Protein AF-A0A7X6XLY9-F1 (afdb_monomer_lite)

Sequence (389 aa):
MLLLGVDQDRNTLLHSAEEAVDAPYLSDHYATYIDDAGREVTLRLQRYPGPHRDFIGLEPRFRKAGWMRVGKVGGAVARLMPARELFAETVAALREDPAAVLCDNPACADCQMQRGKIKAARLRTEDFTLAAVLDDPEPDLPAVAAALQAQGIRHVEIGDHLGERLLRLRPAEIQAFGERLQEVGIQVGVFGAGLGRVAPAEDLEYDRHRLEKSLAILPRLGTRCLRMSVLRAPADRATAAPAVVALLQATARAVAEQEAILLIENEPGTFCDTAQHTTEILDAVGSPAVRLALNPAHFAAVGEKPFLQVYYKGRLKRHLQQLYLCDGLWDGTPALPGRGNGEVKELLSILRCRSFSGFLTVRPPTPGRFDAERFREEAERFWHLLENC

Secondary structure (DSSP, 8-state):
-EEES--GGG-GGGHHHHHHTT-TT-EEEEEEEE-TTS-EEEEEEEEE--S----GGGHHHHHHTT--EEEEETTEEEEE--HHHHHHHHHHHHHH-TTTTS---TT-HHHHHHHHHHHHHHHTTSSSEEEEEE--SS--HHHHHHHHHHTT--EEEE-HHHHHHHTTS-HHHHHHHHHHHHHTT-EEEEEE--TT-S-TTT-HHHHHHHHHHHHHHHHHHT--EEEEE--BPPS-HHHHHHHHHHHHHHHHHHHHHTT-EEEEEP-TTBTTSSHHHHHHHHHHH--TTEEEEE-HHHHHHTT--IIIIIIISSSGGGTEEEEEE-EE-TTS-EE-TTSSSS-HHHHHHHHHHTT--SEEEE--SS-SS--HHHHHHHHHHHHHHHHT-

Foldseek 3Di:
DKDWQDDCVPVPLLLVLLVVLVQLLFAWDWDWDQDPVRDIDIDIDGRHNDDDWQRVLCVVVCVVVVQWDWDHDVPIIMIHGDSVVSSVSSNVQCVVPVLSTADPDPPPLGSLLSCLSVQLVVCVVALAAEEAEDAALDAPLLVVLSLQSSLVHAEYEDDANNLQSLLPDDLVVLLVVLVSSVVSRHAYAEYEHAAQAAALPDPLPVNVVSLVSRLVSQVSNPYQEYEHEQHFADPCNVVCLVVSLVSLLVSLVVSVVSVHAYEYEAAPRGCRQELVSVCVSCVSSVHPSYAYAYELQSNLLCVHQCVPVRCPVGDRVVRHQHYEQWHHANNSHTDARPPYRSCNLNVVVVCRVVSRNHYHYYYQPDGYYDDSVSSNVNSVSVVVSVVVD

Radius of gyration: 25.91 Å; chains: 1; bounding box: 63×38×80 Å

pLDDT: mean 93.8, std 6.36, range [56.72, 98.69]

Structure (mmCIF, N/CA/C/O backbone):
data_AF-A0A7X6XLY9-F1
#
_entry.id   AF-A0A7X6XLY9-F1
#
loop_
_atom_site.group_PDB
_atom_site.id
_atom_site.type_symbol
_atom_site.label_atom_id
_atom_site.label_alt_id
_atom_site.label_comp_id
_atom_site.label_asym_id
_atom_site.label_entity_id
_atom_site.label_seq_id
_atom_site.pdbx_PDB_ins_code
_atom_site.Cartn_x
_atom_site.Cartn_y
_atom_site.Cartn_z
_atom_site.occupancy
_atom_site.B_iso_or_equiv
_atom_site.auth_seq_id
_atom_site.auth_comp_id
_atom_site.auth_asym_id
_atom_site.auth_atom_id
_atom_site.pdbx_PDB_model_num
ATOM 1 N N . MET A 1 1 ? -28.781 1.982 33.895 1.00 92.25 1 MET A N 1
ATOM 2 C CA . MET A 1 1 ? -27.400 2.395 34.210 1.00 92.25 1 MET A CA 1
ATOM 3 C C . MET A 1 1 ? -27.402 3.859 34.614 1.00 92.25 1 MET A C 1
ATOM 5 O O . MET A 1 1 ? -28.136 4.644 34.020 1.00 92.25 1 MET A O 1
ATOM 9 N N . LEU A 1 2 ? -26.632 4.212 35.640 1.00 95.38 2 LEU A N 1
ATOM 10 C CA . LEU A 1 2 ? -26.496 5.581 36.132 1.00 95.38 2 LEU A CA 1
ATOM 11 C C . LEU A 1 2 ? -25.006 5.894 36.259 1.00 95.38 2 LEU A C 1
ATOM 13 O O . LEU A 1 2 ? -24.322 5.244 37.042 1.00 95.38 2 LEU A O 1
ATOM 17 N N . LEU A 1 3 ? -24.521 6.875 35.501 1.00 96.44 3 LEU A N 1
ATOM 18 C CA . LEU A 1 3 ? -23.185 7.436 35.705 1.00 96.44 3 LEU A CA 1
ATOM 19 C C . LEU A 1 3 ? -23.324 8.656 36.610 1.00 96.44 3 LEU A C 1
ATOM 21 O O . LEU A 1 3 ? -24.097 9.564 36.296 1.00 96.44 3 LEU A O 1
ATOM 25 N N . LEU A 1 4 ? -22.616 8.661 37.737 1.00 96.88 4 LEU A N 1
ATOM 26 C CA . LEU A 1 4 ? -22.700 9.701 38.758 1.00 96.88 4 LEU A CA 1
ATOM 27 C C . LEU A 1 4 ? -21.340 10.383 38.906 1.00 96.88 4 LEU A C 1
ATOM 29 O O . LEU A 1 4 ? -20.382 9.749 39.334 1.00 96.88 4 LEU A O 1
ATOM 33 N N . GLY A 1 5 ? -21.251 11.663 38.541 1.00 96.44 5 GLY A N 1
ATOM 34 C CA . GLY A 1 5 ? -19.995 12.418 38.610 1.00 96.44 5 GLY A CA 1
ATOM 35 C C . GLY A 1 5 ? -18.928 11.976 37.601 1.00 96.44 5 GLY A C 1
ATOM 36 O O . GLY A 1 5 ? -17.795 12.432 37.691 1.00 96.44 5 GLY A O 1
ATOM 37 N N . VAL A 1 6 ? -19.288 11.116 36.643 1.00 95.69 6 VAL A N 1
ATOM 38 C CA . VAL A 1 6 ? -18.422 10.614 35.565 1.00 95.69 6 VAL A CA 1
ATOM 39 C C . VAL A 1 6 ? -19.168 10.631 34.228 1.00 95.69 6 VAL A C 1
ATOM 41 O O . VAL A 1 6 ? -20.403 10.723 34.190 1.00 95.69 6 VAL A O 1
ATOM 44 N N . ASP A 1 7 ? -18.426 10.569 33.130 1.00 94.19 7 ASP A N 1
ATOM 45 C CA . ASP A 1 7 ? -18.916 10.519 31.751 1.00 94.19 7 ASP A CA 1
ATOM 46 C C . ASP A 1 7 ? -18.730 9.123 31.127 1.00 94.19 7 ASP A C 1
ATOM 48 O O . ASP A 1 7 ? -18.456 8.141 31.824 1.00 94.19 7 ASP A O 1
ATOM 52 N N . GLN A 1 8 ? -18.942 9.027 29.812 1.00 93.81 8 GLN A N 1
ATOM 53 C CA . GLN A 1 8 ? -18.875 7.766 29.076 1.00 93.81 8 GLN A CA 1
ATOM 54 C C . GLN A 1 8 ? -17.474 7.136 29.042 1.00 93.81 8 GLN A C 1
ATOM 56 O O . GLN A 1 8 ? -17.388 5.931 28.822 1.00 93.81 8 GLN A O 1
ATOM 61 N N . ASP A 1 9 ? -16.397 7.862 29.354 1.00 89.25 9 ASP A N 1
ATOM 62 C CA . ASP A 1 9 ? -15.043 7.281 29.395 1.00 89.25 9 ASP A CA 1
ATOM 63 C C . ASP A 1 9 ? -14.835 6.358 30.604 1.00 89.25 9 ASP A C 1
ATOM 65 O O . ASP A 1 9 ? -13.804 5.697 30.747 1.00 89.25 9 ASP A O 1
ATOM 69 N N . ARG A 1 10 ? -15.805 6.310 31.523 1.00 91.12 10 ARG A N 1
ATOM 70 C CA . ARG A 1 10 ? -15.862 5.328 32.617 1.00 91.12 10 ARG A CA 1
ATOM 71 C C . ARG A 1 10 ? -16.892 4.230 32.366 1.00 91.12 10 ARG A C 1
ATOM 73 O O . ARG A 1 10 ? -17.108 3.387 33.234 1.00 91.12 10 ARG A O 1
ATOM 80 N N . ASN A 1 11 ? -17.526 4.221 31.195 1.00 91.25 11 ASN A N 1
ATOM 81 C CA . ASN A 1 11 ? -18.546 3.251 30.834 1.00 91.25 11 ASN A CA 1
ATOM 82 C C . ASN A 1 11 ? -17.947 2.058 30.074 1.00 91.25 11 ASN A C 1
ATOM 84 O O . ASN A 1 11 ? -17.958 2.000 28.846 1.00 91.25 11 ASN A O 1
ATOM 88 N N . THR A 1 12 ? -17.476 1.061 30.820 1.00 88.94 12 THR A N 1
ATOM 89 C CA . THR A 1 12 ? -16.847 -0.139 30.246 1.00 88.94 12 THR A CA 1
ATOM 90 C C . THR A 1 12 ? -17.809 -1.044 29.469 1.00 88.94 12 THR A C 1
ATOM 92 O O . THR A 1 12 ? -17.344 -1.854 28.671 1.00 88.94 12 THR A O 1
ATOM 95 N N . LEU A 1 13 ? -19.134 -0.888 29.629 1.00 91.94 13 LEU A N 1
ATOM 96 C CA . LEU A 1 13 ? -20.144 -1.639 28.863 1.00 91.94 13 LEU A CA 1
ATOM 97 C C . LEU A 1 13 ? -19.955 -1.467 27.351 1.00 91.94 13 LEU A C 1
ATOM 99 O O . LEU A 1 13 ? -20.229 -2.385 26.580 1.00 91.94 13 LEU A O 1
ATOM 103 N N . LEU A 1 14 ? -19.523 -0.282 26.919 1.00 92.69 14 LEU A N 1
ATOM 104 C CA . LEU A 1 14 ? -19.471 0.067 25.502 1.00 92.69 14 LEU A CA 1
ATOM 105 C C . LEU A 1 14 ? -18.363 -0.683 24.754 1.00 92.69 14 LEU A C 1
ATOM 107 O O . LEU A 1 14 ? -18.498 -0.894 23.553 1.00 92.69 14 LEU A O 1
ATOM 111 N N . HIS A 1 15 ? -17.349 -1.197 25.456 1.00 92.94 15 HIS A N 1
ATOM 112 C CA . HIS A 1 15 ? -16.349 -2.083 24.855 1.00 92.94 15 HIS A CA 1
ATOM 113 C C . HIS A 1 15 ? -16.949 -3.404 24.363 1.00 92.94 15 HIS A C 1
ATOM 115 O O . HIS A 1 15 ? -16.524 -3.933 23.337 1.00 92.94 15 HIS A O 1
ATOM 121 N N . SER A 1 16 ? -17.989 -3.918 25.030 1.00 93.31 16 SER A N 1
ATOM 122 C CA . SER A 1 16 ? -18.682 -5.129 24.575 1.00 93.31 16 SER A CA 1
ATOM 123 C C . SER A 1 16 ? -19.362 -4.934 23.214 1.00 93.31 16 SER A C 1
ATOM 125 O O . SER A 1 16 ? -19.604 -5.911 22.507 1.00 93.31 16 SER A O 1
ATOM 127 N N . ALA A 1 17 ? -19.678 -3.693 22.823 1.00 96.00 17 ALA A N 1
ATOM 128 C CA . ALA A 1 17 ? -20.237 -3.411 21.503 1.00 96.00 17 ALA A CA 1
ATOM 129 C C . ALA A 1 17 ? -19.196 -3.609 20.389 1.00 96.00 17 ALA A C 1
ATOM 131 O O . ALA A 1 17 ? -19.548 -4.088 19.315 1.00 96.00 17 ALA A O 1
ATOM 132 N N . GLU A 1 18 ? -17.923 -3.303 20.656 1.00 95.94 18 GLU A N 1
ATOM 133 C CA . GLU A 1 18 ? -16.804 -3.521 19.727 1.00 95.94 18 GLU A CA 1
ATOM 134 C C . GLU A 1 18 ? -16.588 -5.011 19.462 1.00 95.94 18 GLU A C 1
ATOM 136 O O . GLU A 1 18 ? -16.437 -5.440 18.318 1.00 95.94 18 GLU A O 1
ATOM 141 N N . GLU A 1 19 ? -16.657 -5.819 20.521 1.00 95.06 19 GLU A N 1
ATOM 142 C CA . GLU A 1 19 ? -16.656 -7.274 20.417 1.00 95.06 19 GLU A CA 1
ATOM 143 C C . GLU A 1 19 ? -17.866 -7.789 19.625 1.00 95.06 19 GLU A C 1
ATOM 145 O O . GLU A 1 19 ? -17.693 -8.647 18.759 1.00 95.06 19 GLU A O 1
ATOM 150 N N . ALA A 1 20 ? -19.063 -7.247 19.862 1.00 96.25 20 ALA A N 1
ATOM 151 C CA . ALA A 1 20 ? -20.291 -7.681 19.194 1.00 96.25 20 ALA A CA 1
ATOM 152 C C . ALA A 1 20 ? -20.330 -7.393 17.683 1.00 96.25 20 ALA A C 1
ATOM 154 O O . ALA A 1 20 ? -21.093 -8.041 16.961 1.00 96.25 20 ALA A O 1
ATOM 155 N N . VAL A 1 21 ? -19.536 -6.435 17.195 1.00 96.75 21 VAL A N 1
ATOM 156 C CA . VAL A 1 21 ? -19.388 -6.152 15.756 1.00 96.75 21 VAL A CA 1
ATOM 157 C C . VAL A 1 21 ? -18.159 -6.803 15.129 1.00 96.75 21 VAL A C 1
ATOM 159 O O . VAL A 1 21 ? -17.927 -6.605 13.942 1.00 96.75 21 VAL A O 1
ATOM 162 N N . ASP A 1 22 ? -17.375 -7.554 15.906 1.00 95.75 22 ASP A N 1
ATOM 163 C CA . ASP A 1 22 ? -16.082 -8.089 15.474 1.00 95.75 22 ASP A CA 1
ATOM 164 C C . ASP A 1 22 ? -15.152 -7.002 14.922 1.00 95.75 22 ASP A C 1
ATOM 166 O O . ASP A 1 22 ? -14.642 -7.086 13.805 1.00 95.75 22 ASP A O 1
ATOM 170 N N . ALA A 1 23 ? -14.972 -5.933 15.711 1.00 96.62 23 ALA A N 1
ATOM 171 C CA . ALA A 1 23 ? -14.235 -4.764 15.259 1.00 96.62 23 ALA A CA 1
ATOM 172 C C . ALA A 1 23 ? -12.819 -5.149 14.763 1.00 96.62 23 ALA A C 1
ATOM 174 O O . ALA A 1 23 ? -12.094 -5.873 15.452 1.00 96.62 23 ALA A O 1
ATOM 175 N N . PRO A 1 24 ? -12.358 -4.644 13.600 1.00 95.62 24 PRO A N 1
ATOM 176 C CA . PRO A 1 24 ? -11.130 -5.141 12.968 1.00 95.62 24 PRO A CA 1
ATOM 177 C C . PRO A 1 24 ? -9.835 -4.936 13.761 1.00 95.62 24 PRO A C 1
ATOM 179 O O . PRO A 1 24 ? -8.791 -5.486 13.403 1.00 95.62 24 PRO A O 1
ATOM 182 N N . TYR A 1 25 ? -9.871 -4.083 14.785 1.00 95.50 25 TYR A N 1
ATOM 183 C CA . TYR A 1 25 ? -8.711 -3.737 15.595 1.00 95.50 25 TYR A CA 1
ATOM 184 C C . TYR A 1 25 ? -8.546 -4.574 16.866 1.00 95.50 25 TYR A C 1
ATOM 186 O O . TYR A 1 25 ? -7.499 -4.441 17.512 1.00 95.50 25 TYR A O 1
ATOM 194 N N . LEU A 1 26 ? -9.531 -5.413 17.212 1.00 95.38 26 LEU A N 1
ATOM 195 C CA . LEU A 1 26 ? -9.473 -6.273 18.392 1.00 95.38 26 LEU A CA 1
ATOM 196 C C . LEU A 1 26 ? -8.268 -7.216 18.296 1.00 95.38 26 LEU A C 1
ATOM 198 O O . LEU A 1 26 ? -7.971 -7.771 17.236 1.00 95.38 26 LEU A O 1
ATOM 202 N N . SER A 1 27 ? -7.549 -7.389 19.400 1.00 93.19 27 SER A N 1
ATOM 203 C CA . SER A 1 27 ? -6.352 -8.236 19.453 1.00 93.19 27 SER A CA 1
ATOM 204 C C . SER A 1 27 ? -6.237 -8.972 20.780 1.00 93.19 27 SER A C 1
ATOM 206 O O . SER A 1 27 ? -6.970 -8.687 21.720 1.00 93.19 27 SER A O 1
ATOM 208 N N . ASP A 1 28 ? -5.302 -9.911 20.875 1.00 93.56 28 ASP A N 1
ATOM 209 C CA . ASP A 1 28 ? -4.933 -10.472 22.170 1.00 93.56 28 ASP A CA 1
ATOM 210 C C . ASP A 1 28 ? -4.066 -9.481 22.951 1.00 93.56 28 ASP A C 1
ATOM 212 O O . ASP A 1 28 ? -3.191 -8.823 22.384 1.00 93.56 28 ASP A O 1
ATOM 216 N N . HIS A 1 29 ? -4.290 -9.404 24.258 1.00 91.75 29 HIS A N 1
ATOM 217 C CA . HIS A 1 29 ? -3.414 -8.714 25.196 1.00 91.75 29 HIS A CA 1
ATOM 218 C C . HIS A 1 29 ? -2.965 -9.686 26.287 1.00 91.75 29 HIS A C 1
ATOM 220 O O . HIS A 1 29 ? -3.758 -10.496 26.767 1.00 91.75 29 HIS A O 1
ATOM 226 N N . TYR A 1 30 ? -1.694 -9.611 26.672 1.00 93.19 30 TYR A N 1
ATOM 227 C CA . TYR A 1 30 ? -1.109 -10.476 27.690 1.00 93.19 30 TYR A CA 1
ATOM 228 C C . TYR A 1 30 ? -0.732 -9.628 28.898 1.00 93.19 30 TYR A C 1
ATOM 230 O O . TYR A 1 30 ? 0.017 -8.665 28.761 1.00 93.19 30 TYR A O 1
ATOM 238 N N . ALA A 1 31 ? -1.256 -9.988 30.066 1.00 91.69 31 ALA A N 1
ATOM 239 C CA . ALA A 1 31 ? -0.955 -9.326 31.329 1.00 91.69 31 ALA A CA 1
ATOM 240 C C . ALA A 1 31 ? -0.374 -10.343 32.310 1.00 91.69 31 ALA A C 1
ATOM 242 O O . ALA A 1 31 ? -0.898 -11.452 32.426 1.00 91.69 31 ALA A O 1
ATOM 243 N N . THR A 1 32 ? 0.690 -9.974 33.020 1.00 95.44 32 THR A N 1
ATOM 244 C CA . THR A 1 32 ? 1.268 -10.808 34.077 1.00 95.44 32 THR A CA 1
ATOM 245 C C . THR A 1 32 ? 0.849 -10.293 35.448 1.00 95.44 32 THR A C 1
ATOM 247 O O . THR A 1 32 ? 0.753 -9.087 35.679 1.00 95.44 32 THR A O 1
ATOM 250 N N . TYR A 1 33 ? 0.553 -11.211 36.363 1.00 94.38 33 TYR A N 1
ATOM 251 C CA . TYR A 1 33 ? 0.317 -10.898 37.769 1.00 94.38 33 TYR A CA 1
ATOM 252 C C . TYR A 1 33 ? 0.923 -11.984 38.656 1.00 94.38 33 TYR A C 1
ATOM 254 O O . TYR A 1 33 ? 1.179 -13.099 38.201 1.00 94.38 33 TYR A O 1
ATOM 262 N N . ILE A 1 34 ? 1.160 -11.649 39.922 1.00 96.88 34 ILE A N 1
ATOM 263 C CA . ILE A 1 34 ? 1.596 -12.610 40.936 1.00 96.88 34 ILE A CA 1
ATOM 264 C C . ILE A 1 34 ? 0.354 -13.126 41.661 1.00 96.88 34 ILE A C 1
ATOM 266 O O . ILE A 1 34 ? -0.412 -12.327 42.201 1.00 96.88 34 ILE A O 1
ATOM 270 N N . ASP A 1 35 ? 0.132 -14.439 41.635 1.00 95.56 35 ASP A N 1
ATOM 271 C CA . ASP A 1 35 ? -0.988 -15.068 42.336 1.00 95.56 35 ASP A CA 1
ATOM 272 C C . ASP A 1 35 ? -0.748 -15.173 43.854 1.00 95.56 35 ASP A C 1
ATOM 274 O O . ASP A 1 35 ? 0.342 -14.894 44.358 1.00 95.56 35 ASP A O 1
ATOM 278 N N . ASP A 1 36 ? -1.764 -15.615 44.599 1.00 95.75 36 ASP A N 1
ATOM 279 C CA . ASP A 1 36 ? -1.685 -15.771 46.061 1.00 95.75 36 ASP A CA 1
ATOM 280 C C . ASP A 1 36 ? -0.596 -16.766 46.515 1.00 95.75 36 ASP A C 1
ATOM 282 O O . ASP A 1 36 ? -0.203 -16.772 47.682 1.00 95.75 36 ASP A O 1
ATOM 286 N N . ALA A 1 37 ? -0.092 -17.610 45.607 1.00 96.38 37 ALA A N 1
ATOM 287 C CA . ALA A 1 37 ? 0.994 -18.554 45.856 1.00 96.38 37 ALA A CA 1
ATOM 288 C C . ALA A 1 37 ? 2.378 -17.993 45.473 1.00 96.38 37 ALA A C 1
ATOM 290 O O . ALA A 1 37 ? 3.369 -18.723 45.528 1.00 96.38 37 ALA A O 1
ATOM 291 N N . GLY A 1 38 ? 2.466 -16.717 45.083 1.00 96.19 38 GLY A N 1
ATOM 292 C CA . GLY A 1 38 ? 3.711 -16.070 44.673 1.00 96.19 38 GLY A CA 1
ATOM 293 C C . GLY A 1 38 ? 4.184 -16.456 43.269 1.00 96.19 38 GLY A C 1
ATOM 294 O O . GLY A 1 38 ? 5.338 -16.200 42.929 1.00 96.19 38 GLY A O 1
ATOM 295 N N . ARG A 1 39 ? 3.334 -17.091 42.453 1.00 96.88 39 ARG A N 1
ATOM 296 C CA . ARG A 1 39 ? 3.681 -17.522 41.093 1.00 96.88 39 ARG A CA 1
ATOM 297 C C . ARG A 1 39 ? 3.306 -16.443 40.091 1.00 96.88 39 ARG A C 1
ATOM 299 O O . ARG A 1 39 ? 2.217 -15.878 40.163 1.00 96.88 39 ARG A O 1
ATOM 306 N N . GLU A 1 40 ? 4.183 -16.202 39.123 1.00 97.38 40 GLU A N 1
ATOM 307 C CA . GLU A 1 40 ? 3.851 -15.358 37.980 1.00 97.38 40 GLU A CA 1
ATOM 308 C C . GLU A 1 40 ? 2.900 -16.105 37.039 1.00 97.38 40 GLU A C 1
ATOM 310 O O . GLU A 1 40 ? 3.204 -17.189 36.537 1.00 97.38 40 GLU A O 1
ATOM 315 N N . VAL A 1 41 ? 1.730 -15.518 36.811 1.00 96.56 41 VAL A N 1
ATOM 316 C CA . VAL A 1 41 ? 0.693 -16.040 35.927 1.00 96.56 41 VAL A CA 1
ATOM 317 C C . VAL A 1 41 ? 0.500 -15.056 34.782 1.00 96.56 41 VAL A C 1
ATOM 319 O O . VAL A 1 41 ? 0.285 -13.865 34.999 1.00 96.56 41 VAL A O 1
ATOM 322 N N . THR A 1 42 ? 0.549 -15.562 33.548 1.00 96.81 42 THR A N 1
ATOM 323 C CA . THR A 1 42 ? 0.217 -14.785 32.347 1.00 96.81 42 THR A CA 1
ATOM 324 C C . THR A 1 42 ? -1.242 -15.019 31.966 1.00 96.81 42 THR A C 1
ATOM 326 O O . THR A 1 42 ? -1.637 -16.138 31.639 1.00 96.81 42 THR A O 1
ATOM 329 N N . LEU A 1 43 ? -2.042 -13.956 31.972 1.00 94.69 43 LEU A N 1
ATOM 330 C CA . LEU A 1 43 ? -3.417 -13.943 31.485 1.00 94.69 43 LEU A CA 1
ATOM 331 C C . LEU A 1 43 ? -3.446 -13.505 30.023 1.00 94.69 43 LEU A C 1
ATOM 333 O O . LEU A 1 43 ? -2.873 -12.477 29.669 1.00 94.69 43 LEU A O 1
ATOM 337 N N . ARG A 1 44 ? -4.168 -14.255 29.187 1.00 94.75 44 ARG A N 1
ATOM 338 C CA . ARG A 1 44 ? -4.505 -13.856 27.816 1.00 94.75 44 ARG A CA 1
ATOM 339 C C . ARG A 1 44 ? -5.905 -13.252 27.800 1.00 94.75 44 ARG A C 1
ATOM 341 O O . ARG A 1 44 ? -6.893 -13.970 27.939 1.00 94.75 44 ARG A O 1
ATOM 348 N N . LEU A 1 45 ? -5.985 -11.944 27.598 1.00 91.19 45 LEU A N 1
ATOM 349 C CA . LEU A 1 45 ? -7.227 -11.229 27.335 1.00 91.19 45 LEU A CA 1
ATOM 350 C C . LEU A 1 45 ? -7.503 -11.282 25.833 1.00 91.19 45 LEU A C 1
ATOM 352 O O . LEU A 1 45 ? -6.824 -10.628 25.041 1.00 91.19 45 LEU A O 1
ATOM 356 N N . GLN A 1 46 ? -8.475 -12.101 25.444 1.00 93.25 46 GLN A N 1
ATOM 357 C CA . GLN A 1 46 ? -8.926 -12.186 24.058 1.00 93.25 46 GLN A CA 1
ATOM 358 C C . GLN A 1 46 ? -9.777 -10.967 23.702 1.00 93.25 46 GLN A C 1
ATOM 360 O O . GLN A 1 46 ? -10.461 -10.414 24.562 1.00 93.25 46 GLN A O 1
ATOM 365 N N . ARG A 1 47 ? -9.762 -10.580 22.420 1.00 93.06 47 ARG A N 1
ATOM 366 C CA . ARG A 1 47 ? -10.626 -9.518 21.866 1.00 93.06 47 ARG A CA 1
ATOM 367 C C . ARG A 1 47 ? -10.482 -8.174 22.598 1.00 93.06 47 ARG A C 1
ATOM 369 O O . ARG A 1 47 ? -11.437 -7.420 22.743 1.00 93.06 47 ARG A O 1
ATOM 376 N N . TYR A 1 48 ? -9.266 -7.859 23.035 1.00 91.75 48 TYR A N 1
ATOM 377 C CA . TYR A 1 48 ? -8.939 -6.608 23.699 1.00 91.75 48 TYR A CA 1
ATOM 378 C C . TYR A 1 48 ? -9.066 -5.426 22.715 1.00 91.75 48 TYR A C 1
ATOM 380 O O . TYR A 1 48 ? -8.423 -5.449 21.658 1.00 91.75 48 TYR A O 1
ATOM 388 N N . PRO A 1 49 ? -9.862 -4.387 23.036 1.00 88.81 49 PRO A N 1
ATOM 389 C CA . PRO A 1 49 ? -10.109 -3.263 22.132 1.00 88.81 49 PRO A CA 1
ATOM 390 C C . PRO A 1 49 ? -8.931 -2.288 22.027 1.00 88.81 49 PRO A C 1
ATOM 392 O O . PRO A 1 49 ? -8.810 -1.561 21.044 1.00 88.81 49 PRO A O 1
ATOM 395 N N . GLY A 1 50 ? -8.001 -2.303 22.978 1.00 85.94 50 GLY A N 1
ATOM 396 C CA . GLY A 1 50 ? -6.945 -1.300 23.069 1.00 85.94 50 GLY A CA 1
ATOM 397 C C . GLY A 1 50 ? -7.244 -0.258 24.150 1.00 85.94 50 GLY A C 1
ATOM 398 O O . GLY A 1 50 ? -8.308 -0.290 24.768 1.00 85.94 50 GLY A O 1
ATOM 399 N N . PRO A 1 51 ? -6.301 0.660 24.406 1.00 85.69 51 PRO A N 1
ATOM 400 C CA . PRO A 1 51 ? -6.303 1.455 25.635 1.00 85.69 51 PRO A CA 1
ATOM 401 C C . PRO A 1 51 ? -7.168 2.726 25.595 1.00 85.69 51 PRO A C 1
ATOM 403 O O . PRO A 1 51 ? -7.553 3.211 26.654 1.00 85.69 51 PRO A O 1
ATOM 406 N N . HIS A 1 52 ? -7.472 3.287 24.416 1.00 91.81 52 HIS A N 1
ATOM 407 C CA . HIS A 1 52 ? -8.124 4.601 24.297 1.00 91.81 52 HIS A CA 1
ATOM 408 C C . HIS A 1 52 ? -9.400 4.572 23.443 1.00 91.81 52 HIS A C 1
ATOM 410 O O . HIS A 1 52 ? -9.378 4.056 22.325 1.00 91.81 52 HIS A O 1
ATOM 416 N N . ARG A 1 53 ? -10.496 5.165 23.934 1.00 92.69 53 ARG A N 1
ATOM 417 C CA . ARG A 1 53 ? -11.789 5.313 23.241 1.00 92.69 53 ARG A CA 1
ATOM 418 C C . ARG A 1 53 ? -12.377 6.692 23.483 1.00 92.69 53 ARG A C 1
ATOM 420 O O . ARG A 1 53 ? -12.209 7.233 24.565 1.00 92.69 53 ARG A O 1
ATOM 427 N N . ASP A 1 54 ? -13.103 7.200 22.495 1.00 94.62 54 ASP A N 1
ATOM 428 C CA . ASP A 1 54 ? -13.920 8.408 22.611 1.00 94.62 54 ASP A CA 1
ATOM 429 C C . ASP A 1 54 ? -15.401 8.023 22.715 1.00 94.62 54 ASP A C 1
ATOM 431 O O . ASP A 1 54 ? -16.193 8.185 21.784 1.00 94.62 54 ASP A O 1
ATOM 435 N N . PHE A 1 55 ? -15.792 7.448 23.854 1.00 95.25 55 PHE A N 1
ATOM 436 C CA . PHE A 1 55 ? -17.202 7.129 24.082 1.00 95.25 55 PHE A CA 1
ATOM 437 C C . PHE A 1 55 ? -18.036 8.376 24.389 1.00 95.25 55 PHE A C 1
ATOM 439 O O . PHE A 1 55 ? -19.260 8.355 24.219 1.00 95.25 55 PHE A O 1
ATOM 446 N N . ILE A 1 56 ? -17.398 9.471 24.813 1.00 95.06 56 ILE A N 1
ATOM 447 C CA . ILE A 1 56 ? -18.045 10.780 24.961 1.00 95.06 56 ILE A CA 1
ATOM 448 C C . ILE A 1 56 ? -18.604 11.244 23.609 1.00 95.06 56 ILE A C 1
ATOM 450 O O . ILE A 1 56 ? -19.729 11.753 23.563 1.00 95.06 56 ILE A O 1
ATOM 454 N N . GLY A 1 57 ? -17.891 10.979 22.510 1.00 94.00 57 GLY A N 1
ATOM 455 C CA . GLY A 1 57 ? -18.331 11.236 21.138 1.00 94.00 57 GLY A CA 1
ATOM 456 C C . GLY A 1 57 ? -19.687 10.617 20.765 1.00 94.00 57 GLY A C 1
ATOM 457 O O . GLY A 1 57 ? -20.387 11.148 19.903 1.00 94.00 57 GLY A O 1
ATOM 458 N N . LEU A 1 58 ? -20.136 9.561 21.459 1.00 95.19 58 LEU A N 1
ATOM 459 C CA . LEU A 1 58 ? -21.450 8.939 21.237 1.00 95.19 58 LEU A CA 1
ATOM 460 C C . LEU A 1 58 ? -22.606 9.642 21.968 1.00 95.19 58 LEU A C 1
ATOM 462 O O . LEU A 1 58 ? -23.776 9.405 21.653 1.00 95.19 58 LEU A O 1
ATOM 466 N N . GLU A 1 59 ? -22.332 10.524 22.934 1.00 95.06 59 GLU A N 1
ATOM 467 C CA . GLU A 1 59 ? -23.382 11.195 23.707 1.00 95.06 59 GLU A CA 1
ATOM 468 C C . GLU A 1 59 ? -24.411 11.955 22.846 1.00 95.06 59 GLU A C 1
ATOM 470 O O . GLU A 1 59 ? -25.607 11.851 23.148 1.00 95.06 59 GLU A O 1
ATOM 475 N N . PRO A 1 60 ? -24.033 12.708 21.788 1.00 95.38 60 PRO A N 1
ATOM 476 C CA . PRO A 1 60 ? -25.000 13.343 20.895 1.00 95.38 60 PRO A CA 1
ATOM 477 C C . PRO A 1 60 ? -25.968 12.336 20.262 1.00 95.38 60 PRO A C 1
ATOM 479 O O . PRO A 1 60 ? -27.169 12.613 20.190 1.00 95.38 60 PRO A O 1
ATOM 482 N N . ARG A 1 61 ? -25.479 11.146 19.880 1.00 95.31 61 ARG A N 1
ATOM 483 C CA . ARG A 1 61 ? -26.308 10.060 19.336 1.00 95.31 61 ARG A CA 1
ATOM 484 C C . ARG A 1 61 ? -27.293 9.552 20.387 1.00 95.31 61 ARG A C 1
ATOM 486 O O . ARG A 1 61 ? -28.493 9.503 20.122 1.00 95.31 61 ARG A O 1
ATOM 493 N N . PHE A 1 62 ? -26.824 9.281 21.606 1.00 96.50 62 PHE A N 1
ATOM 494 C CA . PHE A 1 62 ? -27.687 8.815 22.699 1.00 96.50 62 PHE A CA 1
ATOM 495 C C . PHE A 1 62 ? -28.754 9.842 23.103 1.00 96.50 62 PHE A C 1
ATOM 497 O O . PHE A 1 62 ? -29.890 9.464 23.393 1.00 96.50 62 PHE A O 1
ATOM 504 N N . ARG A 1 63 ? -28.422 11.142 23.108 1.00 95.25 63 ARG A N 1
ATOM 505 C CA . ARG A 1 63 ? -29.398 12.219 23.367 1.00 95.25 63 ARG A CA 1
ATOM 506 C C . ARG A 1 63 ? -30.447 12.290 22.265 1.00 95.25 63 ARG A C 1
ATOM 508 O O . ARG A 1 63 ? -31.634 12.334 22.575 1.00 95.25 63 ARG A O 1
ATOM 515 N N . LYS A 1 64 ? -30.021 12.273 20.996 1.00 96.25 64 LYS A N 1
ATOM 516 C CA . LYS A 1 64 ? -30.920 12.331 19.832 1.00 96.25 64 LYS A CA 1
ATOM 517 C C . LYS A 1 64 ? -31.908 11.163 19.818 1.00 96.25 64 LYS A C 1
ATOM 519 O O . LYS A 1 64 ? -33.072 11.366 19.493 1.00 96.25 64 LYS A O 1
ATOM 524 N N . ALA A 1 65 ? -31.458 9.974 20.209 1.00 96.19 65 ALA A N 1
ATOM 525 C CA . ALA A 1 65 ? -32.293 8.781 20.300 1.00 96.19 65 ALA A CA 1
ATOM 526 C C . ALA A 1 65 ? -33.158 8.713 21.581 1.00 96.19 65 ALA A C 1
ATOM 528 O O . ALA A 1 65 ? -33.971 7.809 21.734 1.00 96.19 65 ALA A O 1
ATOM 529 N N . GLY A 1 66 ? -33.014 9.669 22.510 1.00 97.00 66 GLY A N 1
ATOM 530 C CA . GLY A 1 66 ? -33.796 9.724 23.750 1.00 97.00 66 GLY A CA 1
ATOM 531 C C . GLY A 1 66 ? -33.324 8.769 24.854 1.00 97.00 66 GLY A C 1
ATOM 532 O O . GLY A 1 66 ? -33.985 8.657 25.889 1.00 97.00 66 GLY A O 1
ATOM 533 N N . TRP A 1 67 ? -32.173 8.115 24.676 1.00 97.12 67 TRP A N 1
ATOM 534 C CA . TRP A 1 67 ? -31.643 7.115 25.609 1.00 97.12 67 TRP A CA 1
ATOM 535 C C . TRP A 1 67 ? -30.793 7.696 26.736 1.00 97.12 67 TRP A C 1
ATOM 537 O O . TRP A 1 67 ? -30.490 6.992 27.693 1.00 97.12 67 TRP A O 1
ATOM 547 N N . MET A 1 68 ? -30.421 8.975 26.671 1.00 96.81 68 MET A N 1
ATOM 548 C CA . MET A 1 68 ? -29.688 9.631 27.752 1.00 96.81 68 MET A CA 1
ATOM 549 C C . MET A 1 68 ? -30.458 10.816 28.319 1.00 96.81 68 MET A C 1
ATOM 551 O O . MET A 1 68 ? -30.759 11.780 27.616 1.00 96.81 68 MET A O 1
ATOM 555 N N . ARG A 1 69 ? -30.695 10.777 29.632 1.00 96.00 69 ARG A N 1
ATOM 556 C CA . ARG A 1 69 ? -31.174 11.922 30.413 1.00 96.00 69 ARG A CA 1
ATOM 557 C C . ARG A 1 69 ? -30.056 12.416 31.316 1.00 96.00 69 ARG A C 1
ATOM 559 O O . ARG A 1 69 ? -29.475 11.631 32.062 1.00 96.00 69 ARG A O 1
ATOM 566 N N . VAL A 1 70 ? -29.773 13.714 31.261 1.00 96.62 70 VAL A N 1
ATOM 567 C CA . VAL A 1 70 ? -28.770 14.362 32.113 1.00 96.62 70 VAL A CA 1
ATOM 568 C C . VAL A 1 70 ? -29.487 15.166 33.192 1.00 96.62 70 VAL A C 1
ATOM 570 O O . VAL A 1 70 ? -30.407 15.922 32.894 1.00 96.62 70 VAL A O 1
ATOM 573 N N . GLY A 1 71 ? -29.074 14.992 34.442 1.00 96.44 71 GLY A N 1
ATOM 574 C CA . GLY A 1 71 ? -29.620 15.694 35.599 1.00 96.44 71 GLY A CA 1
ATOM 575 C C . GLY A 1 71 ? -28.574 15.860 36.696 1.00 96.44 71 GLY A C 1
ATOM 576 O O . GLY A 1 71 ? -27.373 15.756 36.440 1.00 96.44 71 GLY A O 1
ATOM 577 N N . LYS A 1 72 ? -29.026 16.108 37.928 1.00 97.69 72 LYS A N 1
ATOM 578 C CA . LYS A 1 72 ? -28.158 16.183 39.107 1.00 97.69 72 LYS A CA 1
ATOM 579 C C . LYS A 1 72 ? -28.626 15.245 40.213 1.00 97.69 72 LYS A C 1
ATOM 581 O O . LYS A 1 72 ? -29.825 15.097 40.431 1.00 97.69 72 LYS A O 1
ATOM 586 N N . VAL A 1 73 ? -27.669 14.671 40.935 1.00 96.56 73 VAL A N 1
ATOM 587 C CA . VAL A 1 73 ? -27.879 14.031 42.241 1.00 96.56 73 VAL A CA 1
ATOM 588 C C . VAL A 1 73 ? -26.965 14.758 43.225 1.00 96.56 73 VAL A C 1
ATOM 590 O O . VAL A 1 73 ? -25.740 14.671 43.133 1.00 96.56 73 VAL A O 1
ATOM 593 N N . GLY A 1 74 ? -27.555 15.566 44.108 1.00 95.44 74 GLY A N 1
ATOM 594 C CA . GLY A 1 74 ? -26.802 16.574 44.857 1.00 95.44 74 GLY A CA 1
ATOM 595 C C . GLY A 1 74 ? -26.112 17.566 43.911 1.00 95.44 74 GLY A C 1
ATOM 596 O O . GLY A 1 74 ? -26.743 18.120 43.010 1.00 95.44 74 GLY A O 1
ATOM 597 N N . GLY A 1 75 ? -24.806 17.780 44.096 1.00 96.38 75 GLY A N 1
ATOM 598 C CA . GLY A 1 75 ? -23.990 18.616 43.206 1.00 96.38 75 GLY A CA 1
ATOM 599 C C . GLY A 1 75 ? -23.468 17.903 41.952 1.00 96.38 75 GLY A C 1
ATOM 600 O O . GLY A 1 75 ? -23.036 18.572 41.014 1.00 96.38 75 GLY A O 1
ATOM 601 N N . ALA A 1 76 ? -23.513 16.568 41.915 1.00 97.69 76 ALA A N 1
ATOM 602 C CA . ALA A 1 76 ? -22.914 15.777 40.847 1.00 97.69 76 ALA A CA 1
ATOM 603 C C . ALA A 1 76 ? -23.813 15.728 39.605 1.00 97.69 76 ALA A C 1
ATOM 605 O O . ALA A 1 76 ? -25.023 15.512 39.710 1.00 97.69 76 ALA A O 1
ATOM 606 N N . VAL A 1 77 ? -23.211 15.876 38.420 1.00 97.69 77 VAL A N 1
ATOM 607 C CA . VAL A 1 77 ? -23.891 15.617 37.143 1.00 97.69 77 VAL A CA 1
ATOM 608 C C . VAL A 1 77 ? -24.128 14.115 37.018 1.00 97.69 77 VAL A C 1
ATOM 610 O O . VAL A 1 77 ? -23.204 13.316 37.172 1.00 97.69 77 VAL A O 1
ATOM 613 N N . ALA A 1 78 ? -25.373 13.741 36.751 1.00 97.44 78 ALA A N 1
ATOM 614 C CA . ALA A 1 78 ? -25.808 12.361 36.633 1.00 97.44 78 ALA A CA 1
ATOM 615 C C . ALA A 1 78 ? -26.366 12.091 35.231 1.00 97.44 78 ALA A C 1
ATOM 617 O O . ALA A 1 78 ? -27.116 12.906 34.690 1.00 97.44 78 ALA A O 1
ATOM 618 N N . ARG A 1 79 ? -26.025 10.937 34.654 1.00 97.12 79 ARG A N 1
ATOM 619 C CA . ARG A 1 79 ? -26.531 10.467 33.356 1.00 97.12 79 ARG A CA 1
ATOM 620 C C . ARG A 1 79 ? -27.318 9.181 33.571 1.00 97.12 79 ARG A C 1
ATOM 622 O O . ARG A 1 79 ? -26.732 8.154 33.913 1.00 97.12 79 ARG A O 1
ATOM 629 N N . LEU A 1 80 ? -28.636 9.237 33.391 1.00 96.81 80 LEU A N 1
ATOM 630 C CA . LEU A 1 80 ? -29.516 8.072 33.471 1.00 96.81 80 LEU A CA 1
ATOM 631 C C . LEU A 1 80 ? -29.763 7.519 32.068 1.00 96.81 80 LEU A C 1
ATOM 633 O O . LEU A 1 80 ? -30.220 8.243 31.182 1.00 96.81 80 LEU A O 1
ATOM 637 N N . MET A 1 81 ? -29.442 6.238 31.893 1.00 97.00 81 MET A N 1
ATOM 638 C CA . MET A 1 81 ? -29.350 5.582 30.591 1.00 97.00 81 MET A CA 1
ATOM 639 C C . MET A 1 81 ? -29.789 4.114 30.681 1.00 97.00 81 MET A C 1
ATOM 641 O O . MET A 1 81 ? -29.326 3.398 31.581 1.00 97.00 81 MET A O 1
ATOM 645 N N . PRO A 1 82 ? -30.657 3.617 29.789 1.00 97.38 82 PRO A N 1
ATOM 646 C CA . PRO A 1 82 ? -31.016 2.212 29.765 1.00 97.38 82 PRO A CA 1
ATOM 647 C C . PRO A 1 82 ? -29.941 1.435 28.973 1.00 97.38 82 PRO A C 1
ATOM 649 O O . PRO A 1 82 ? -29.558 1.789 27.861 1.00 97.38 82 PRO A O 1
ATOM 652 N N . ALA A 1 83 ? -29.332 0.442 29.631 1.00 96.19 83 ALA A N 1
ATOM 653 C CA . ALA A 1 83 ? -28.064 -0.155 29.190 1.00 96.19 83 ALA A CA 1
ATOM 654 C C . ALA A 1 83 ? -28.183 -0.895 27.847 1.00 96.19 83 ALA A C 1
ATOM 656 O O . ALA A 1 83 ? -27.266 -0.847 27.031 1.00 96.19 83 ALA A O 1
ATOM 657 N N . ARG A 1 84 ? -29.324 -1.554 27.620 1.00 97.12 84 ARG A N 1
ATOM 658 C CA . ARG A 1 84 ? -29.607 -2.323 26.404 1.00 97.12 84 ARG A CA 1
ATOM 659 C C . ARG A 1 84 ? -29.634 -1.424 25.171 1.00 97.12 84 ARG A C 1
ATOM 661 O O . ARG A 1 84 ? -29.077 -1.781 24.140 1.00 97.12 84 ARG A O 1
ATOM 668 N N . GLU A 1 85 ? -30.275 -0.272 25.283 1.00 97.50 85 GLU A N 1
ATOM 669 C CA . GLU A 1 85 ? -30.452 0.686 24.201 1.00 97.50 85 GLU A CA 1
ATOM 670 C C . GLU A 1 85 ? -29.130 1.386 23.887 1.00 97.50 85 GLU A C 1
ATOM 672 O O . GLU A 1 85 ? -28.794 1.518 22.717 1.00 97.50 85 GLU A O 1
ATOM 677 N N . LEU A 1 86 ? -28.326 1.739 24.901 1.00 95.88 86 LEU A N 1
ATOM 678 C CA . LEU A 1 86 ? -26.969 2.252 24.669 1.00 95.88 86 LEU A CA 1
ATOM 679 C C . LEU A 1 86 ? -26.107 1.245 23.918 1.00 95.88 86 LEU A C 1
ATOM 681 O O . LEU A 1 86 ? -25.469 1.600 22.935 1.00 95.88 86 LEU A O 1
ATOM 685 N N . PHE A 1 87 ? -26.109 -0.011 24.364 1.00 97.00 87 PHE A N 1
ATOM 686 C CA . PHE A 1 87 ? -25.369 -1.070 23.693 1.00 97.00 87 PHE A CA 1
ATOM 687 C C . PHE A 1 87 ? -25.815 -1.225 22.231 1.00 97.00 87 PHE A C 1
ATOM 689 O O . PHE A 1 87 ? -24.976 -1.256 21.334 1.00 97.00 87 PHE A O 1
ATOM 696 N N . ALA A 1 88 ? -27.128 -1.268 21.978 1.00 97.62 88 ALA A N 1
ATOM 697 C CA . ALA A 1 88 ? -27.675 -1.388 20.629 1.00 97.62 88 ALA A CA 1
ATOM 698 C C . ALA A 1 88 ? -27.310 -0.190 19.733 1.00 97.62 88 ALA A C 1
ATOM 700 O O . ALA A 1 88 ? -26.934 -0.392 18.580 1.00 97.62 88 ALA A O 1
ATOM 701 N N . GLU A 1 89 ? -27.365 1.037 20.259 1.00 97.50 89 GLU A N 1
ATOM 702 C CA . GLU A 1 89 ? -26.945 2.237 19.527 1.00 97.50 89 GLU A CA 1
ATOM 703 C C . GLU A 1 89 ? -25.448 2.249 19.222 1.00 97.50 89 GLU A C 1
ATOM 705 O O . GLU A 1 89 ? -25.059 2.632 18.121 1.00 97.50 89 GLU A O 1
ATOM 710 N N . THR A 1 90 ? -24.600 1.815 20.158 1.00 97.38 90 THR A N 1
ATOM 711 C CA . THR A 1 90 ? -23.154 1.719 19.921 1.00 97.38 90 THR A CA 1
ATOM 712 C C . THR A 1 90 ? -22.835 0.660 18.871 1.00 97.38 90 THR A C 1
ATOM 714 O O . THR A 1 90 ? -22.028 0.910 17.980 1.00 97.38 90 THR A O 1
ATOM 717 N N . VAL A 1 91 ? -23.505 -0.498 18.913 1.00 98.12 91 VAL A N 1
ATOM 718 C CA . VAL A 1 91 ? -23.394 -1.526 17.863 1.00 98.12 91 VAL A CA 1
ATOM 719 C C . VAL A 1 91 ? -23.825 -0.969 16.504 1.00 98.12 91 VAL A C 1
ATOM 721 O O . VAL A 1 91 ? -23.164 -1.236 15.504 1.00 98.12 91 VAL A O 1
ATOM 724 N N . ALA A 1 92 ? -24.909 -0.189 16.446 1.00 97.94 92 ALA A N 1
ATOM 725 C CA . ALA A 1 92 ? -25.346 0.456 15.209 1.00 97.94 92 ALA A CA 1
ATOM 726 C C . ALA A 1 92 ? -24.303 1.461 14.692 1.00 97.94 92 ALA A C 1
ATOM 728 O O . ALA A 1 92 ? -23.930 1.391 13.525 1.00 97.94 92 ALA A O 1
ATOM 729 N N . ALA A 1 93 ? -23.770 2.322 15.565 1.00 97.69 93 ALA A N 1
ATOM 730 C CA . ALA A 1 93 ? -22.728 3.284 15.209 1.00 97.69 93 ALA A CA 1
ATOM 731 C C . ALA A 1 93 ? -21.464 2.599 14.663 1.00 97.69 93 ALA A C 1
ATOM 733 O O . ALA A 1 93 ? -20.957 3.002 13.626 1.00 97.69 93 ALA A O 1
ATOM 734 N N . LEU A 1 94 ? -21.000 1.525 15.306 1.00 97.50 94 LEU A N 1
ATOM 735 C CA . LEU A 1 94 ? -19.814 0.779 14.872 1.00 97.50 94 LEU A CA 1
ATOM 736 C C . LEU A 1 94 ? -20.013 0.001 13.562 1.00 97.50 94 LEU A C 1
ATOM 738 O O . LEU A 1 94 ? -19.050 -0.256 12.843 1.00 97.50 94 LEU A O 1
ATOM 742 N N . ARG A 1 95 ? -21.250 -0.402 13.249 1.00 96.94 95 ARG A N 1
ATOM 743 C CA . ARG A 1 95 ? -21.589 -1.008 11.950 1.00 96.94 95 ARG A CA 1
ATOM 744 C C . ARG A 1 95 ? -21.639 0.024 10.826 1.00 96.94 95 ARG A C 1
ATOM 746 O O . ARG A 1 95 ? -21.337 -0.328 9.691 1.00 96.94 95 ARG A O 1
ATOM 753 N N . GLU A 1 96 ? -22.053 1.252 11.134 1.00 96.38 96 GLU A N 1
ATOM 754 C CA . GLU A 1 96 ? -22.039 2.381 10.196 1.00 96.38 96 GLU A CA 1
ATOM 755 C C . GLU A 1 96 ? -20.603 2.859 9.933 1.00 96.38 96 GLU A C 1
ATOM 757 O O . GLU A 1 96 ? -20.217 3.041 8.781 1.00 96.38 96 GLU A O 1
ATOM 762 N N . ASP A 1 97 ? -19.807 3.010 10.992 1.00 96.38 97 ASP A N 1
ATOM 763 C CA . ASP A 1 97 ? -18.399 3.392 10.944 1.00 96.38 97 ASP A CA 1
ATOM 764 C C . ASP A 1 97 ? -17.600 2.590 11.991 1.00 96.38 97 ASP A C 1
ATOM 766 O O . ASP A 1 97 ? -17.731 2.836 13.195 1.00 96.38 97 ASP A O 1
ATOM 770 N N . PRO A 1 98 ? -16.715 1.662 11.576 1.00 96.12 98 PRO A N 1
ATOM 771 C CA . PRO A 1 98 ? -15.875 0.902 12.501 1.00 96.12 98 PRO A CA 1
ATOM 772 C C . PRO A 1 98 ? -14.975 1.772 13.393 1.00 96.12 98 PRO A C 1
ATOM 774 O O . PRO A 1 98 ? -14.491 1.293 14.420 1.00 96.12 98 PRO A O 1
ATOM 777 N N . ALA A 1 99 ? -14.736 3.034 13.023 1.00 96.06 99 ALA A N 1
ATOM 778 C CA . ALA A 1 99 ? -13.969 4.000 13.798 1.00 96.06 99 ALA A CA 1
ATOM 779 C C . ALA A 1 99 ? -14.828 4.897 14.713 1.00 96.06 99 ALA A C 1
ATOM 781 O O . ALA A 1 99 ? -14.255 5.748 15.388 1.00 96.06 99 ALA A O 1
ATOM 782 N N . ALA A 1 100 ? -16.148 4.685 14.817 1.00 96.56 100 ALA A N 1
ATOM 783 C CA . ALA A 1 100 ? -17.091 5.569 15.525 1.00 96.56 100 ALA A CA 1
ATOM 784 C C . ALA A 1 100 ? -16.789 5.825 17.018 1.00 96.56 100 ALA A C 1
ATOM 786 O O . ALA A 1 100 ? -17.381 6.715 17.624 1.00 96.56 100 ALA A O 1
ATOM 787 N N . VAL A 1 101 ? -15.913 5.023 17.628 1.00 95.62 101 VAL A N 1
ATOM 788 C CA . VAL A 1 101 ? -15.491 5.130 19.039 1.00 95.62 101 VAL A CA 1
ATOM 789 C C . VAL A 1 101 ? -14.009 5.482 19.191 1.00 95.62 101 VAL A C 1
ATOM 791 O O . VAL A 1 101 ? -13.452 5.409 20.287 1.00 95.62 101 VAL A O 1
ATOM 794 N N . LEU A 1 102 ? -13.340 5.816 18.089 1.00 96.00 102 LEU A N 1
ATOM 795 C CA . LEU A 1 102 ? -11.947 6.243 18.052 1.00 96.00 102 LEU A CA 1
ATOM 796 C C . LEU A 1 102 ? -11.904 7.763 17.935 1.00 96.00 102 LEU A C 1
ATOM 798 O O . LEU A 1 102 ? -12.632 8.340 17.135 1.00 96.00 102 LEU A O 1
ATOM 802 N N . CYS A 1 103 ? -11.008 8.419 18.669 1.00 94.44 103 CYS A N 1
ATOM 803 C CA . CYS A 1 103 ? -10.875 9.865 18.538 1.00 94.44 103 CYS A CA 1
ATOM 804 C C . CYS A 1 103 ? -10.291 10.255 17.167 1.00 94.44 103 CYS A C 1
ATOM 806 O O . CYS A 1 103 ? -9.608 9.466 16.499 1.00 94.44 103 CYS A O 1
ATOM 808 N N . ASP A 1 104 ? -10.535 11.500 16.768 1.00 92.31 104 ASP A N 1
ATOM 809 C CA . ASP A 1 104 ? -9.984 12.096 15.543 1.00 92.31 104 ASP A CA 1
ATOM 810 C C . ASP A 1 104 ? -8.626 12.783 15.773 1.00 92.31 104 ASP A C 1
ATOM 812 O O . ASP A 1 104 ? -8.076 13.406 14.866 1.00 92.31 104 ASP A O 1
ATOM 816 N N . ASN A 1 105 ? -8.052 12.681 16.979 1.00 93.12 105 ASN A N 1
ATOM 817 C CA . ASN A 1 105 ? -6.768 13.302 17.294 1.00 93.12 105 ASN A CA 1
ATOM 818 C C . ASN A 1 105 ? -5.633 12.640 16.478 1.00 93.12 105 ASN A C 1
ATOM 820 O O . ASN A 1 105 ? -5.315 11.468 16.722 1.00 93.12 105 ASN A O 1
ATOM 824 N N . PRO A 1 106 ? -4.959 13.367 15.563 1.00 88.00 106 PRO A N 1
ATOM 825 C CA . PRO A 1 106 ? -3.866 12.810 14.767 1.00 88.00 106 PRO A CA 1
ATOM 826 C C . PRO A 1 106 ? -2.644 12.425 15.613 1.00 88.00 106 PRO A C 1
ATOM 828 O O . PRO A 1 106 ? -1.850 11.596 15.182 1.00 88.00 106 PRO A O 1
ATOM 831 N N . ALA A 1 107 ? -2.508 12.976 16.824 1.00 90.62 107 ALA A N 1
ATOM 832 C CA . ALA A 1 107 ? -1.437 12.642 17.762 1.00 90.62 107 ALA A CA 1
ATOM 833 C C . ALA A 1 107 ? -1.760 11.438 18.671 1.00 90.62 107 ALA A C 1
ATOM 835 O O . ALA A 1 107 ? -0.922 11.030 19.473 1.00 90.62 107 ALA A O 1
ATO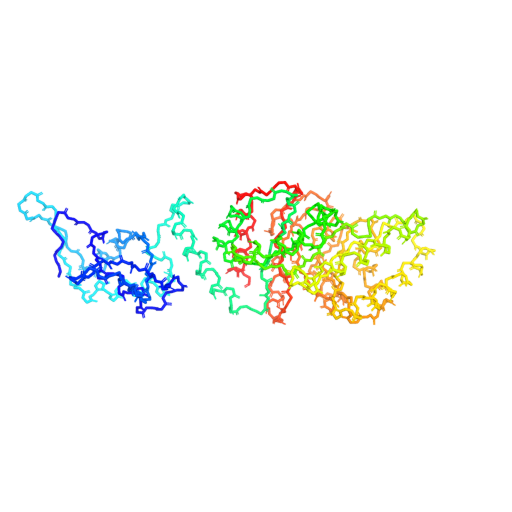M 836 N N . CYS A 1 108 ? -2.962 10.854 18.582 1.00 94.19 108 CYS A N 1
ATOM 837 C CA . CYS A 1 108 ? -3.316 9.665 19.357 1.00 94.19 108 CYS A CA 1
ATOM 838 C C . CYS A 1 108 ? -2.818 8.394 18.656 1.00 94.19 108 CYS A C 1
ATOM 840 O O . CYS A 1 108 ? -3.517 7.828 17.813 1.00 94.19 108 CYS A O 1
ATOM 842 N N . ALA A 1 109 ? -1.620 7.930 19.024 1.00 91.88 109 ALA A N 1
ATOM 843 C CA . ALA A 1 109 ? -0.988 6.754 18.420 1.00 91.88 109 ALA A CA 1
ATOM 844 C C . ALA A 1 109 ? -1.896 5.508 18.424 1.00 91.88 109 ALA A C 1
ATOM 846 O O . ALA A 1 109 ? -1.987 4.810 17.414 1.00 91.88 109 ALA A O 1
ATOM 847 N N . ASP A 1 110 ? -2.628 5.269 19.516 1.00 93.19 110 ASP A N 1
ATOM 848 C CA . ASP A 1 110 ? -3.531 4.120 19.638 1.00 93.19 110 ASP A CA 1
ATOM 849 C C . ASP A 1 110 ? -4.681 4.173 18.629 1.00 93.19 110 ASP A C 1
ATOM 851 O O . ASP A 1 110 ? -4.911 3.210 17.894 1.00 93.19 110 ASP A O 1
ATOM 855 N N . CYS A 1 111 ? -5.393 5.301 18.551 1.00 95.06 111 CYS A N 1
ATOM 856 C CA . CYS A 1 111 ? -6.505 5.451 17.615 1.00 95.06 111 CYS A CA 1
ATOM 857 C C . CYS A 1 111 ? -6.019 5.460 16.160 1.00 95.06 111 CYS A C 1
ATOM 859 O O . CYS A 1 111 ? -6.677 4.860 15.310 1.00 95.06 111 CYS A O 1
ATOM 861 N N . GLN A 1 112 ? -4.853 6.047 15.868 1.00 94.12 112 GLN A N 1
ATOM 862 C CA . GLN A 1 112 ? -4.249 5.978 14.532 1.00 94.12 112 GLN A CA 1
ATOM 863 C C . GLN A 1 112 ? -3.916 4.535 14.135 1.00 94.12 112 GLN A C 1
ATOM 865 O O . GLN A 1 112 ? -4.262 4.098 13.037 1.00 94.12 112 GLN A O 1
ATOM 870 N N . MET A 1 113 ? -3.328 3.752 15.042 1.00 94.19 113 MET A N 1
ATOM 871 C CA . MET A 1 113 ? -3.013 2.348 14.782 1.00 94.19 113 MET A CA 1
ATOM 872 C C . MET A 1 113 ? -4.274 1.505 14.563 1.00 94.19 113 MET A C 1
ATOM 874 O O . MET A 1 113 ? -4.334 0.661 13.670 1.00 94.19 113 MET A O 1
ATOM 878 N N . GLN A 1 114 ? -5.322 1.741 15.349 1.00 96.19 114 GLN A N 1
ATOM 879 C CA . GLN A 1 114 ? -6.583 1.013 15.216 1.00 96.19 114 GLN A CA 1
ATOM 880 C C . GLN A 1 114 ? -7.346 1.384 13.938 1.00 96.19 114 GLN A C 1
ATOM 882 O O . GLN A 1 114 ? -7.862 0.490 13.266 1.00 96.19 114 GLN A O 1
ATOM 887 N N . ARG A 1 115 ? -7.332 2.662 13.529 1.00 96.00 115 ARG A N 1
ATOM 888 C CA . ARG A 1 115 ? -7.778 3.091 12.188 1.00 96.00 115 ARG A CA 1
ATOM 889 C C . ARG A 1 115 ? -6.963 2.408 11.093 1.00 96.00 115 ARG A C 1
ATOM 891 O O . ARG A 1 115 ? -7.530 1.923 10.117 1.00 96.00 115 ARG A O 1
ATOM 898 N N . GLY A 1 116 ? -5.659 2.271 11.304 1.00 96.88 116 GLY A N 1
ATOM 899 C CA . GLY A 1 116 ? -4.767 1.466 10.480 1.00 96.88 116 GLY A CA 1
ATOM 900 C C . GLY A 1 116 ? -5.207 0.007 10.332 1.00 96.88 116 GLY A C 1
ATOM 901 O O . GLY A 1 116 ? -5.250 -0.525 9.224 1.00 96.88 116 GLY A O 1
ATOM 902 N N . LYS A 1 117 ? -5.622 -0.644 11.425 1.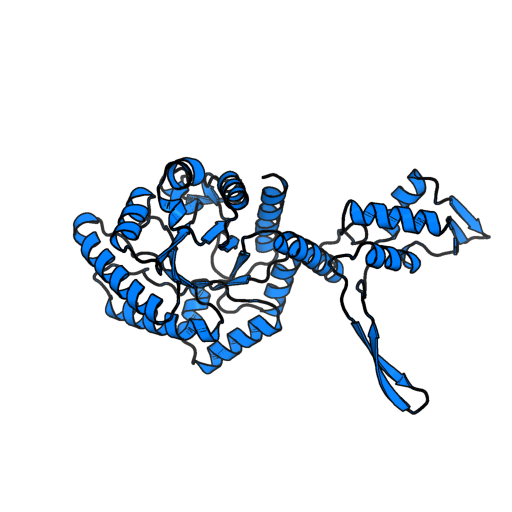00 97.12 117 LYS A N 1
ATOM 903 C CA . LYS A 1 117 ? -6.161 -2.016 11.394 1.00 97.12 117 LYS A CA 1
ATOM 904 C C . LYS A 1 117 ? -7.501 -2.110 10.649 1.00 97.12 117 LYS A C 1
ATOM 906 O O . LYS A 1 117 ? -7.696 -3.080 9.914 1.00 97.12 117 LYS A O 1
ATOM 911 N N . ILE A 1 118 ? -8.384 -1.112 10.777 1.00 97.44 118 ILE A N 1
ATOM 912 C CA . ILE A 1 118 ? -9.629 -1.008 9.986 1.00 97.44 118 ILE A CA 1
ATOM 913 C C . ILE A 1 118 ? -9.297 -0.908 8.494 1.00 97.44 118 ILE A C 1
ATOM 915 O O . ILE A 1 118 ? -9.781 -1.710 7.695 1.00 97.44 118 ILE A O 1
ATOM 919 N N . LYS A 1 119 ? -8.399 0.012 8.127 1.00 97.81 119 LYS A N 1
ATOM 920 C CA . LYS A 1 119 ? -7.884 0.179 6.761 1.00 97.81 119 LYS A CA 1
ATOM 921 C C . LYS A 1 119 ? -7.275 -1.115 6.219 1.00 97.81 119 LYS A C 1
ATOM 923 O O . LYS A 1 119 ? -7.637 -1.566 5.137 1.00 97.81 119 LYS A O 1
ATOM 928 N N . ALA A 1 120 ? -6.425 -1.781 6.998 1.00 97.94 120 ALA A N 1
ATOM 929 C CA . ALA A 1 120 ? -5.836 -3.062 6.620 1.00 97.94 120 ALA A CA 1
ATOM 930 C C . ALA A 1 120 ? -6.895 -4.158 6.422 1.00 97.94 120 ALA A C 1
ATOM 932 O O . ALA A 1 120 ? -6.720 -5.026 5.573 1.00 97.94 120 ALA A O 1
ATOM 933 N N . ALA A 1 121 ? -7.980 -4.158 7.201 1.00 97.31 121 ALA A N 1
ATOM 934 C CA . ALA A 1 121 ? -9.088 -5.089 7.006 1.00 97.31 121 ALA A CA 1
ATOM 935 C C . ALA A 1 121 ? -9.855 -4.817 5.716 1.00 97.31 121 ALA A C 1
ATOM 937 O O . ALA A 1 121 ? -10.155 -5.761 4.991 1.00 97.31 121 ALA A O 1
ATOM 938 N N . ARG A 1 122 ? -10.077 -3.543 5.385 1.00 96.00 122 ARG A N 1
ATOM 939 C CA . ARG A 1 122 ? -10.671 -3.146 4.110 1.00 96.00 122 ARG A CA 1
ATOM 940 C C . ARG A 1 122 ? -9.800 -3.540 2.915 1.00 96.00 122 ARG A C 1
ATOM 942 O O . ARG A 1 122 ? -10.342 -4.012 1.924 1.00 96.00 122 ARG A O 1
ATOM 949 N N . LEU A 1 123 ? -8.476 -3.396 3.012 1.00 97.31 123 LEU A N 1
ATOM 950 C CA . LEU A 1 123 ? -7.547 -3.797 1.945 1.00 97.31 123 LEU A CA 1
ATOM 951 C C . LEU A 1 123 ? -7.507 -5.312 1.728 1.00 97.31 123 LEU A C 1
ATOM 953 O O . LEU A 1 123 ? -7.303 -5.747 0.605 1.00 97.31 123 LEU A O 1
ATOM 957 N N . ARG A 1 124 ? -7.750 -6.129 2.764 1.00 96.44 124 ARG A N 1
ATOM 958 C CA . ARG A 1 124 ? -7.816 -7.597 2.614 1.00 96.44 124 ARG A CA 1
ATOM 959 C C . ARG A 1 124 ? -8.983 -8.076 1.747 1.00 96.44 124 ARG A C 1
ATOM 961 O O . ARG A 1 124 ? -9.008 -9.248 1.396 1.00 96.44 124 ARG A O 1
ATOM 968 N N . THR A 1 125 ? -9.955 -7.214 1.446 1.00 95.94 125 THR A N 1
ATOM 969 C CA . THR A 1 125 ? -11.059 -7.547 0.535 1.00 95.94 125 THR A CA 1
ATOM 970 C C . THR A 1 125 ? -10.782 -7.121 -0.908 1.00 95.94 125 THR A C 1
ATOM 972 O O . THR A 1 125 ? -11.678 -7.226 -1.740 1.00 95.94 125 THR A O 1
ATOM 975 N N . GLU A 1 126 ? -9.602 -6.571 -1.196 1.00 97.38 126 GLU A N 1
ATOM 976 C CA . GLU A 1 126 ? -9.156 -6.223 -2.545 1.00 97.38 126 GLU A CA 1
ATOM 977 C C . GLU A 1 126 ? -8.204 -7.300 -3.083 1.00 97.38 126 GLU A C 1
ATOM 979 O O . GLU A 1 126 ? -7.479 -7.932 -2.316 1.00 97.38 126 GLU A O 1
ATOM 984 N N . ASP A 1 127 ? -8.183 -7.486 -4.405 1.00 98.06 127 ASP A N 1
ATOM 985 C CA . ASP A 1 127 ? -7.289 -8.454 -5.056 1.00 98.06 127 ASP A CA 1
ATOM 986 C C . ASP A 1 127 ? -5.832 -7.951 -5.137 1.00 98.06 127 ASP A C 1
ATOM 988 O O . ASP A 1 127 ? -4.900 -8.754 -5.203 1.00 98.06 127 ASP A O 1
ATOM 992 N N . PHE A 1 128 ? -5.623 -6.629 -5.125 1.00 98.19 128 PHE A N 1
ATOM 993 C CA . PHE A 1 128 ? -4.302 -6.002 -5.219 1.00 98.19 128 PHE A CA 1
ATOM 994 C C . PHE A 1 128 ? -3.603 -5.895 -3.859 1.00 98.19 128 PHE A C 1
ATOM 996 O O . PHE A 1 128 ? -4.234 -5.812 -2.806 1.00 98.19 128 PHE A O 1
ATOM 1003 N N . THR A 1 129 ? -2.278 -5.746 -3.894 1.00 98.56 129 THR A N 1
ATOM 1004 C CA . THR A 1 129 ? -1.471 -5.414 -2.713 1.00 98.56 129 THR A CA 1
ATOM 1005 C C . THR A 1 129 ? -1.106 -3.933 -2.709 1.00 98.56 129 THR A C 1
ATOM 1007 O O . THR A 1 129 ? -0.418 -3.453 -3.609 1.00 98.56 129 THR A O 1
ATOM 1010 N N . LEU A 1 130 ? -1.533 -3.198 -1.678 1.00 98.56 130 LEU A N 1
ATOM 1011 C CA . LEU A 1 130 ? -1.100 -1.815 -1.465 1.00 98.56 130 LEU A CA 1
ATOM 1012 C C . LEU A 1 130 ? 0.300 -1.789 -0.838 1.00 98.56 130 LEU A C 1
ATOM 1014 O O . LEU A 1 130 ? 0.532 -2.406 0.207 1.00 98.56 130 LEU A O 1
ATOM 1018 N N . ALA A 1 131 ? 1.208 -1.047 -1.462 1.00 98.38 131 ALA A N 1
ATOM 1019 C CA . ALA A 1 131 ? 2.582 -0.851 -1.024 1.00 98.38 131 ALA A CA 1
ATOM 1020 C C . ALA A 1 131 ? 2.958 0.639 -1.004 1.00 98.38 131 ALA A C 1
ATOM 1022 O O . ALA A 1 131 ? 2.226 1.489 -1.513 1.00 98.38 131 ALA A O 1
ATOM 1023 N N . ALA A 1 132 ? 4.120 0.956 -0.439 1.00 97.50 132 ALA A N 1
ATOM 1024 C CA . ALA A 1 132 ? 4.717 2.287 -0.501 1.00 97.50 132 ALA A CA 1
ATOM 1025 C C . ALA A 1 132 ? 6.212 2.211 -0.832 1.00 97.50 132 ALA A C 1
ATOM 1027 O O . ALA A 1 132 ? 6.884 1.256 -0.449 1.00 97.50 132 ALA A O 1
ATOM 1028 N N . VAL A 1 133 ? 6.749 3.211 -1.525 1.00 96.69 133 VAL A N 1
ATOM 1029 C CA . VAL A 1 133 ? 8.196 3.303 -1.761 1.00 96.69 133 VAL A CA 1
ATOM 1030 C C . VAL A 1 133 ? 8.909 3.714 -0.469 1.00 96.69 133 VAL A C 1
ATOM 1032 O O . VAL A 1 133 ? 8.592 4.746 0.120 1.00 96.69 133 VAL A O 1
ATOM 1035 N N . LEU A 1 134 ? 9.903 2.925 -0.064 1.00 96.19 134 LEU A N 1
ATOM 1036 C CA . LEU A 1 134 ? 10.873 3.233 0.981 1.00 96.19 134 LEU A CA 1
ATOM 1037 C C . LEU A 1 134 ? 12.243 3.431 0.329 1.00 96.19 134 LEU A C 1
ATOM 1039 O O . LEU A 1 134 ? 12.914 2.462 -0.025 1.00 96.19 134 LEU A O 1
ATOM 1043 N N . ASP A 1 135 ? 12.644 4.689 0.165 1.00 94.75 135 ASP A N 1
ATOM 1044 C CA . ASP A 1 135 ? 13.904 5.053 -0.499 1.00 94.75 135 ASP A CA 1
ATOM 1045 C C . ASP A 1 135 ? 14.890 5.800 0.412 1.00 94.75 135 ASP A C 1
ATOM 1047 O O . ASP A 1 135 ? 15.956 6.226 -0.023 1.00 94.75 135 ASP A O 1
ATOM 1051 N N . ASP A 1 136 ? 14.552 5.950 1.693 1.00 94.31 136 ASP A N 1
ATOM 1052 C CA . ASP A 1 136 ? 15.461 6.521 2.682 1.00 94.31 136 ASP A CA 1
ATOM 1053 C C . ASP A 1 136 ? 16.658 5.576 2.874 1.00 94.31 136 ASP A C 1
ATOM 1055 O O . ASP A 1 136 ? 16.446 4.418 3.249 1.00 94.31 136 ASP A O 1
ATOM 1059 N N . PRO A 1 137 ? 17.910 6.015 2.635 1.00 92.62 137 PRO A N 1
ATOM 1060 C CA . PRO A 1 137 ? 19.078 5.175 2.850 1.00 92.62 137 PRO A CA 1
ATOM 1061 C C . PRO A 1 137 ? 19.234 4.737 4.303 1.00 92.62 137 PRO A C 1
ATOM 1063 O O . PRO A 1 137 ? 19.784 3.666 4.532 1.00 92.62 137 PRO A O 1
ATOM 1066 N N . GLU A 1 138 ? 18.765 5.508 5.284 1.00 93.25 138 GLU A N 1
ATOM 1067 C CA . GLU A 1 138 ? 18.916 5.214 6.715 1.00 93.25 138 GLU A CA 1
ATOM 1068 C C . GLU A 1 138 ? 17.573 5.334 7.449 1.00 93.25 138 GLU A C 1
ATOM 1070 O O . GLU A 1 138 ? 17.393 6.205 8.302 1.00 93.25 138 GLU A O 1
ATOM 1075 N N . PRO A 1 139 ? 16.612 4.442 7.146 1.00 94.81 139 PRO A N 1
ATOM 1076 C CA . PRO A 1 139 ? 15.259 4.585 7.647 1.00 94.81 139 PRO A CA 1
ATOM 1077 C C . PRO A 1 139 ? 15.177 4.256 9.140 1.00 94.81 139 PRO A C 1
ATOM 1079 O O . PRO A 1 139 ? 15.679 3.224 9.604 1.00 94.81 139 PRO A O 1
ATOM 1082 N N . ASP A 1 140 ? 14.448 5.087 9.881 1.00 96.38 140 ASP A N 1
ATOM 1083 C CA . ASP A 1 140 ? 13.931 4.734 11.204 1.00 96.38 140 ASP A CA 1
ATOM 1084 C C . ASP A 1 140 ? 12.768 3.744 11.025 1.00 96.38 140 ASP A C 1
ATOM 1086 O O . ASP A 1 140 ? 11.623 4.132 10.789 1.00 96.38 140 ASP A O 1
ATOM 1090 N N . LEU A 1 141 ? 13.081 2.443 11.061 1.00 97.19 141 LEU A N 1
ATOM 1091 C CA . LEU A 1 141 ? 12.112 1.378 10.779 1.00 97.19 141 LEU A CA 1
ATOM 1092 C C . LEU A 1 141 ? 10.876 1.411 11.700 1.00 97.19 141 LEU A C 1
ATOM 1094 O O . LEU A 1 141 ? 9.775 1.285 11.165 1.00 97.19 141 LEU A O 1
ATOM 1098 N N . PRO A 1 142 ? 10.994 1.613 13.030 1.00 96.62 142 PRO A N 1
ATOM 1099 C CA . PRO A 1 142 ? 9.831 1.850 13.885 1.00 96.62 142 PRO A CA 1
ATOM 1100 C C . PRO A 1 142 ? 8.947 3.020 13.430 1.00 96.62 142 PRO A C 1
ATOM 1102 O O . PRO A 1 142 ? 7.727 2.864 13.354 1.00 96.62 142 PRO A O 1
ATOM 1105 N N . ALA A 1 143 ? 9.535 4.173 13.091 1.00 95.50 143 ALA A N 1
ATOM 1106 C CA . ALA A 1 143 ? 8.766 5.335 12.640 1.00 95.50 143 ALA A CA 1
ATOM 1107 C C . ALA A 1 143 ? 8.091 5.094 11.277 1.00 95.50 143 ALA A C 1
ATOM 1109 O O . ALA A 1 143 ? 6.915 5.423 11.095 1.00 95.50 143 ALA A O 1
ATOM 1110 N N . VAL A 1 144 ? 8.805 4.462 10.339 1.00 96.62 144 VAL A N 1
ATOM 1111 C CA . VAL A 1 144 ? 8.271 4.048 9.031 1.00 96.62 144 VAL A CA 1
ATOM 1112 C C . VAL A 1 144 ? 7.106 3.075 9.213 1.00 96.62 144 VAL A C 1
ATOM 1114 O O . VAL A 1 144 ? 6.040 3.276 8.632 1.00 96.62 144 VAL A O 1
ATOM 1117 N N . ALA A 1 145 ? 7.270 2.049 10.051 1.00 97.44 145 ALA A N 1
ATOM 1118 C CA . ALA A 1 145 ? 6.229 1.063 10.320 1.00 97.44 145 ALA A CA 1
ATOM 1119 C C . ALA A 1 145 ? 4.979 1.707 10.924 1.00 97.44 145 ALA A C 1
ATOM 1121 O O . ALA A 1 145 ? 3.877 1.440 10.447 1.00 97.44 145 ALA A O 1
ATOM 1122 N N . ALA A 1 146 ? 5.137 2.599 11.906 1.00 95.88 146 ALA A N 1
ATOM 1123 C CA . ALA A 1 146 ? 4.017 3.318 12.506 1.00 95.88 146 ALA A CA 1
ATOM 1124 C C . ALA A 1 146 ? 3.238 4.140 11.464 1.00 95.88 146 ALA A C 1
ATOM 1126 O O . ALA A 1 146 ? 2.007 4.067 11.419 1.00 95.88 146 ALA A O 1
ATOM 1127 N N . ALA A 1 147 ? 3.942 4.865 10.587 1.00 95.88 147 ALA A N 1
ATOM 1128 C CA . ALA A 1 147 ? 3.325 5.660 9.528 1.00 95.88 147 ALA A CA 1
ATOM 1129 C C . ALA A 1 147 ? 2.573 4.785 8.507 1.00 95.88 147 ALA A C 1
ATOM 1131 O O . ALA A 1 147 ? 1.401 5.042 8.223 1.00 95.88 147 ALA A O 1
ATOM 1132 N N . LEU A 1 148 ? 3.208 3.721 7.998 1.00 97.62 148 LEU A N 1
ATOM 1133 C CA . LEU A 1 148 ? 2.604 2.786 7.039 1.00 97.62 148 LEU A CA 1
ATOM 1134 C C . LEU A 1 148 ? 1.375 2.082 7.628 1.00 97.62 148 LEU A C 1
ATOM 1136 O O . LEU A 1 148 ? 0.307 2.048 7.008 1.00 97.62 148 LEU A O 1
ATOM 1140 N N . GLN A 1 149 ? 1.500 1.557 8.846 1.00 97.31 149 GLN A N 1
ATOM 1141 C CA . GLN A 1 149 ? 0.447 0.784 9.497 1.00 97.31 149 GLN A CA 1
ATOM 1142 C C . GLN A 1 149 ? -0.753 1.647 9.876 1.00 97.31 149 GLN A C 1
ATOM 1144 O O . GLN A 1 149 ? -1.874 1.161 9.752 1.00 97.31 149 GLN A O 1
ATOM 1149 N N . ALA A 1 150 ? -0.565 2.928 10.219 1.00 96.00 150 ALA A N 1
ATOM 1150 C CA . ALA A 1 150 ? -1.667 3.884 10.394 1.00 96.00 150 ALA A CA 1
ATOM 1151 C C . ALA A 1 150 ? -2.513 4.068 9.113 1.00 96.00 150 ALA A C 1
ATOM 1153 O O . ALA A 1 150 ? -3.687 4.441 9.173 1.00 96.00 150 ALA A O 1
ATOM 1154 N N . GLN A 1 151 ? -1.947 3.752 7.944 1.00 96.88 151 GLN A N 1
ATOM 1155 C CA . GLN A 1 151 ? -2.636 3.742 6.650 1.00 96.88 151 GLN A CA 1
ATOM 1156 C C . GLN A 1 151 ? -3.056 2.334 6.194 1.00 96.88 151 GLN A C 1
ATOM 1158 O O . GLN A 1 151 ? -3.591 2.178 5.100 1.00 96.88 151 GLN A O 1
ATOM 1163 N N . GLY A 1 152 ? -2.847 1.312 7.030 1.00 97.50 152 GLY A N 1
ATOM 1164 C CA . GLY A 1 152 ? -3.132 -0.091 6.729 1.00 97.50 152 GLY A CA 1
ATOM 1165 C C . GLY A 1 152 ? -2.102 -0.775 5.821 1.00 97.50 152 GLY A C 1
ATOM 1166 O O . GLY A 1 152 ? -2.303 -1.935 5.456 1.00 97.50 152 GLY A O 1
ATOM 1167 N N . ILE A 1 153 ? -1.007 -0.091 5.475 1.00 98.25 153 ILE A N 1
ATOM 1168 C CA . ILE A 1 153 ? 0.042 -0.583 4.575 1.00 98.25 153 ILE A CA 1
ATOM 1169 C C . ILE A 1 153 ? 1.054 -1.420 5.359 1.00 98.25 153 ILE A C 1
ATOM 1171 O O . ILE A 1 153 ? 1.461 -1.061 6.462 1.00 98.25 153 ILE A O 1
ATOM 1175 N N . ARG A 1 154 ? 1.473 -2.543 4.769 1.00 97.50 154 ARG A N 1
ATOM 1176 C CA . ARG A 1 154 ? 2.548 -3.405 5.299 1.00 97.50 154 ARG A CA 1
ATOM 1177 C C . ARG A 1 154 ? 3.597 -3.785 4.265 1.00 97.50 154 ARG A C 1
ATOM 1179 O O . ARG A 1 154 ? 4.597 -4.387 4.628 1.00 97.50 154 ARG A O 1
ATOM 118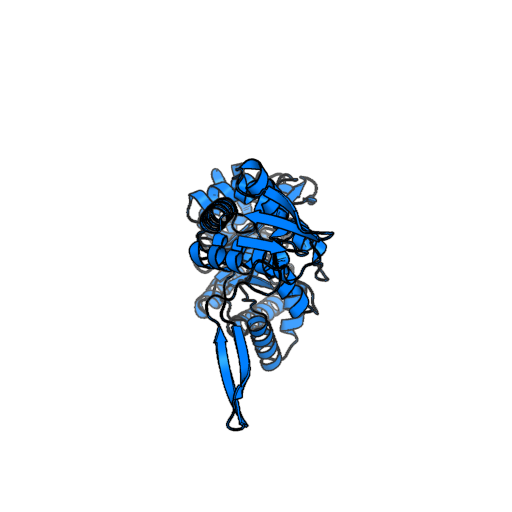6 N N . HIS A 1 155 ? 3.371 -3.463 2.995 1.00 98.56 155 HIS A N 1
ATOM 1187 C CA . HIS A 1 155 ? 4.300 -3.790 1.923 1.00 98.56 155 HIS A CA 1
ATOM 1188 C C . HIS A 1 155 ? 5.090 -2.556 1.511 1.00 98.56 155 HIS A C 1
ATOM 1190 O O . HIS A 1 155 ? 4.536 -1.457 1.443 1.00 98.56 155 HIS A O 1
ATOM 1196 N N . VAL A 1 156 ? 6.368 -2.746 1.197 1.00 98.38 156 VAL A N 1
ATOM 1197 C CA . VAL A 1 156 ? 7.222 -1.691 0.649 1.00 98.38 156 VAL A CA 1
ATOM 1198 C C . VAL A 1 156 ? 7.864 -2.100 -0.669 1.00 98.38 156 VAL A C 1
ATOM 1200 O O . VAL A 1 156 ? 8.211 -3.264 -0.875 1.00 98.38 156 VAL A O 1
ATOM 1203 N N . GLU A 1 157 ? 8.050 -1.125 -1.552 1.00 98.12 157 GLU A N 1
ATOM 1204 C CA . GLU A 1 157 ? 9.092 -1.178 -2.574 1.00 98.12 157 GLU A CA 1
ATOM 1205 C C . GLU A 1 157 ? 10.358 -0.548 -1.992 1.00 98.12 157 GLU A C 1
ATOM 1207 O O . GLU A 1 157 ? 10.323 0.598 -1.551 1.00 98.12 157 GLU A O 1
ATOM 1212 N N . ILE A 1 158 ? 11.480 -1.264 -2.012 1.00 97.44 158 ILE A N 1
ATOM 1213 C CA . ILE A 1 158 ? 12.785 -0.666 -1.723 1.00 97.44 158 ILE A CA 1
ATOM 1214 C C . ILE A 1 158 ? 13.199 0.172 -2.934 1.00 97.44 158 ILE A C 1
ATOM 1216 O O . ILE A 1 158 ? 13.327 -0.359 -4.039 1.00 97.44 158 ILE A O 1
ATOM 1220 N N . GLY A 1 159 ? 13.372 1.476 -2.729 1.00 94.69 159 GLY A N 1
ATOM 1221 C CA . GLY A 1 159 ? 13.796 2.408 -3.768 1.00 94.69 159 GLY A CA 1
ATOM 1222 C C . GLY A 1 159 ? 15.281 2.286 -4.128 1.00 94.69 159 GLY A C 1
ATOM 1223 O O . GLY A 1 159 ? 16.027 1.496 -3.549 1.00 94.69 159 GLY A O 1
ATOM 1224 N N . ASP A 1 160 ? 15.713 3.078 -5.111 1.00 92.38 160 ASP A N 1
ATOM 1225 C CA . ASP A 1 160 ? 17.075 3.016 -5.646 1.00 92.38 160 ASP A CA 1
ATOM 1226 C C . ASP A 1 160 ? 18.162 3.383 -4.637 1.00 92.38 160 ASP A C 1
ATOM 1228 O O . ASP A 1 160 ? 19.182 2.703 -4.585 1.00 92.38 160 ASP A O 1
ATOM 1232 N N . HIS A 1 161 ? 17.982 4.432 -3.839 1.00 92.62 161 HIS A N 1
ATOM 1233 C CA . HIS A 1 161 ? 19.001 4.922 -2.913 1.00 92.62 161 HIS A CA 1
ATOM 1234 C C . HIS A 1 161 ? 19.220 3.948 -1.754 1.00 92.62 161 HIS A C 1
ATOM 1236 O O . HIS A 1 161 ? 20.364 3.624 -1.410 1.00 92.62 161 HIS A O 1
ATOM 1242 N N . LEU A 1 162 ? 18.132 3.422 -1.186 1.00 95.06 162 LEU A N 1
ATOM 1243 C CA . LEU A 1 162 ? 18.223 2.372 -0.176 1.00 95.06 162 LEU A CA 1
ATOM 1244 C C . LEU A 1 162 ? 18.770 1.071 -0.781 1.00 95.06 162 LEU A C 1
ATOM 1246 O O . LEU A 1 162 ? 19.667 0.456 -0.203 1.00 95.06 162 LEU A O 1
ATOM 1250 N N . GLY A 1 163 ? 18.304 0.672 -1.966 1.00 95.19 163 GLY A N 1
ATOM 1251 C CA . GLY A 1 163 ? 18.801 -0.515 -2.660 1.00 95.19 163 GLY A CA 1
ATOM 1252 C C . GLY A 1 163 ? 20.296 -0.459 -2.968 1.00 95.19 163 GLY A C 1
ATOM 1253 O O . GLY A 1 163 ? 21.023 -1.423 -2.726 1.00 95.19 163 GLY A O 1
ATOM 1254 N N . GLU A 1 164 ? 20.795 0.691 -3.422 1.00 92.81 164 GLU A N 1
ATOM 1255 C CA . GLU A 1 164 ? 22.221 0.917 -3.662 1.00 92.81 164 GLU A CA 1
ATOM 1256 C C . GLU A 1 164 ? 23.066 0.813 -2.396 1.00 92.81 164 GLU A C 1
ATOM 1258 O O . GLU A 1 164 ? 24.171 0.265 -2.439 1.00 92.81 164 GLU A O 1
ATOM 1263 N N . ARG A 1 165 ? 22.559 1.303 -1.259 1.00 94.38 165 ARG A N 1
ATOM 1264 C CA . ARG A 1 165 ? 23.207 1.093 0.040 1.00 94.38 165 ARG A CA 1
ATOM 1265 C C . ARG A 1 165 ? 23.257 -0.395 0.376 1.00 94.38 165 ARG A C 1
ATOM 1267 O O . ARG A 1 165 ? 24.323 -0.887 0.741 1.00 94.38 165 ARG A O 1
ATOM 1274 N N . LEU A 1 166 ? 22.143 -1.112 0.225 1.00 95.81 166 LEU A N 1
ATOM 1275 C CA . LEU A 1 166 ? 22.060 -2.544 0.530 1.00 95.81 166 LEU A CA 1
ATOM 1276 C C . LEU A 1 166 ? 23.021 -3.378 -0.333 1.00 95.81 166 LEU A C 1
ATOM 1278 O O . LEU A 1 166 ? 23.659 -4.288 0.188 1.00 95.81 166 LEU A O 1
ATOM 1282 N N . LEU A 1 167 ? 23.223 -3.021 -1.606 1.00 93.75 167 LEU A N 1
ATOM 1283 C CA . LEU A 1 167 ? 24.196 -3.677 -2.496 1.00 93.75 167 LEU A CA 1
ATOM 1284 C C . LEU A 1 167 ? 25.667 -3.541 -2.049 1.00 93.75 167 LEU A C 1
ATOM 1286 O O . LEU A 1 167 ? 26.535 -4.252 -2.572 1.00 93.75 167 LEU A O 1
ATOM 1290 N N . ARG A 1 168 ? 25.969 -2.629 -1.115 1.00 94.19 168 ARG A N 1
ATOM 1291 C CA . ARG A 1 168 ? 27.309 -2.432 -0.531 1.00 94.19 168 ARG A CA 1
ATOM 1292 C C . ARG A 1 168 ? 27.507 -3.198 0.778 1.00 94.19 168 ARG A C 1
ATOM 1294 O O . ARG A 1 168 ? 28.634 -3.268 1.263 1.00 94.19 168 ARG A O 1
ATOM 1301 N N . LEU A 1 169 ? 26.439 -3.752 1.349 1.00 95.69 169 LEU A N 1
ATOM 1302 C CA . LEU A 1 169 ? 26.487 -4.500 2.600 1.00 95.69 169 LEU A CA 1
ATOM 1303 C C . LEU A 1 169 ? 26.869 -5.964 2.371 1.00 95.69 169 LEU A C 1
ATOM 1305 O O . LEU A 1 169 ? 26.749 -6.512 1.272 1.00 95.69 169 LEU A O 1
ATOM 1309 N N . ARG A 1 170 ? 27.318 -6.628 3.437 1.00 95.88 170 ARG A N 1
ATOM 1310 C CA . ARG A 1 170 ? 27.570 -8.070 3.418 1.00 95.88 170 ARG A CA 1
ATOM 1311 C C . ARG A 1 170 ? 26.242 -8.833 3.458 1.00 95.88 170 ARG A C 1
ATOM 1313 O O . ARG A 1 170 ? 25.289 -8.367 4.080 1.00 95.88 170 ARG A O 1
ATOM 1320 N N . PRO A 1 171 ? 26.185 -10.065 2.923 1.00 94.75 171 PRO A N 1
ATOM 1321 C CA . PRO A 1 171 ? 24.969 -10.881 2.933 1.00 94.75 171 PRO A CA 1
ATOM 1322 C C . PRO A 1 171 ? 24.277 -11.017 4.301 1.00 94.75 171 PRO A C 1
ATOM 1324 O O . PRO A 1 171 ? 23.051 -11.013 4.357 1.00 94.75 171 PRO A O 1
ATOM 1327 N N . ALA A 1 172 ? 25.044 -11.109 5.394 1.00 96.12 172 ALA A N 1
ATOM 1328 C CA . ALA A 1 172 ? 24.504 -11.208 6.753 1.00 96.12 172 ALA A CA 1
ATOM 1329 C C . ALA A 1 172 ? 23.826 -9.911 7.233 1.00 96.12 172 ALA A C 1
ATOM 1331 O O . ALA A 1 172 ? 22.832 -9.959 7.947 1.00 96.12 172 ALA A O 1
ATOM 1332 N N . GLU A 1 173 ? 24.331 -8.749 6.817 1.00 97.38 173 GLU A N 1
ATOM 1333 C CA . GLU A 1 173 ? 23.757 -7.445 7.177 1.00 97.38 173 GLU A CA 1
ATOM 1334 C C . GLU A 1 173 ? 22.446 -7.193 6.428 1.00 97.38 173 GLU A C 1
ATOM 1336 O O . GLU A 1 173 ? 21.513 -6.618 6.980 1.00 97.38 173 GLU A O 1
ATOM 1341 N N . ILE A 1 174 ? 22.356 -7.676 5.188 1.00 97.00 174 ILE A N 1
ATOM 1342 C CA . ILE A 1 174 ? 21.140 -7.615 4.369 1.00 97.00 174 ILE A CA 1
ATOM 1343 C C . ILE A 1 174 ? 20.058 -8.528 4.953 1.00 97.00 174 ILE A C 1
ATOM 1345 O O . ILE A 1 174 ? 18.905 -8.119 5.056 1.00 97.00 174 ILE A O 1
ATOM 1349 N N . GLN A 1 175 ? 20.438 -9.737 5.379 1.00 96.50 175 GLN A N 1
ATOM 1350 C CA . GLN A 1 175 ? 19.541 -10.661 6.076 1.00 96.50 175 GLN A CA 1
ATOM 1351 C C . GLN A 1 175 ? 18.999 -10.036 7.371 1.00 96.50 175 GLN A C 1
ATOM 1353 O O . GLN A 1 175 ? 17.788 -9.985 7.562 1.00 96.50 175 GLN A O 1
ATOM 1358 N N . ALA A 1 176 ? 19.877 -9.462 8.201 1.00 97.38 176 ALA A N 1
ATOM 1359 C CA . ALA A 1 176 ? 19.474 -8.774 9.428 1.00 97.38 176 ALA A CA 1
ATOM 1360 C C . ALA A 1 176 ? 18.564 -7.560 9.154 1.00 97.38 176 ALA A C 1
ATOM 1362 O O . ALA A 1 176 ? 17.663 -7.261 9.932 1.00 97.38 176 ALA A O 1
ATOM 1363 N N . PHE A 1 177 ? 18.770 -6.846 8.042 1.00 97.75 177 PHE A N 1
ATOM 1364 C CA . PHE A 1 177 ? 17.863 -5.775 7.626 1.00 97.75 177 PHE A CA 1
ATOM 1365 C C . PHE A 1 177 ? 16.469 -6.310 7.257 1.00 97.75 177 PHE A C 1
ATOM 1367 O O . PHE A 1 177 ? 15.470 -5.736 7.687 1.00 97.75 177 PHE A O 1
ATOM 1374 N N . GLY A 1 178 ? 16.397 -7.423 6.517 1.00 97.31 178 GLY A N 1
ATOM 1375 C CA . GLY A 1 178 ? 15.140 -8.109 6.206 1.00 97.31 178 GLY A CA 1
ATOM 1376 C C . GLY A 1 178 ? 14.394 -8.582 7.459 1.00 97.31 178 GLY A C 1
ATOM 1377 O O . GLY A 1 178 ? 13.193 -8.353 7.581 1.00 97.31 178 GLY A O 1
ATOM 1378 N N . GLU A 1 179 ? 15.107 -9.161 8.426 1.00 97.31 179 GLU A N 1
ATOM 1379 C CA . GLU A 1 179 ? 14.550 -9.591 9.718 1.00 97.31 179 GLU A CA 1
ATOM 1380 C C . GLU A 1 179 ? 13.985 -8.408 10.512 1.00 97.31 179 GLU A C 1
ATOM 1382 O O . GLU A 1 179 ? 12.839 -8.452 10.954 1.00 97.31 179 GLU A O 1
ATOM 1387 N N . ARG A 1 180 ? 14.721 -7.293 10.590 1.00 97.81 180 ARG A N 1
ATOM 1388 C CA . ARG A 1 180 ? 14.242 -6.071 11.254 1.00 97.81 180 ARG A CA 1
ATOM 1389 C C . ARG A 1 180 ? 12.991 -5.481 10.604 1.00 97.81 180 ARG A C 1
ATOM 1391 O O . ARG A 1 180 ? 12.148 -4.938 11.313 1.00 97.81 180 ARG A O 1
ATOM 1398 N N . LEU A 1 181 ? 12.854 -5.561 9.276 1.00 98.00 181 LEU A N 1
ATOM 1399 C CA . LEU A 1 181 ? 11.616 -5.165 8.592 1.00 98.00 181 LEU A CA 1
ATOM 1400 C C . LEU A 1 181 ? 10.446 -6.055 9.025 1.00 98.00 181 LEU A C 1
ATOM 1402 O O . LEU A 1 181 ? 9.380 -5.540 9.361 1.00 98.00 181 LEU A O 1
ATOM 1406 N N . GLN A 1 182 ? 10.654 -7.373 9.079 1.00 97.00 182 GLN A N 1
ATOM 1407 C CA . GLN A 1 182 ? 9.628 -8.324 9.510 1.00 97.00 182 GLN A CA 1
ATOM 1408 C C . GLN A 1 182 ? 9.222 -8.119 10.975 1.00 97.00 182 GLN A C 1
ATOM 1410 O O . GLN A 1 182 ? 8.028 -8.148 11.275 1.00 97.00 182 GLN A O 1
ATOM 1415 N N . GLU A 1 183 ? 10.180 -7.852 11.867 1.00 97.75 183 GLU A N 1
ATOM 1416 C CA . GLU A 1 183 ? 9.943 -7.560 13.289 1.00 97.75 183 GLU A CA 1
ATOM 1417 C C . GLU A 1 183 ? 9.005 -6.364 13.491 1.00 97.75 183 GLU A C 1
ATOM 1419 O O . GLU A 1 183 ? 8.121 -6.406 14.346 1.00 97.75 183 GLU A O 1
ATOM 1424 N N . VAL A 1 184 ? 9.145 -5.314 12.672 1.00 97.62 184 VAL A N 1
ATOM 1425 C CA . VAL A 1 184 ? 8.247 -4.146 12.708 1.00 97.62 184 VAL A CA 1
ATOM 1426 C C . VAL A 1 184 ? 6.993 -4.320 11.842 1.00 97.62 184 VAL A C 1
ATOM 1428 O O . VAL A 1 184 ? 6.194 -3.394 11.715 1.00 97.62 184 VAL A O 1
ATOM 1431 N N . GLY A 1 185 ? 6.778 -5.500 11.255 1.00 97.12 185 GLY A N 1
ATOM 1432 C CA . GLY A 1 185 ? 5.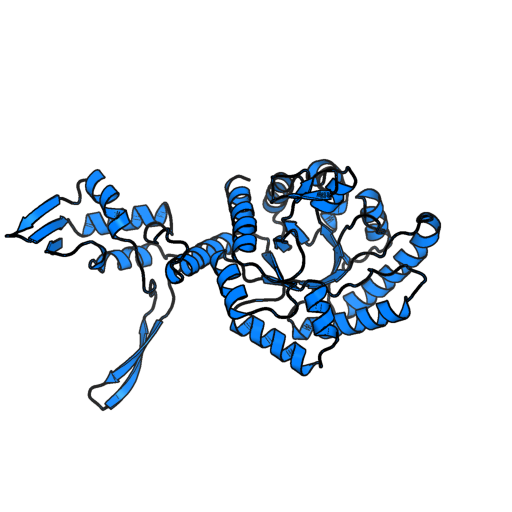585 -5.832 10.474 1.00 97.12 185 GLY A CA 1
ATOM 1433 C C . GLY A 1 185 ? 5.575 -5.288 9.042 1.00 97.12 185 GLY A C 1
ATOM 1434 O O . GLY A 1 185 ? 4.491 -5.061 8.497 1.00 97.12 185 GLY A O 1
ATOM 1435 N N . ILE A 1 186 ? 6.750 -5.070 8.444 1.00 98.38 186 ILE A N 1
ATOM 1436 C CA . ILE A 1 186 ? 6.933 -4.666 7.044 1.00 98.38 186 ILE A CA 1
ATOM 1437 C C . ILE A 1 186 ? 7.408 -5.861 6.204 1.00 98.38 186 ILE A C 1
ATOM 1439 O O . ILE A 1 186 ? 8.286 -6.623 6.602 1.00 98.38 186 ILE A O 1
ATOM 1443 N N . GLN A 1 187 ? 6.847 -6.000 5.005 1.00 98.38 187 GLN A N 1
ATOM 1444 C CA . GLN A 1 187 ? 7.227 -6.986 3.995 1.00 98.38 187 GLN A CA 1
ATOM 1445 C C . GLN A 1 187 ? 7.738 -6.281 2.736 1.00 98.38 187 GLN A C 1
ATOM 1447 O O . GLN A 1 187 ? 7.170 -5.280 2.300 1.00 98.38 187 GLN A O 1
ATOM 1452 N N . VAL A 1 188 ? 8.799 -6.801 2.120 1.00 98.62 188 VAL A N 1
ATOM 1453 C CA . VAL A 1 188 ? 9.301 -6.253 0.855 1.00 98.62 188 VAL A CA 1
ATOM 1454 C C . VAL A 1 188 ? 8.504 -6.860 -0.296 1.00 98.62 188 VAL A C 1
ATOM 1456 O O . VAL A 1 188 ? 8.569 -8.059 -0.548 1.00 98.62 188 VAL A O 1
ATOM 1459 N N . GLY A 1 189 ? 7.745 -6.026 -1.003 1.00 98.06 189 GLY A N 1
ATOM 1460 C CA . GLY A 1 189 ? 7.034 -6.420 -2.216 1.00 98.06 189 GLY A CA 1
ATOM 1461 C C . GLY A 1 189 ? 7.954 -6.409 -3.430 1.00 98.06 189 GLY A C 1
ATOM 1462 O O . GLY A 1 189 ? 7.991 -7.379 -4.182 1.00 98.06 189 GLY A O 1
ATOM 1463 N N . VAL A 1 190 ? 8.747 -5.345 -3.579 1.00 98.44 190 VAL A N 1
ATOM 1464 C CA . VAL A 1 190 ? 9.610 -5.096 -4.743 1.00 98.44 190 VAL A CA 1
ATOM 1465 C C . VAL A 1 190 ? 10.952 -4.534 -4.292 1.00 98.44 190 VAL A C 1
ATOM 1467 O O . VAL A 1 190 ? 11.011 -3.716 -3.377 1.00 98.44 190 VAL A O 1
ATOM 1470 N N . PHE A 1 191 ? 12.036 -4.963 -4.928 1.00 98.06 191 PHE A N 1
ATOM 1471 C CA . PHE A 1 191 ? 13.377 -4.442 -4.691 1.00 98.06 191 PHE A CA 1
ATOM 1472 C C . PHE A 1 191 ? 13.873 -3.673 -5.911 1.00 98.06 191 PHE A C 1
ATOM 1474 O O . PHE A 1 191 ? 13.911 -4.213 -7.012 1.00 98.06 191 PHE A O 1
ATOM 1481 N N . GLY A 1 192 ? 14.267 -2.422 -5.725 1.00 94.75 192 GLY A N 1
ATOM 1482 C CA . GLY A 1 192 ? 14.932 -1.607 -6.729 1.00 94.75 192 GLY A CA 1
ATOM 1483 C C . GLY A 1 192 ? 16.339 -1.237 -6.286 1.00 94.75 192 GLY A C 1
ATOM 1484 O O . GLY A 1 192 ? 16.601 -1.121 -5.095 1.00 94.75 192 GLY A O 1
ATOM 1485 N N . ALA A 1 193 ? 17.260 -1.091 -7.239 1.00 87.38 193 ALA A N 1
ATOM 1486 C CA . ALA A 1 193 ? 18.661 -0.790 -6.934 1.00 87.38 193 ALA A CA 1
ATOM 1487 C C . ALA A 1 193 ? 19.393 -0.080 -8.086 1.00 87.38 193 ALA A C 1
ATOM 1489 O O . ALA A 1 193 ? 20.536 -0.402 -8.412 1.00 87.38 193 ALA A O 1
ATOM 1490 N N . GLY A 1 194 ? 18.715 0.850 -8.757 1.00 84.56 194 GLY A N 1
ATOM 1491 C CA . GLY A 1 194 ? 19.284 1.701 -9.806 1.00 84.56 194 GLY A CA 1
ATOM 1492 C C . GLY A 1 194 ? 19.692 0.957 -11.078 1.00 84.56 194 GLY A C 1
ATOM 1493 O O . GLY A 1 194 ? 20.541 1.445 -11.819 1.00 84.56 194 GLY A O 1
ATOM 1494 N N . LEU A 1 195 ? 19.132 -0.233 -11.322 1.00 86.00 195 LEU A N 1
ATOM 1495 C CA . LEU A 1 195 ? 19.427 -1.022 -12.517 1.00 86.00 195 LEU A CA 1
ATOM 1496 C C . LEU A 1 195 ? 18.970 -0.300 -13.784 1.00 86.00 195 LEU A C 1
ATOM 1498 O O . LEU A 1 195 ? 17.849 0.209 -13.843 1.00 86.00 195 LEU A O 1
ATOM 1502 N N . GLY A 1 196 ? 19.841 -0.311 -14.793 1.00 78.56 196 GLY A N 1
ATOM 1503 C CA . GLY A 1 196 ? 19.573 0.230 -16.117 1.00 78.56 196 GLY A CA 1
ATOM 1504 C C . GLY A 1 196 ? 19.451 1.757 -16.168 1.00 78.56 196 GLY A C 1
ATOM 1505 O O . GLY A 1 196 ? 18.682 2.310 -16.950 1.00 78.56 196 GLY A O 1
ATOM 1506 N N . ARG A 1 197 ? 20.228 2.470 -15.343 1.00 75.44 197 ARG A N 1
ATOM 1507 C CA . ARG A 1 197 ? 20.386 3.936 -15.433 1.00 75.44 197 ARG A CA 1
ATOM 1508 C C . ARG A 1 197 ? 21.574 4.380 -16.303 1.00 75.44 197 ARG A C 1
ATOM 1510 O O . ARG A 1 197 ? 21.766 5.585 -16.485 1.00 75.44 197 ARG A O 1
ATOM 1517 N N . VAL A 1 198 ? 22.342 3.436 -16.850 1.00 69.69 198 VAL A N 1
ATOM 1518 C CA . VAL A 1 198 ? 23.509 3.684 -17.715 1.00 69.69 198 VAL A CA 1
ATOM 1519 C C . VAL A 1 198 ? 23.147 3.645 -19.203 1.00 69.69 198 VAL A C 1
ATOM 1521 O O . VAL A 1 198 ? 22.079 3.165 -19.593 1.00 69.69 198 VAL A O 1
ATOM 1524 N N . ALA A 1 199 ? 24.030 4.182 -20.047 1.00 64.88 199 ALA A N 1
ATOM 1525 C CA . ALA A 1 199 ? 23.915 4.055 -21.495 1.00 64.88 199 ALA A CA 1
ATOM 1526 C C . ALA A 1 199 ? 24.385 2.654 -21.956 1.00 64.88 199 ALA A C 1
ATOM 1528 O O . ALA A 1 199 ? 25.368 2.148 -21.410 1.00 64.88 199 ALA A O 1
ATOM 1529 N N . PRO A 1 200 ? 23.770 2.046 -22.995 1.00 58.47 200 PRO A N 1
ATOM 1530 C CA . PRO A 1 200 ? 24.090 0.687 -23.464 1.00 58.47 200 PRO A CA 1
ATOM 1531 C C . PRO A 1 200 ? 25.553 0.415 -23.873 1.00 58.47 200 PRO A C 1
ATOM 1533 O O . PRO A 1 200 ? 25.898 -0.736 -24.117 1.00 58.47 200 PRO A O 1
ATOM 1536 N N . ALA A 1 201 ? 26.404 1.441 -23.986 1.00 56.72 201 ALA A N 1
ATOM 1537 C CA . ALA A 1 201 ? 27.793 1.321 -24.436 1.00 56.72 201 ALA A CA 1
ATOM 1538 C C . ALA A 1 201 ? 28.844 1.537 -23.333 1.00 56.72 201 ALA A C 1
ATOM 1540 O O . ALA A 1 201 ? 29.995 1.160 -23.531 1.00 56.72 201 ALA A O 1
ATOM 1541 N N . GLU A 1 202 ? 28.483 2.149 -22.201 1.00 59.12 202 GLU A N 1
ATOM 1542 C CA . GLU A 1 202 ? 29.482 2.668 -21.257 1.00 59.12 202 GLU A CA 1
ATOM 1543 C C . GLU A 1 202 ? 29.842 1.681 -20.139 1.00 59.12 202 GLU A C 1
ATOM 1545 O O . GLU A 1 202 ? 30.979 1.730 -19.681 1.00 59.12 202 GLU A O 1
ATOM 1550 N N . ASP A 1 203 ? 28.949 0.760 -19.727 1.00 64.69 203 ASP A N 1
ATOM 1551 C CA . ASP A 1 203 ? 29.290 -0.204 -18.660 1.00 64.69 203 ASP A CA 1
ATOM 1552 C C . ASP A 1 203 ? 28.345 -1.431 -18.527 1.00 64.69 203 ASP A C 1
ATOM 1554 O O . ASP A 1 203 ? 27.740 -1.692 -17.485 1.00 64.69 203 ASP A O 1
ATOM 1558 N N . LEU A 1 204 ? 28.177 -2.225 -19.595 1.00 69.44 204 LEU A N 1
ATOM 1559 C CA . LEU A 1 204 ? 27.311 -3.426 -19.565 1.00 69.44 204 LEU A CA 1
ATOM 1560 C C . LEU A 1 204 ? 27.767 -4.486 -18.545 1.00 69.44 204 LEU A C 1
ATOM 1562 O O . LEU A 1 204 ? 26.949 -5.239 -18.013 1.00 69.44 204 LEU A O 1
ATOM 1566 N N . GLU A 1 205 ? 29.072 -4.567 -18.278 1.00 72.50 205 GLU A N 1
ATOM 1567 C CA . GLU A 1 205 ? 29.631 -5.487 -17.287 1.00 72.50 205 GLU A CA 1
ATOM 1568 C C . GLU A 1 205 ? 29.275 -5.063 -15.856 1.00 72.50 205 GLU A C 1
ATOM 1570 O O . GLU A 1 205 ? 28.899 -5.910 -15.039 1.00 72.50 205 GLU A O 1
ATOM 1575 N N . TYR A 1 206 ? 29.305 -3.759 -15.574 1.00 75.69 206 TYR A N 1
ATOM 1576 C CA . TYR A 1 206 ? 28.836 -3.205 -14.310 1.00 75.69 206 TYR A CA 1
ATOM 1577 C C . TYR A 1 206 ? 27.358 -3.505 -14.056 1.00 75.69 206 TYR A C 1
ATOM 1579 O O . TYR A 1 206 ? 27.004 -3.979 -12.972 1.00 75.69 206 TYR A O 1
ATOM 1587 N N . ASP A 1 207 ? 26.502 -3.294 -15.057 1.00 77.94 207 ASP A N 1
ATOM 1588 C CA . ASP A 1 207 ? 25.067 -3.569 -14.947 1.00 77.94 207 ASP A CA 1
ATOM 1589 C C . ASP A 1 207 ? 24.780 -5.065 -14.761 1.00 77.94 207 ASP A C 1
ATOM 1591 O O . ASP A 1 207 ? 23.924 -5.429 -13.950 1.00 77.94 207 ASP A O 1
ATOM 1595 N N . ARG A 1 208 ? 25.537 -5.949 -15.429 1.00 81.88 208 ARG A N 1
ATOM 1596 C CA . ARG A 1 208 ? 25.446 -7.404 -15.222 1.00 81.88 208 ARG A CA 1
ATOM 1597 C C . ARG A 1 208 ? 25.814 -7.794 -13.790 1.00 81.88 208 ARG A C 1
ATOM 1599 O O . ARG A 1 208 ? 25.049 -8.499 -13.136 1.00 81.88 208 ARG A O 1
ATOM 1606 N N . HIS A 1 209 ? 26.940 -7.306 -13.270 1.00 85.00 209 HIS A N 1
ATOM 1607 C CA . HIS A 1 209 ? 27.354 -7.582 -11.886 1.00 85.00 209 HIS A CA 1
ATOM 1608 C C . HIS A 1 209 ? 26.345 -7.037 -10.869 1.00 85.00 209 HIS A C 1
ATOM 1610 O O . HIS A 1 209 ? 26.037 -7.673 -9.857 1.00 85.00 209 HIS A O 1
ATOM 1616 N N . ARG A 1 210 ? 25.787 -5.852 -11.139 1.00 88.31 210 ARG A N 1
ATOM 1617 C CA . ARG A 1 210 ? 24.740 -5.248 -10.312 1.00 88.31 210 ARG A CA 1
ATOM 1618 C C . ARG A 1 210 ? 23.454 -6.077 -10.344 1.00 88.31 210 ARG A C 1
ATOM 1620 O O . ARG A 1 210 ? 22.850 -6.269 -9.288 1.00 88.31 210 ARG A O 1
ATOM 1627 N N . LEU A 1 211 ? 23.056 -6.600 -11.504 1.00 90.31 211 LEU A N 1
ATOM 1628 C CA . LEU A 1 211 ? 21.922 -7.517 -11.648 1.00 90.31 211 LEU A CA 1
ATOM 1629 C C . LEU A 1 211 ? 22.135 -8.793 -10.825 1.00 90.31 211 LEU A C 1
ATOM 1631 O O . LEU A 1 211 ? 21.269 -9.141 -10.027 1.00 90.31 211 LEU A O 1
ATOM 1635 N N . GLU A 1 212 ? 23.287 -9.453 -10.966 1.00 91.38 212 GLU A N 1
ATOM 1636 C CA . GLU A 1 212 ? 23.617 -10.682 -10.230 1.00 91.38 212 GLU A CA 1
ATOM 1637 C C . GLU A 1 212 ? 23.530 -10.472 -8.712 1.00 91.38 212 GLU A C 1
ATOM 1639 O O . GLU A 1 212 ? 22.875 -11.241 -8.002 1.00 91.38 212 GLU A O 1
ATOM 1644 N N . LYS A 1 213 ? 24.118 -9.379 -8.209 1.00 92.94 213 LYS A N 1
ATOM 1645 C CA . LYS A 1 213 ? 24.004 -8.998 -6.795 1.00 92.94 213 LYS A CA 1
ATOM 1646 C C . LYS A 1 213 ? 22.564 -8.713 -6.375 1.00 92.94 213 LYS A C 1
ATOM 1648 O O . LYS A 1 213 ? 22.162 -9.128 -5.291 1.00 92.94 213 LYS A O 1
ATOM 1653 N N . SER A 1 214 ? 21.798 -8.015 -7.211 1.00 95.19 214 SER A N 1
ATOM 1654 C CA . SER A 1 214 ? 20.405 -7.666 -6.910 1.00 95.19 214 SER A CA 1
ATOM 1655 C C . SER A 1 214 ? 19.531 -8.913 -6.809 1.00 95.19 214 SER A C 1
ATOM 1657 O O . SER A 1 214 ? 18.774 -9.047 -5.851 1.00 95.19 214 SER A O 1
ATOM 1659 N N . LEU A 1 215 ? 19.695 -9.863 -7.735 1.00 95.50 215 LEU A N 1
ATOM 1660 C CA . LEU A 1 215 ? 19.005 -11.153 -7.702 1.00 95.50 215 LEU A CA 1
ATOM 1661 C C . LEU A 1 215 ? 19.364 -11.951 -6.444 1.00 95.50 215 LEU A C 1
ATOM 1663 O O . LEU A 1 215 ? 18.478 -12.449 -5.756 1.00 95.50 215 LEU A O 1
ATOM 1667 N N . ALA A 1 216 ? 20.648 -11.988 -6.074 1.00 94.75 216 ALA A N 1
ATOM 1668 C CA . ALA A 1 216 ? 21.084 -12.670 -4.860 1.00 94.75 216 ALA A CA 1
ATOM 1669 C C . ALA A 1 216 ? 20.454 -12.081 -3.580 1.00 94.75 216 ALA A C 1
ATOM 1671 O O . ALA A 1 216 ? 20.283 -12.799 -2.597 1.00 94.75 216 ALA A O 1
ATOM 1672 N N . ILE A 1 217 ? 20.103 -10.794 -3.548 1.00 95.62 217 ILE A N 1
ATOM 1673 C CA . ILE A 1 217 ? 19.487 -10.156 -2.374 1.00 95.62 217 ILE A CA 1
ATOM 1674 C C . ILE A 1 217 ? 18.008 -10.526 -2.209 1.00 95.62 217 ILE A C 1
ATOM 1676 O O . ILE A 1 217 ? 17.546 -10.595 -1.070 1.00 95.62 217 ILE A O 1
ATOM 1680 N N . LEU A 1 218 ? 17.274 -10.802 -3.294 1.00 96.94 218 LEU A N 1
ATOM 1681 C CA . LEU A 1 218 ? 15.814 -10.970 -3.247 1.00 96.94 218 LEU A CA 1
ATOM 1682 C C . LEU A 1 218 ? 15.340 -11.974 -2.175 1.00 96.94 218 LEU A C 1
ATOM 1684 O O . LEU A 1 218 ? 14.491 -11.590 -1.362 1.00 96.94 218 LEU A O 1
ATOM 1688 N N . PRO A 1 219 ? 15.922 -13.192 -2.052 1.00 95.81 219 PRO A N 1
ATOM 1689 C CA . PRO A 1 219 ? 15.490 -14.155 -1.037 1.00 95.81 219 PRO A CA 1
ATOM 1690 C C . PRO A 1 219 ? 15.736 -13.677 0.399 1.00 95.81 219 PRO A C 1
ATOM 1692 O O . PRO A 1 219 ? 14.962 -14.003 1.292 1.00 95.81 219 PRO A O 1
ATOM 1695 N N . ARG A 1 220 ? 16.785 -12.872 0.623 1.00 95.62 220 ARG A N 1
ATOM 1696 C CA . ARG A 1 220 ? 17.137 -12.317 1.945 1.00 95.62 220 ARG A CA 1
ATOM 1697 C C . ARG A 1 220 ? 16.157 -11.239 2.398 1.00 95.62 220 ARG A C 1
ATOM 1699 O O . ARG A 1 220 ? 15.983 -11.023 3.590 1.00 95.62 220 ARG A O 1
ATOM 1706 N N . LEU A 1 221 ? 15.516 -10.571 1.442 1.00 96.88 221 LEU A N 1
ATOM 1707 C CA . LEU A 1 221 ? 14.449 -9.604 1.695 1.00 96.88 221 LEU A CA 1
ATOM 1708 C C . LEU A 1 221 ? 13.049 -10.234 1.615 1.00 96.88 221 LEU A C 1
ATOM 1710 O O . LEU A 1 221 ? 12.063 -9.553 1.882 1.00 96.88 221 LEU A O 1
ATOM 1714 N N . GLY A 1 222 ? 12.944 -11.518 1.254 1.00 95.94 222 GLY A N 1
ATOM 1715 C CA . GLY A 1 222 ? 11.667 -12.218 1.114 1.00 95.94 222 GLY A CA 1
ATOM 1716 C C . GLY A 1 222 ? 10.821 -11.757 -0.077 1.00 95.94 222 GLY A C 1
ATOM 1717 O O . GLY A 1 222 ? 9.607 -11.933 -0.057 1.00 95.94 222 GLY A O 1
ATOM 1718 N N . THR A 1 223 ? 11.437 -11.173 -1.110 1.00 97.62 223 THR A N 1
ATOM 1719 C CA . THR A 1 223 ? 10.748 -10.756 -2.341 1.00 97.62 223 THR A CA 1
ATOM 1720 C C . THR A 1 223 ? 11.175 -11.610 -3.533 1.00 97.62 223 THR A C 1
ATOM 1722 O O . THR A 1 223 ? 12.215 -12.263 -3.521 1.00 97.62 223 THR A O 1
ATOM 1725 N N . ARG A 1 224 ? 10.358 -11.596 -4.587 1.00 97.25 224 ARG A N 1
ATOM 1726 C CA . ARG A 1 224 ? 10.657 -12.172 -5.906 1.00 97.25 224 ARG A CA 1
ATOM 1727 C C . ARG A 1 224 ? 10.595 -11.124 -7.015 1.00 97.25 224 ARG A C 1
ATOM 1729 O O . ARG A 1 224 ? 10.721 -11.481 -8.177 1.00 97.25 224 ARG A O 1
ATOM 1736 N N . CYS A 1 225 ? 10.377 -9.850 -6.688 1.00 98.19 225 CYS A N 1
ATOM 1737 C CA . CYS A 1 225 ? 10.235 -8.788 -7.679 1.00 98.19 225 CYS A CA 1
ATOM 1738 C C . CYS A 1 225 ? 11.451 -7.863 -7.645 1.00 98.19 225 CYS A C 1
ATOM 1740 O O . CYS A 1 225 ? 11.756 -7.263 -6.615 1.00 98.19 225 CYS A O 1
ATOM 1742 N N . LEU A 1 226 ? 12.111 -7.723 -8.790 1.00 97.50 226 LEU A N 1
ATOM 1743 C CA . LEU A 1 226 ? 13.225 -6.809 -9.017 1.00 97.50 226 LEU A CA 1
ATOM 1744 C C . LEU A 1 226 ? 12.772 -5.704 -9.964 1.00 97.50 226 LEU A C 1
ATOM 1746 O O . LEU A 1 226 ? 12.250 -6.009 -11.028 1.00 97.50 226 LEU A O 1
ATOM 1750 N N . ARG A 1 227 ? 12.992 -4.436 -9.626 1.00 96.06 227 ARG A N 1
ATOM 1751 C CA . ARG A 1 227 ? 12.633 -3.297 -10.474 1.00 96.06 227 ARG A CA 1
ATOM 1752 C C . ARG A 1 227 ? 13.854 -2.720 -11.185 1.00 96.06 227 ARG A C 1
ATOM 1754 O O . ARG A 1 227 ? 14.926 -2.569 -10.601 1.00 96.06 227 ARG A O 1
ATOM 1761 N N . MET A 1 228 ? 13.667 -2.393 -12.458 1.00 92.00 228 MET A N 1
ATOM 1762 C CA . MET A 1 228 ? 14.673 -1.876 -13.383 1.00 92.00 228 MET A CA 1
ATOM 1763 C C . MET A 1 228 ? 14.098 -0.708 -14.191 1.00 92.00 228 MET A C 1
ATOM 1765 O O . MET A 1 228 ? 12.942 -0.755 -14.613 1.00 92.00 228 MET A O 1
ATOM 1769 N N . SER A 1 229 ? 14.934 0.293 -14.467 1.00 82.31 229 SER A N 1
ATOM 1770 C CA . SER A 1 229 ? 14.706 1.263 -15.545 1.00 82.31 229 SER A CA 1
ATOM 1771 C C . SER A 1 229 ? 15.379 0.745 -16.824 1.00 82.31 229 SER A C 1
ATOM 1773 O O . SER A 1 229 ? 16.458 0.171 -16.764 1.00 82.31 229 SER A O 1
ATOM 1775 N N . VAL A 1 230 ? 14.766 0.892 -17.999 1.00 72.81 230 VAL A N 1
ATOM 1776 C CA . VAL A 1 230 ? 15.126 0.102 -19.208 1.00 72.81 230 VAL A CA 1
ATOM 1777 C C . VAL A 1 230 ? 16.347 0.606 -19.987 1.00 72.81 230 VAL A C 1
ATOM 1779 O O . VAL A 1 230 ? 16.548 0.227 -21.132 1.00 72.81 230 VAL A O 1
ATOM 1782 N N . LEU A 1 231 ? 17.223 1.398 -19.372 1.00 82.81 231 LEU A N 1
ATOM 1783 C CA . LEU A 1 231 ? 18.341 2.113 -20.008 1.00 82.81 231 LEU A CA 1
ATOM 1784 C C . LEU A 1 231 ? 17.928 3.406 -20.693 1.00 82.81 231 LEU A C 1
ATOM 1786 O O . LEU A 1 231 ? 16.876 3.517 -21.329 1.00 82.81 231 LEU A O 1
ATOM 1790 N N . ARG A 1 232 ? 18.820 4.393 -20.586 1.00 85.75 232 ARG A N 1
ATOM 1791 C CA . ARG A 1 232 ? 18.694 5.670 -21.290 1.00 85.75 232 ARG A CA 1
ATOM 1792 C C . ARG A 1 232 ? 18.765 5.430 -22.795 1.00 85.75 232 ARG A C 1
ATOM 1794 O O . ARG A 1 232 ? 19.673 4.754 -23.280 1.00 85.75 232 ARG A O 1
ATOM 1801 N N . ALA A 1 233 ? 17.816 6.003 -23.526 1.00 84.88 233 ALA A N 1
ATOM 1802 C CA . ALA A 1 233 ? 17.804 5.928 -24.976 1.00 84.88 233 ALA A CA 1
ATOM 1803 C C . ALA A 1 233 ? 18.777 6.970 -25.559 1.00 84.88 233 ALA A C 1
ATOM 1805 O O . ALA A 1 233 ? 18.657 8.154 -25.234 1.00 84.88 233 ALA A O 1
ATOM 1806 N N . PRO A 1 234 ? 19.730 6.572 -26.422 1.00 84.69 234 PRO A N 1
ATOM 1807 C CA . PRO A 1 234 ? 20.524 7.526 -27.186 1.00 84.69 234 PRO A CA 1
ATOM 1808 C C . PRO A 1 234 ? 19.659 8.206 -28.260 1.00 84.69 234 PRO A C 1
ATOM 1810 O O . PRO A 1 234 ? 18.535 7.782 -28.533 1.00 84.69 234 PRO A O 1
ATOM 1813 N N . ALA A 1 235 ? 20.207 9.237 -28.914 1.00 82.94 235 ALA A N 1
ATOM 1814 C CA . ALA A 1 235 ? 19.528 9.920 -30.019 1.00 82.94 235 ALA A CA 1
ATOM 1815 C C . ALA A 1 235 ? 19.148 8.953 -31.159 1.00 82.94 235 ALA A C 1
ATOM 1817 O O . ALA A 1 235 ? 18.037 9.022 -31.681 1.00 82.94 235 ALA A O 1
ATOM 1818 N N . ASP A 1 236 ? 20.036 8.011 -31.499 1.00 86.00 236 ASP A N 1
ATOM 1819 C CA . ASP A 1 236 ? 19.748 6.935 -32.453 1.00 86.00 236 ASP A CA 1
ATOM 1820 C C . ASP A 1 236 ? 19.209 5.680 -31.743 1.00 86.00 236 ASP A C 1
ATOM 1822 O O . ASP A 1 236 ? 19.901 4.678 -31.538 1.00 86.00 236 ASP A O 1
ATOM 1826 N N . ARG A 1 237 ? 17.940 5.755 -31.327 1.00 89.25 237 ARG A N 1
ATOM 1827 C CA . ARG A 1 237 ? 17.228 4.655 -30.659 1.00 89.25 237 ARG A CA 1
ATOM 1828 C C . ARG A 1 237 ? 17.150 3.398 -31.521 1.00 89.25 237 ARG A C 1
ATOM 1830 O O . ARG A 1 237 ? 17.304 2.299 -30.993 1.00 89.25 237 ARG A O 1
ATOM 1837 N N . ALA A 1 238 ? 16.872 3.550 -32.815 1.00 88.31 238 ALA A N 1
ATOM 1838 C CA . ALA A 1 238 ? 16.589 2.429 -33.708 1.00 88.31 238 ALA A CA 1
ATOM 1839 C C . ALA A 1 238 ? 17.799 1.495 -33.832 1.00 88.31 238 ALA A C 1
ATOM 1841 O O . ALA A 1 238 ? 17.646 0.277 -33.737 1.00 88.31 238 ALA A O 1
ATOM 1842 N N . THR A 1 239 ? 19.001 2.062 -33.953 1.00 88.00 239 THR A N 1
ATOM 1843 C CA . THR A 1 239 ? 20.246 1.286 -34.020 1.00 88.00 239 THR A CA 1
ATOM 1844 C C . THR A 1 239 ? 20.564 0.581 -32.698 1.00 88.00 239 THR A C 1
ATOM 1846 O O . THR A 1 239 ? 21.072 -0.540 -32.702 1.00 88.00 239 THR A O 1
ATOM 1849 N N . ALA A 1 240 ? 20.241 1.195 -31.555 1.00 87.06 240 ALA A N 1
ATOM 1850 C CA . ALA A 1 240 ? 20.535 0.639 -30.233 1.00 87.06 240 ALA A CA 1
ATOM 1851 C C . ALA A 1 240 ? 19.482 -0.370 -29.721 1.00 87.06 240 ALA A C 1
ATOM 1853 O O . ALA A 1 240 ? 19.800 -1.207 -28.872 1.00 87.06 240 ALA A O 1
ATOM 1854 N N . ALA A 1 241 ? 18.246 -0.334 -30.235 1.00 89.38 241 ALA A N 1
ATOM 1855 C CA . ALA A 1 241 ? 17.143 -1.160 -29.738 1.00 89.38 241 ALA A CA 1
ATOM 1856 C C . ALA A 1 241 ? 17.421 -2.681 -29.770 1.00 89.38 241 ALA A C 1
ATOM 1858 O O . ALA A 1 241 ? 17.140 -3.339 -28.766 1.00 89.38 241 ALA A O 1
ATOM 1859 N N . PRO A 1 242 ? 18.018 -3.271 -30.832 1.00 91.06 242 PRO A N 1
ATOM 1860 C CA . PRO A 1 242 ? 18.318 -4.705 -30.853 1.00 91.06 242 PRO A CA 1
ATOM 1861 C C . PRO A 1 242 ? 19.255 -5.151 -29.723 1.00 91.06 242 PRO A C 1
ATOM 1863 O O . PRO A 1 242 ? 19.054 -6.219 -29.144 1.00 91.06 242 PRO A O 1
ATOM 1866 N N . ALA A 1 243 ? 20.248 -4.326 -29.372 1.00 87.62 243 ALA A N 1
ATOM 1867 C CA . ALA A 1 243 ? 21.177 -4.622 -28.283 1.00 87.62 243 ALA A CA 1
ATOM 1868 C C . ALA A 1 243 ? 20.474 -4.591 -26.918 1.00 87.62 243 ALA A C 1
ATOM 1870 O O . ALA A 1 243 ? 20.693 -5.473 -26.089 1.00 87.62 243 ALA A O 1
ATOM 1871 N N . VAL A 1 244 ? 19.573 -3.625 -26.709 1.00 88.81 244 VAL A N 1
ATOM 1872 C CA . VAL A 1 244 ? 18.762 -3.527 -25.485 1.00 88.81 244 VAL A CA 1
ATOM 1873 C C . VAL A 1 244 ? 17.813 -4.712 -25.350 1.00 88.81 244 VAL A C 1
ATOM 1875 O O . VAL A 1 244 ? 17.730 -5.309 -24.280 1.00 88.81 244 VAL A O 1
ATOM 1878 N N . VAL A 1 245 ? 17.145 -5.117 -26.433 1.00 93.12 245 VAL A N 1
ATOM 1879 C CA . VAL A 1 245 ? 16.287 -6.312 -26.427 1.00 93.12 245 VAL A CA 1
ATOM 1880 C C . VAL A 1 245 ? 17.098 -7.562 -26.084 1.00 93.12 245 VAL A C 1
ATOM 1882 O O . VAL A 1 245 ? 16.679 -8.334 -25.223 1.00 93.12 245 VAL A O 1
ATOM 1885 N N . ALA A 1 246 ? 18.272 -7.752 -26.695 1.00 91.62 246 ALA A N 1
ATOM 1886 C CA . ALA A 1 246 ? 19.137 -8.896 -26.405 1.00 91.62 246 ALA A CA 1
ATOM 1887 C C . ALA A 1 246 ? 19.588 -8.923 -24.934 1.00 91.62 246 ALA A C 1
ATOM 1889 O O . ALA A 1 246 ? 19.557 -9.982 -24.298 1.00 91.62 246 ALA A O 1
ATOM 1890 N N . LEU A 1 247 ? 19.944 -7.761 -24.375 1.00 88.69 247 LEU A N 1
ATOM 1891 C CA . LEU A 1 247 ? 20.280 -7.619 -22.961 1.00 88.69 247 LEU A CA 1
ATOM 1892 C C . LEU A 1 247 ? 19.095 -8.001 -22.071 1.00 88.69 247 LEU A C 1
ATOM 1894 O O . LEU A 1 247 ? 19.238 -8.842 -21.190 1.00 88.69 247 LEU A O 1
ATOM 1898 N N . LEU A 1 248 ? 17.910 -7.444 -22.322 1.00 92.12 248 LEU A N 1
ATOM 1899 C CA . LEU A 1 248 ? 16.714 -7.735 -21.533 1.00 92.12 248 LEU A CA 1
ATOM 1900 C C . LEU A 1 248 ? 16.277 -9.197 -21.648 1.00 92.12 248 LEU A C 1
ATOM 1902 O O . LEU A 1 248 ? 15.809 -9.759 -20.666 1.00 92.12 248 LEU A O 1
ATOM 1906 N N . GLN A 1 249 ? 16.463 -9.845 -22.799 1.00 95.44 249 GLN A N 1
ATOM 1907 C CA . GLN A 1 249 ? 16.233 -11.285 -22.951 1.00 95.44 249 GLN A CA 1
ATOM 1908 C C . GLN A 1 249 ? 17.235 -12.121 -22.138 1.00 95.44 249 GLN A C 1
ATOM 1910 O O . GLN A 1 249 ? 16.884 -13.187 -21.630 1.00 95.44 249 GLN A O 1
ATOM 1915 N N . ALA A 1 250 ? 18.491 -11.682 -22.012 1.00 92.56 250 ALA A N 1
ATOM 1916 C CA . ALA A 1 250 ? 19.465 -12.321 -21.126 1.00 92.56 250 ALA A CA 1
ATOM 1917 C C . ALA A 1 250 ? 19.099 -12.102 -19.646 1.00 92.56 250 ALA A C 1
ATOM 1919 O O . ALA A 1 250 ? 19.014 -13.070 -18.893 1.00 92.56 250 ALA A O 1
ATOM 1920 N N . THR A 1 251 ? 18.766 -10.867 -19.260 1.00 92.56 251 THR A N 1
ATOM 1921 C CA . THR A 1 251 ? 18.272 -10.519 -17.919 1.00 92.56 251 THR A CA 1
ATOM 1922 C C . THR A 1 251 ? 17.025 -11.322 -17.560 1.00 92.56 251 THR A C 1
ATOM 1924 O O . THR A 1 251 ? 16.946 -11.887 -16.476 1.00 92.56 251 THR A O 1
ATOM 1927 N N . ALA A 1 252 ? 16.067 -11.440 -18.482 1.00 95.69 252 ALA A N 1
ATOM 1928 C CA . ALA A 1 252 ? 14.839 -12.198 -18.286 1.00 95.69 252 ALA A CA 1
ATOM 1929 C C . ALA A 1 252 ? 15.104 -13.682 -18.005 1.00 95.69 252 ALA A C 1
ATOM 1931 O O . ALA A 1 252 ? 14.391 -14.274 -17.199 1.00 95.69 252 ALA A O 1
ATOM 1932 N N . ARG A 1 253 ? 16.118 -14.279 -18.647 1.00 96.75 253 ARG A N 1
ATOM 1933 C CA . ARG A 1 253 ? 16.541 -15.662 -18.378 1.00 96.75 253 ARG A CA 1
ATOM 1934 C C . ARG A 1 253 ? 17.128 -15.798 -16.975 1.00 96.75 253 ARG A C 1
ATOM 1936 O O . ARG A 1 253 ? 16.638 -16.623 -16.215 1.00 96.75 253 ARG A O 1
ATOM 1943 N N . ALA A 1 254 ? 18.069 -14.931 -16.601 1.00 94.56 254 ALA A N 1
ATOM 1944 C CA . ALA A 1 254 ? 18.674 -14.940 -15.264 1.00 94.56 254 ALA A CA 1
ATOM 1945 C C . ALA A 1 254 ? 17.641 -14.716 -14.140 1.00 94.56 254 ALA A C 1
ATOM 1947 O O . ALA A 1 254 ? 17.684 -15.362 -13.096 1.00 94.56 254 ALA A O 1
ATOM 1948 N N . VAL A 1 255 ? 16.677 -13.819 -14.366 1.00 95.62 255 VAL A N 1
ATOM 1949 C CA . VAL A 1 255 ? 15.555 -13.564 -13.450 1.00 95.62 255 VAL A CA 1
ATOM 1950 C C . VAL A 1 255 ? 14.649 -14.797 -13.341 1.00 95.62 255 VAL A C 1
ATOM 1952 O O . VAL A 1 255 ? 14.292 -15.197 -12.234 1.00 95.62 255 VAL A O 1
ATOM 1955 N N . ALA A 1 256 ? 14.299 -15.423 -14.469 1.00 96.81 256 ALA A N 1
ATOM 1956 C CA . ALA A 1 256 ? 13.437 -16.604 -14.497 1.00 96.81 256 ALA A CA 1
ATOM 1957 C C . ALA A 1 256 ? 14.080 -17.831 -13.828 1.00 96.81 256 ALA A C 1
ATOM 1959 O O . ALA A 1 256 ? 13.377 -18.589 -13.166 1.00 96.81 256 ALA A O 1
ATOM 1960 N N . GLU A 1 257 ? 15.398 -18.010 -13.956 1.00 96.44 257 GLU A N 1
ATOM 1961 C CA . GLU A 1 257 ? 16.158 -19.076 -13.281 1.00 96.44 257 GLU A CA 1
ATOM 1962 C C . GLU A 1 257 ? 16.081 -18.977 -11.753 1.00 96.44 257 GLU A C 1
ATOM 1964 O O . GLU A 1 257 ? 16.078 -19.996 -11.068 1.00 96.44 257 GLU A O 1
ATOM 1969 N N . GLN A 1 258 ? 15.966 -17.758 -11.219 1.00 95.56 258 GLN A N 1
ATOM 1970 C CA . GLN A 1 258 ? 15.721 -17.513 -9.794 1.00 95.56 258 GLN A CA 1
ATOM 1971 C C . GLN A 1 258 ? 14.241 -17.405 -9.452 1.00 95.56 258 GLN A C 1
ATOM 1973 O O . GLN A 1 258 ? 13.884 -16.992 -8.347 1.00 95.56 258 GLN A O 1
ATOM 1978 N N . GLU A 1 259 ? 13.367 -17.781 -10.389 1.00 96.25 259 GLU A N 1
ATOM 1979 C CA . GLU A 1 259 ? 11.935 -17.820 -10.146 1.00 96.25 259 GLU A CA 1
ATOM 1980 C C . GLU A 1 259 ? 11.371 -16.415 -9.795 1.00 96.25 259 GLU A C 1
ATOM 1982 O O . GLU A 1 259 ? 10.324 -16.271 -9.155 1.00 96.25 259 GLU A O 1
ATOM 1987 N N . ALA A 1 260 ? 12.073 -15.362 -10.219 1.00 97.38 260 ALA A N 1
ATOM 1988 C CA . ALA A 1 260 ? 11.772 -13.965 -9.942 1.00 97.38 260 ALA A CA 1
ATOM 1989 C C . ALA A 1 260 ? 11.008 -13.299 -11.103 1.00 97.38 260 ALA A C 1
ATOM 1991 O O . ALA A 1 260 ? 10.800 -13.877 -12.171 1.00 97.38 260 ALA A O 1
ATOM 1992 N N . ILE A 1 261 ? 10.577 -12.058 -10.881 1.00 97.81 261 ILE A N 1
ATOM 1993 C CA . ILE A 1 261 ? 9.923 -11.189 -11.859 1.00 97.81 261 ILE A CA 1
ATOM 1994 C C . ILE A 1 261 ? 10.716 -9.886 -11.949 1.00 97.81 261 ILE A C 1
ATOM 1996 O O . ILE A 1 261 ? 10.974 -9.229 -10.941 1.00 97.81 261 ILE A O 1
ATOM 2000 N N . LEU A 1 262 ? 11.065 -9.490 -13.167 1.00 97.56 262 LEU A N 1
ATOM 2001 C CA . LEU A 1 262 ? 11.627 -8.188 -13.482 1.00 97.56 262 LEU A CA 1
ATOM 2002 C C . LEU A 1 262 ? 10.490 -7.219 -13.800 1.00 97.56 262 LEU A C 1
ATOM 2004 O O . LEU A 1 262 ? 9.757 -7.401 -14.772 1.00 97.56 262 LEU A O 1
ATOM 2008 N N . LEU A 1 263 ? 10.364 -6.176 -12.996 1.00 97.94 263 LEU A N 1
ATOM 2009 C CA . LEU A 1 263 ? 9.487 -5.045 -13.230 1.00 97.94 263 LEU A CA 1
ATOM 2010 C C . LEU A 1 263 ? 10.255 -3.958 -13.975 1.00 97.94 263 LEU A C 1
ATOM 2012 O O . LEU A 1 263 ? 11.190 -3.360 -13.451 1.00 97.94 263 LEU A O 1
ATOM 2016 N N . ILE A 1 264 ? 9.839 -3.703 -15.202 1.00 96.69 264 ILE A N 1
ATOM 2017 C CA . ILE A 1 264 ? 10.293 -2.587 -16.015 1.00 96.69 264 ILE A CA 1
ATOM 2018 C C . ILE A 1 264 ? 9.445 -1.371 -15.664 1.00 96.69 264 ILE A C 1
ATOM 2020 O O . ILE A 1 264 ? 8.230 -1.401 -15.849 1.00 96.69 264 ILE A O 1
ATOM 2024 N N . GLU A 1 265 ? 10.069 -0.312 -15.158 1.00 95.94 265 GLU A N 1
ATOM 2025 C CA . GLU A 1 265 ? 9.411 0.985 -15.015 1.00 95.94 265 GLU A CA 1
ATOM 2026 C C . GLU A 1 265 ? 9.486 1.771 -16.333 1.00 95.94 265 GLU A C 1
ATOM 2028 O O . GLU A 1 265 ? 10.539 1.823 -16.973 1.00 95.94 265 GLU A O 1
ATOM 2033 N N . ASN A 1 266 ? 8.373 2.398 -16.734 1.00 96.00 266 ASN A N 1
ATOM 2034 C CA . ASN A 1 266 ? 8.403 3.397 -17.800 1.00 96.00 266 ASN A CA 1
ATOM 2035 C C . ASN A 1 266 ? 8.940 4.732 -17.264 1.00 96.00 266 ASN A C 1
ATOM 2037 O O . ASN A 1 266 ? 8.462 5.241 -16.250 1.00 96.00 266 ASN A O 1
ATOM 2041 N N . GLU A 1 267 ? 9.923 5.314 -17.946 1.00 94.19 267 GLU A N 1
ATOM 2042 C CA . GLU A 1 267 ? 10.625 6.525 -17.500 1.00 94.19 267 GLU A CA 1
ATOM 2043 C C . GLU A 1 267 ? 11.009 7.396 -18.710 1.00 94.19 267 GLU A C 1
ATOM 2045 O O . GLU A 1 267 ? 11.530 6.858 -19.697 1.00 94.19 267 GLU A O 1
ATOM 2050 N N . PRO A 1 268 ? 10.771 8.725 -18.680 1.00 93.38 268 PRO A N 1
ATOM 2051 C CA . PRO A 1 268 ? 11.108 9.608 -19.791 1.00 93.38 268 PRO A CA 1
ATOM 2052 C C . PRO A 1 268 ? 12.595 9.537 -20.153 1.00 93.38 268 PRO A C 1
ATOM 2054 O O . PRO A 1 268 ? 13.468 9.492 -19.286 1.00 93.38 268 PRO A O 1
ATOM 2057 N N . GLY A 1 269 ? 12.898 9.532 -21.453 1.00 91.00 269 GLY A N 1
ATOM 2058 C CA . GLY A 1 269 ? 14.274 9.433 -21.949 1.00 91.00 269 GLY A CA 1
ATOM 2059 C C . GLY A 1 269 ? 14.890 8.029 -21.877 1.00 91.00 269 GLY A C 1
ATOM 2060 O O . GLY A 1 269 ? 16.084 7.877 -22.140 1.00 91.00 269 GLY A O 1
ATOM 2061 N N . THR A 1 270 ? 14.108 6.997 -21.547 1.00 92.69 270 THR A N 1
ATOM 2062 C CA . THR A 1 270 ? 14.520 5.584 -21.634 1.00 92.69 270 THR A CA 1
ATOM 2063 C C . THR A 1 270 ? 13.943 4.896 -22.873 1.00 92.69 270 THR A C 1
ATOM 2065 O O . THR A 1 270 ? 13.113 5.462 -23.583 1.00 92.69 270 THR A O 1
ATOM 2068 N N . PHE A 1 271 ? 14.339 3.647 -23.134 1.00 93.25 271 PHE A N 1
ATOM 2069 C CA . PHE A 1 271 ? 13.695 2.810 -24.160 1.00 93.25 271 PHE A CA 1
ATOM 2070 C C . PHE A 1 271 ? 12.226 2.459 -23.845 1.00 93.25 271 PHE A C 1
ATOM 2072 O O . PHE A 1 271 ? 11.519 1.966 -24.721 1.00 93.25 271 PHE A O 1
ATOM 2079 N N . CYS A 1 272 ? 11.753 2.751 -22.630 1.00 95.25 272 CYS A N 1
ATOM 2080 C CA . CYS A 1 272 ? 10.368 2.594 -22.187 1.00 95.25 272 CYS A CA 1
ATOM 2081 C C . CYS A 1 272 ? 9.771 3.943 -21.755 1.00 95.25 272 CYS A C 1
ATOM 2083 O O . CYS A 1 272 ? 9.190 4.062 -20.685 1.00 95.25 272 CYS A O 1
ATOM 2085 N N . ASP A 1 273 ? 9.945 4.990 -22.558 1.00 95.12 273 ASP A N 1
ATOM 2086 C CA . ASP A 1 273 ? 9.434 6.335 -22.266 1.00 95.12 273 ASP A CA 1
ATOM 2087 C C . ASP A 1 273 ? 7.984 6.566 -22.720 1.00 95.12 273 ASP A C 1
ATOM 2089 O O . ASP A 1 273 ? 7.229 7.230 -22.018 1.00 95.12 273 ASP A O 1
ATOM 2093 N N . THR A 1 274 ? 7.579 5.997 -23.859 1.00 96.31 274 THR A N 1
ATOM 2094 C CA . THR A 1 274 ? 6.208 6.068 -24.397 1.00 96.31 274 THR A CA 1
ATOM 2095 C C . THR A 1 274 ? 5.537 4.699 -24.398 1.00 96.31 274 THR A C 1
ATOM 2097 O O . THR A 1 274 ? 6.200 3.655 -24.318 1.00 96.31 274 THR A O 1
ATOM 2100 N N . ALA A 1 275 ? 4.212 4.662 -24.512 1.00 96.81 275 ALA A N 1
ATOM 2101 C CA . ALA A 1 275 ? 3.456 3.421 -24.553 1.00 96.81 275 ALA A CA 1
ATOM 2102 C C . ALA A 1 275 ? 3.815 2.561 -25.765 1.00 96.81 275 ALA A C 1
ATOM 2104 O O . ALA A 1 275 ? 3.868 1.331 -25.651 1.00 96.81 275 ALA A O 1
ATOM 2105 N N . GLN A 1 276 ? 4.086 3.195 -26.910 1.00 96.06 276 GLN A N 1
ATOM 2106 C CA . GLN A 1 276 ? 4.550 2.501 -28.108 1.00 96.06 276 GLN A CA 1
ATOM 2107 C C . GLN A 1 276 ? 5.887 1.805 -27.841 1.00 96.06 276 GLN A C 1
ATOM 2109 O O . GLN A 1 276 ? 5.960 0.581 -27.955 1.00 96.06 276 GLN A O 1
ATOM 2114 N N . HIS A 1 277 ? 6.904 2.558 -27.418 1.00 95.62 277 HIS A N 1
ATOM 2115 C CA . HIS A 1 277 ? 8.246 2.024 -27.195 1.00 95.62 277 HIS A CA 1
ATOM 2116 C C . HIS A 1 277 ? 8.259 0.950 -26.104 1.00 95.62 277 HIS A C 1
ATOM 2118 O O . HIS A 1 277 ? 8.833 -0.124 -26.275 1.00 95.62 277 HIS A O 1
ATOM 2124 N N . THR A 1 278 ? 7.525 1.186 -25.014 1.00 96.81 278 THR A N 1
ATOM 2125 C CA 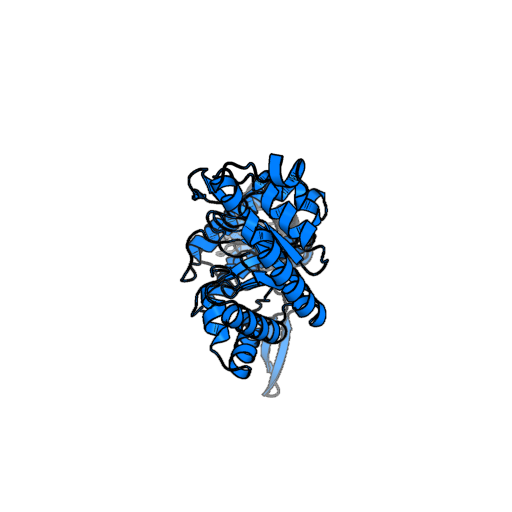. THR A 1 278 ? 7.380 0.212 -23.928 1.00 96.81 278 THR A CA 1
ATOM 2126 C C . THR A 1 278 ? 6.753 -1.088 -24.422 1.00 96.81 278 THR A C 1
ATOM 2128 O O . THR A 1 278 ? 7.197 -2.173 -24.051 1.00 96.81 278 THR A O 1
ATOM 2131 N N . THR A 1 279 ? 5.739 -1.004 -25.289 1.00 96.50 279 THR A N 1
ATOM 2132 C CA . THR A 1 279 ? 5.099 -2.197 -25.854 1.00 96.50 279 THR A CA 1
ATOM 2133 C C . THR A 1 279 ? 6.049 -2.949 -26.783 1.00 96.50 279 THR A C 1
ATOM 2135 O O . THR A 1 279 ? 6.120 -4.171 -26.703 1.00 96.50 279 THR A O 1
ATOM 2138 N N . GLU A 1 280 ? 6.767 -2.239 -27.654 1.00 95.75 280 GLU A N 1
ATOM 2139 C CA . GLU A 1 280 ? 7.740 -2.829 -28.581 1.00 95.75 280 GLU A CA 1
ATOM 2140 C C . GLU A 1 280 ? 8.842 -3.581 -27.828 1.00 95.75 280 GLU A C 1
ATOM 2142 O O . GLU A 1 280 ? 9.120 -4.733 -28.157 1.00 95.75 280 GLU A O 1
ATOM 2147 N N . ILE A 1 281 ? 9.400 -2.982 -26.770 1.00 95.81 281 ILE A N 1
ATOM 2148 C CA . ILE A 1 281 ? 10.411 -3.628 -25.928 1.00 95.81 281 ILE A CA 1
ATOM 2149 C C . ILE A 1 281 ? 9.847 -4.867 -25.223 1.00 95.81 281 ILE A C 1
ATOM 2151 O O . ILE A 1 281 ? 10.427 -5.946 -25.340 1.00 95.81 281 ILE A O 1
ATOM 2155 N N . LEU A 1 282 ? 8.718 -4.752 -24.514 1.00 96.75 282 LEU A N 1
ATOM 2156 C CA . LEU A 1 282 ? 8.153 -5.881 -23.762 1.00 96.75 282 LEU A CA 1
ATOM 2157 C C . LEU A 1 282 ? 7.741 -7.043 -24.677 1.00 96.75 282 LEU A C 1
ATOM 2159 O O . LEU A 1 282 ? 7.948 -8.206 -24.326 1.00 96.75 282 LEU A O 1
ATOM 2163 N N . ASP A 1 283 ? 7.197 -6.745 -25.858 1.00 96.25 283 ASP A N 1
ATOM 2164 C CA . ASP A 1 283 ? 6.830 -7.764 -26.842 1.00 96.25 283 ASP A CA 1
ATOM 2165 C C . ASP A 1 283 ? 8.064 -8.424 -27.472 1.00 96.25 283 ASP A C 1
ATOM 2167 O O . ASP A 1 283 ? 8.069 -9.642 -27.647 1.00 96.25 283 ASP A O 1
ATOM 2171 N N . ALA A 1 284 ? 9.119 -7.656 -27.769 1.00 96.56 284 ALA A N 1
ATOM 2172 C CA . ALA A 1 284 ? 10.366 -8.194 -28.311 1.00 96.56 284 ALA A CA 1
ATOM 2173 C C . ALA A 1 284 ? 11.132 -9.050 -27.287 1.00 96.56 284 ALA A C 1
ATOM 2175 O O . ALA A 1 284 ? 11.762 -10.047 -27.648 1.00 96.56 284 ALA A O 1
ATOM 2176 N N . VAL A 1 285 ? 11.062 -8.698 -26.000 1.00 96.88 285 VAL A N 1
ATOM 2177 C CA . VAL A 1 285 ? 11.606 -9.526 -24.915 1.00 96.88 285 VAL A CA 1
ATOM 2178 C C . VAL A 1 285 ? 10.805 -10.818 -24.760 1.00 96.88 285 VAL A C 1
ATOM 2180 O O . VAL A 1 285 ? 11.400 -11.876 -24.560 1.00 96.88 285 VAL A O 1
ATOM 2183 N N . GLY A 1 286 ? 9.473 -10.750 -24.866 1.00 96.31 286 GLY A N 1
ATOM 2184 C CA . GLY A 1 286 ? 8.606 -11.926 -24.993 1.00 96.31 286 GLY A CA 1
ATOM 2185 C C . GLY A 1 286 ? 8.634 -12.894 -23.803 1.00 96.31 286 GLY A C 1
ATOM 2186 O O . GLY A 1 286 ? 8.302 -14.066 -23.969 1.00 96.31 286 GLY A O 1
ATOM 2187 N N . SER A 1 287 ? 9.040 -12.438 -22.611 1.00 97.31 287 SER A N 1
ATOM 2188 C CA . SER A 1 287 ? 9.224 -13.297 -21.433 1.00 97.31 287 SER A CA 1
ATOM 2189 C C . SER A 1 287 ? 8.133 -13.099 -20.375 1.00 97.31 287 SER A C 1
ATOM 2191 O O . SER A 1 287 ? 7.847 -11.964 -19.983 1.00 97.31 287 SER A O 1
ATOM 2193 N N . PRO A 1 288 ? 7.563 -14.183 -19.809 1.00 96.44 288 PRO A N 1
ATOM 2194 C CA . PRO A 1 288 ? 6.648 -14.089 -18.680 1.00 96.44 288 PRO A CA 1
ATOM 2195 C C . PRO A 1 288 ? 7.338 -13.632 -17.382 1.00 96.44 288 PRO A C 1
ATOM 2197 O O . PRO A 1 288 ? 6.637 -13.262 -16.449 1.00 96.44 288 PRO A O 1
ATOM 2200 N N . ALA A 1 289 ? 8.670 -13.639 -17.310 1.00 97.31 289 ALA A N 1
ATOM 2201 C CA . ALA A 1 289 ? 9.413 -13.119 -16.164 1.00 97.31 289 ALA A CA 1
ATOM 2202 C C . ALA A 1 289 ? 9.607 -11.595 -16.223 1.00 97.31 289 ALA A C 1
ATOM 2204 O O . ALA A 1 289 ? 10.158 -11.024 -15.291 1.00 97.31 289 ALA A O 1
ATOM 2205 N N . VAL A 1 290 ? 9.170 -10.925 -17.296 1.00 97.69 290 VAL A N 1
ATOM 2206 C CA . VAL A 1 290 ? 9.275 -9.468 -17.445 1.00 97.69 290 VAL A CA 1
ATOM 2207 C C . VAL A 1 290 ? 7.883 -8.854 -17.467 1.00 97.69 290 VAL A C 1
ATOM 2209 O O . VAL A 1 290 ? 6.999 -9.271 -18.219 1.00 97.69 290 VAL A O 1
ATOM 2212 N N . ARG A 1 291 ? 7.662 -7.879 -16.595 1.00 98.00 291 ARG A N 1
ATOM 2213 C CA . ARG A 1 291 ? 6.384 -7.197 -16.389 1.00 98.00 291 ARG A CA 1
ATOM 2214 C C . ARG A 1 291 ? 6.597 -5.693 -16.301 1.00 98.00 291 ARG A C 1
ATOM 2216 O O . ARG A 1 291 ? 7.722 -5.220 -16.219 1.00 98.00 291 ARG A O 1
ATOM 2223 N N . LEU A 1 292 ? 5.504 -4.946 -16.322 1.00 98.12 292 LEU A N 1
ATOM 2224 C CA . LEU A 1 292 ? 5.479 -3.491 -16.274 1.00 98.12 292 LEU A CA 1
ATOM 2225 C C . LEU A 1 292 ? 5.132 -3.000 -14.862 1.00 98.12 292 LEU A C 1
ATOM 2227 O O . LEU A 1 292 ? 4.106 -3.397 -14.296 1.00 98.12 292 LEU A O 1
ATOM 2231 N N . ALA A 1 293 ? 5.960 -2.093 -14.348 1.00 97.94 293 ALA A N 1
ATOM 2232 C CA . ALA A 1 293 ? 5.629 -1.152 -13.288 1.00 97.94 293 ALA A CA 1
ATOM 2233 C C . ALA A 1 293 ? 5.234 0.186 -13.930 1.00 97.94 293 ALA A C 1
ATOM 2235 O O . ALA A 1 293 ? 6.081 0.992 -14.304 1.00 97.94 293 ALA A O 1
ATOM 2236 N N . LEU A 1 294 ? 3.931 0.396 -14.114 1.00 97.94 294 LEU A N 1
ATOM 2237 C CA . LEU A 1 294 ? 3.400 1.569 -14.793 1.00 97.94 294 LEU A CA 1
ATOM 2238 C C . LEU A 1 294 ? 3.488 2.787 -13.873 1.00 97.94 294 LEU A C 1
ATOM 2240 O O . LEU A 1 294 ? 2.847 2.828 -12.824 1.00 97.94 294 LEU A O 1
ATOM 2244 N N . ASN A 1 295 ? 4.244 3.792 -14.293 1.00 97.25 295 ASN A N 1
ATOM 2245 C CA . ASN A 1 295 ? 4.285 5.121 -13.712 1.00 97.25 295 ASN A CA 1
ATOM 2246 C C . ASN A 1 295 ? 3.439 6.077 -14.576 1.00 97.25 295 ASN A C 1
ATOM 2248 O O . ASN A 1 295 ? 3.857 6.451 -15.679 1.00 97.25 295 ASN A O 1
ATOM 2252 N N . PRO A 1 296 ? 2.233 6.462 -14.124 1.00 97.44 296 PRO A N 1
ATOM 2253 C CA . PRO A 1 296 ? 1.336 7.281 -14.931 1.00 97.44 296 PRO A CA 1
ATOM 2254 C C . PRO A 1 296 ? 1.843 8.720 -15.086 1.00 97.44 296 PRO A C 1
ATOM 2256 O O . PRO A 1 296 ? 1.686 9.300 -16.158 1.00 97.44 296 PRO A O 1
ATOM 2259 N N . ALA A 1 297 ? 2.514 9.273 -14.070 1.00 96.69 297 ALA A N 1
ATOM 2260 C CA . ALA A 1 297 ? 3.100 10.612 -14.134 1.00 96.69 297 ALA A CA 1
ATOM 2261 C C . ALA A 1 297 ? 4.169 10.713 -15.235 1.00 96.69 297 ALA A C 1
ATOM 2263 O O . ALA A 1 297 ? 4.269 11.723 -15.925 1.00 96.69 297 ALA A O 1
ATOM 2264 N N . HIS A 1 298 ? 4.933 9.641 -15.450 1.00 96.31 298 HIS A N 1
ATOM 2265 C CA . HIS A 1 298 ? 5.948 9.576 -16.501 1.00 96.31 298 HIS A CA 1
ATOM 2266 C C . HIS A 1 298 ? 5.354 9.543 -17.914 1.00 96.31 298 HIS A C 1
ATOM 2268 O O . HIS A 1 298 ? 5.857 10.238 -18.793 1.00 96.31 298 HIS A O 1
ATOM 2274 N N . PHE A 1 299 ? 4.271 8.791 -18.140 1.00 97.50 299 PHE A N 1
ATOM 2275 C CA . PHE A 1 299 ? 3.571 8.834 -19.430 1.00 97.50 299 PHE A CA 1
ATOM 2276 C C . PHE A 1 299 ? 2.903 10.194 -19.670 1.00 97.50 299 PHE A C 1
ATOM 2278 O O . PHE A 1 299 ? 2.973 10.728 -20.778 1.00 97.50 299 PHE A O 1
ATOM 2285 N N . ALA A 1 300 ? 2.329 10.797 -18.625 1.00 97.56 300 ALA A N 1
ATOM 2286 C CA . ALA A 1 300 ? 1.807 12.154 -18.707 1.00 97.56 300 ALA A CA 1
ATOM 2287 C C . ALA A 1 300 ? 2.909 13.156 -19.094 1.00 97.56 300 ALA A C 1
ATOM 2289 O O . ALA A 1 300 ? 2.717 13.946 -20.009 1.00 97.56 300 ALA A O 1
ATOM 2290 N N . ALA A 1 301 ? 4.103 13.077 -18.505 1.00 97.00 301 ALA A N 1
ATOM 2291 C CA . ALA A 1 301 ? 5.215 13.979 -18.825 1.00 97.00 301 ALA A CA 1
ATOM 2292 C C . ALA A 1 301 ? 5.697 13.916 -20.294 1.00 97.00 301 ALA A C 1
ATOM 2294 O O . ALA A 1 301 ? 6.358 14.839 -20.763 1.00 97.00 301 ALA A O 1
ATOM 2295 N N . VAL A 1 302 ? 5.369 12.850 -21.038 1.00 96.56 302 VAL A N 1
ATOM 2296 C CA . VAL A 1 302 ? 5.667 12.728 -22.481 1.00 96.56 302 VAL A CA 1
ATOM 2297 C C . VAL A 1 302 ? 4.444 12.973 -23.376 1.00 96.56 302 VAL A C 1
ATOM 2299 O O . VAL A 1 302 ? 4.484 12.697 -24.574 1.00 96.56 302 VAL A O 1
ATOM 2302 N N . GLY A 1 303 ? 3.355 13.515 -22.822 1.00 96.62 303 GLY A N 1
ATOM 2303 C CA . GLY A 1 303 ? 2.160 13.893 -23.580 1.00 96.62 303 GLY A CA 1
ATOM 2304 C C . GLY A 1 303 ? 1.142 12.769 -23.796 1.00 96.62 303 GLY A C 1
ATOM 2305 O O . GLY A 1 303 ? 0.180 12.961 -24.544 1.00 96.62 303 GLY A O 1
ATOM 2306 N N . GLU A 1 304 ? 1.314 11.608 -23.158 1.00 97.31 304 GLU A N 1
ATOM 2307 C CA . GLU A 1 304 ? 0.387 10.480 -23.277 1.00 97.31 304 GLU A CA 1
ATOM 2308 C C . GLU A 1 304 ? -0.676 10.465 -22.175 1.00 97.31 304 GLU A C 1
ATOM 2310 O O . GLU A 1 304 ? -0.459 10.908 -21.052 1.00 97.31 304 GLU A O 1
ATOM 2315 N N . LYS A 1 305 ? -1.845 9.900 -22.491 1.00 97.56 305 LYS A N 1
ATOM 2316 C CA . LYS A 1 305 ? -2.953 9.694 -21.543 1.00 97.56 305 LYS A CA 1
ATOM 2317 C C . LYS A 1 305 ? -2.884 8.290 -20.921 1.00 97.56 305 LYS A C 1
ATOM 2319 O O . LYS A 1 305 ? -3.222 7.324 -21.629 1.00 97.56 305 LYS A O 1
ATOM 2324 N N . PRO A 1 306 ? -2.444 8.128 -19.656 1.00 97.50 306 PRO A N 1
ATOM 2325 C CA . PRO A 1 306 ? -2.084 6.812 -19.115 1.00 97.50 306 PRO A CA 1
ATOM 2326 C C . PRO A 1 306 ? -3.249 5.817 -19.010 1.00 97.50 306 PRO A C 1
ATOM 2328 O O . PRO A 1 306 ? -3.076 4.620 -19.244 1.00 97.50 306 PRO A O 1
ATOM 2331 N N . PHE A 1 307 ? -4.465 6.274 -18.727 1.00 97.94 307 PHE A N 1
ATOM 2332 C CA . PHE A 1 307 ? -5.644 5.420 -18.803 1.00 97.94 307 PHE A CA 1
ATOM 2333 C C . PHE A 1 307 ? -6.107 5.260 -20.252 1.00 97.94 307 PHE A C 1
ATOM 2335 O O . PHE A 1 307 ? -6.156 4.142 -20.767 1.00 97.94 307 PHE A O 1
ATOM 2342 N N . LEU A 1 308 ? -6.456 6.355 -20.933 1.00 96.88 308 LEU A N 1
ATOM 2343 C CA . LEU A 1 308 ? -7.206 6.275 -22.190 1.00 96.88 308 LEU A CA 1
ATOM 2344 C C . LEU A 1 308 ? -6.382 5.681 -23.340 1.00 96.88 308 LEU A C 1
ATOM 2346 O O . LEU A 1 308 ? -6.883 4.848 -24.103 1.00 96.88 308 LEU A O 1
ATOM 2350 N N . GLN A 1 309 ? -5.144 6.144 -23.5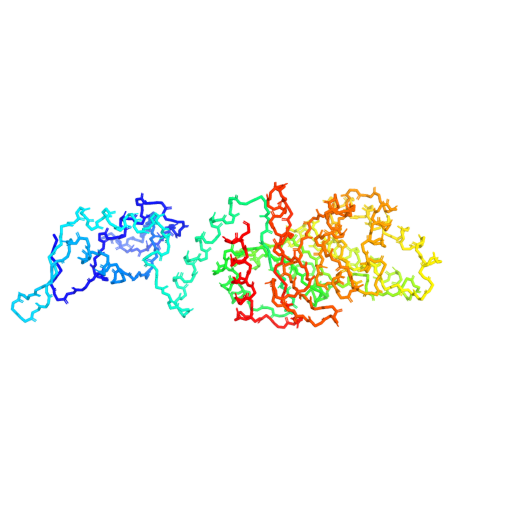07 1.00 95.94 309 GLN A N 1
ATOM 2351 C CA . GLN A 1 309 ? -4.278 5.739 -24.614 1.00 95.94 309 GLN A CA 1
ATOM 2352 C C . GLN A 1 309 ? -3.435 4.526 -24.232 1.00 95.94 309 GLN A C 1
ATOM 2354 O O . GLN A 1 309 ? -3.394 3.558 -24.990 1.00 95.94 309 GLN A O 1
ATOM 2359 N N . VAL A 1 310 ? -2.816 4.552 -23.052 1.00 96.62 310 VAL A N 1
ATOM 2360 C CA . VAL A 1 310 ? -1.825 3.543 -22.663 1.00 96.62 310 VAL A CA 1
ATOM 2361 C C . VAL A 1 310 ? -2.479 2.255 -22.153 1.00 96.62 310 VAL A C 1
ATOM 2363 O O . VAL A 1 310 ? -2.165 1.166 -22.641 1.00 96.62 310 VAL A O 1
ATOM 2366 N N . TYR A 1 311 ? -3.418 2.350 -21.208 1.00 96.94 311 TYR A N 1
ATOM 2367 C CA . TYR A 1 311 ? -4.058 1.174 -20.614 1.00 96.94 311 TYR A CA 1
ATOM 2368 C C . TYR A 1 311 ? -5.258 0.652 -21.424 1.00 96.94 311 TYR A C 1
ATOM 2370 O O . TYR A 1 311 ? -5.324 -0.533 -21.759 1.00 96.94 311 TYR A O 1
ATOM 2378 N N . TYR A 1 312 ? -6.229 1.519 -21.731 1.00 96.25 312 TYR A N 1
ATOM 2379 C CA . TYR A 1 312 ? -7.522 1.129 -22.299 1.00 96.25 312 TYR A CA 1
ATOM 2380 C C . TYR A 1 312 ? -7.396 0.720 -23.772 1.00 96.25 312 TYR A C 1
ATOM 2382 O O . TYR A 1 312 ? -7.682 -0.435 -24.118 1.00 96.25 312 TYR A O 1
ATOM 2390 N N . LYS A 1 313 ? -6.927 1.647 -24.622 1.00 95.31 313 LYS A N 1
ATOM 2391 C CA . LYS A 1 313 ? -6.686 1.414 -26.059 1.00 95.31 313 LYS A CA 1
ATOM 2392 C C . LYS A 1 313 ? -5.378 0.672 -26.334 1.00 95.31 313 LYS A C 1
ATOM 2394 O O . LYS A 1 313 ? -5.258 0.022 -27.370 1.00 95.31 313 LYS A O 1
ATOM 2399 N N . GLY A 1 314 ? -4.410 0.785 -25.431 1.00 93.75 314 GLY A N 1
ATOM 2400 C CA . GLY A 1 314 ? -3.088 0.208 -25.598 1.00 93.75 314 GLY A CA 1
ATOM 2401 C C . GLY A 1 314 ? -3.010 -1.280 -25.263 1.00 93.75 314 GLY A C 1
ATOM 2402 O O . GLY A 1 314 ? -3.980 -1.959 -24.909 1.00 93.75 314 GLY A O 1
ATOM 2403 N N . ARG A 1 315 ? -1.794 -1.804 -25.414 1.00 93.12 315 ARG A N 1
ATOM 2404 C CA . ARG A 1 315 ? -1.477 -3.228 -25.259 1.00 93.12 315 ARG A CA 1
ATOM 2405 C C . ARG A 1 315 ? -0.779 -3.551 -23.936 1.00 93.12 315 ARG A C 1
ATOM 2407 O O . ARG A 1 315 ? -0.670 -4.726 -23.601 1.00 93.12 315 ARG A O 1
ATOM 2414 N N . LEU A 1 316 ? -0.379 -2.540 -23.160 1.00 95.00 316 LEU A N 1
ATOM 2415 C CA . LEU A 1 316 ? 0.420 -2.703 -21.940 1.00 95.00 316 LEU A CA 1
ATOM 2416 C C . LEU A 1 316 ? -0.318 -3.378 -20.778 1.00 95.00 316 LEU A C 1
ATOM 2418 O O . LEU A 1 316 ? 0.322 -3.986 -19.926 1.00 95.00 316 LEU A O 1
ATOM 2422 N N . LYS A 1 317 ? -1.656 -3.363 -20.766 1.00 94.00 317 LYS A N 1
ATOM 2423 C CA . LYS A 1 317 ? -2.462 -3.968 -19.690 1.00 94.00 317 LYS A CA 1
ATOM 2424 C C . LYS A 1 317 ? -2.173 -5.451 -19.416 1.00 94.00 317 LYS A C 1
ATOM 2426 O O . LYS A 1 317 ? -2.385 -5.892 -18.296 1.00 94.00 317 LYS A O 1
ATOM 2431 N N . ARG A 1 318 ? -1.693 -6.221 -20.405 1.00 93.88 318 ARG A N 1
ATOM 2432 C CA . ARG A 1 318 ? -1.325 -7.645 -20.221 1.00 93.88 318 ARG A CA 1
ATOM 2433 C C . ARG A 1 318 ? 0.004 -7.844 -19.487 1.00 93.88 318 ARG A C 1
ATOM 2435 O O . ARG A 1 318 ? 0.256 -8.927 -18.979 1.00 93.88 318 ARG A O 1
ATOM 2442 N N . HIS A 1 319 ? 0.852 -6.819 -19.498 1.00 96.81 319 HIS A N 1
ATOM 2443 C CA . HIS A 1 319 ? 2.182 -6.844 -18.895 1.00 96.81 319 HIS A CA 1
ATOM 2444 C C . HIS A 1 319 ? 2.185 -6.209 -17.504 1.00 96.81 319 HIS A C 1
ATOM 2446 O O . HIS A 1 319 ? 3.158 -6.361 -16.777 1.00 96.81 319 HIS A O 1
ATOM 2452 N N . LEU A 1 320 ? 1.121 -5.493 -17.134 1.00 97.88 320 LEU A N 1
ATOM 2453 C CA . LEU A 1 320 ? 1.027 -4.757 -15.881 1.00 97.88 320 LEU A CA 1
ATOM 2454 C C . LEU A 1 320 ? 1.102 -5.693 -14.668 1.00 97.88 320 LEU A C 1
ATOM 2456 O O . LEU A 1 320 ? 0.286 -6.599 -14.528 1.00 97.88 320 LEU A O 1
ATOM 2460 N N . GLN A 1 321 ? 2.051 -5.420 -13.777 1.00 98.25 321 GLN A N 1
ATOM 2461 C CA . GLN A 1 321 ? 2.200 -6.095 -12.483 1.00 98.25 321 GLN A CA 1
ATOM 2462 C C . GLN A 1 321 ? 2.254 -5.099 -11.322 1.00 98.25 321 GLN A C 1
ATOM 2464 O O . GLN A 1 321 ? 1.982 -5.466 -10.180 1.00 98.25 321 GLN A O 1
ATOM 2469 N N . GLN A 1 322 ? 2.552 -3.833 -11.611 1.00 98.62 322 GLN A N 1
ATOM 2470 C CA . GLN A 1 322 ? 2.538 -2.763 -10.630 1.00 98.62 322 GLN A CA 1
ATOM 2471 C C . GLN A 1 322 ? 2.042 -1.457 -11.253 1.00 98.62 322 GLN A C 1
ATOM 2473 O O . GLN A 1 322 ? 2.391 -1.146 -12.388 1.00 98.62 322 GLN A O 1
ATOM 2478 N N . LEU A 1 323 ? 1.256 -0.687 -10.504 1.00 98.44 323 LEU A N 1
ATOM 2479 C CA . LEU A 1 323 ? 0.899 0.698 -10.801 1.00 98.44 323 LEU A CA 1
ATOM 2480 C C . LEU A 1 323 ? 1.451 1.593 -9.689 1.00 98.44 323 LEU A C 1
ATOM 2482 O O . LEU A 1 323 ? 1.149 1.378 -8.515 1.00 98.44 323 LEU A O 1
ATOM 2486 N N . TYR A 1 324 ? 2.214 2.621 -10.046 1.00 97.75 324 TYR A N 1
ATOM 2487 C CA . TYR A 1 324 ? 2.546 3.684 -9.105 1.00 97.75 324 TYR A CA 1
ATOM 2488 C C . TYR A 1 324 ? 1.344 4.608 -8.901 1.00 97.75 324 TYR A C 1
ATOM 2490 O O . TYR A 1 324 ? 0.758 5.122 -9.853 1.00 97.75 324 TYR A O 1
ATOM 2498 N N . LEU A 1 325 ? 0.997 4.833 -7.637 1.00 96.12 325 LEU A N 1
ATOM 2499 C CA . LEU A 1 325 ? 0.005 5.805 -7.194 1.00 96.12 325 LEU A CA 1
ATOM 2500 C C . LEU A 1 325 ? 0.700 7.159 -7.010 1.00 96.12 325 LEU A C 1
ATOM 2502 O O . LEU A 1 325 ? 0.864 7.640 -5.892 1.00 96.12 325 LEU A O 1
ATOM 2506 N N . CYS A 1 326 ? 1.165 7.730 -8.116 1.00 93.62 326 CYS A N 1
ATOM 2507 C CA . CYS A 1 326 ? 1.710 9.081 -8.210 1.00 93.62 326 CYS A CA 1
ATOM 2508 C C . CYS A 1 326 ? 1.042 9.813 -9.378 1.00 93.62 326 CYS A C 1
ATOM 2510 O O . CYS A 1 326 ? 0.446 9.181 -10.250 1.00 93.62 326 CYS A O 1
ATOM 2512 N N . ASP A 1 327 ? 1.125 11.139 -9.404 1.00 95.38 327 ASP A N 1
ATOM 2513 C CA . ASP A 1 327 ? 0.574 11.953 -10.484 1.00 95.38 327 ASP A CA 1
ATOM 2514 C C . ASP A 1 327 ? 1.573 13.035 -10.906 1.00 95.38 327 ASP A C 1
ATOM 2516 O O . ASP A 1 327 ? 2.567 13.305 -10.227 1.00 95.38 327 ASP A O 1
ATOM 2520 N N . GLY A 1 328 ? 1.323 13.650 -12.053 1.00 95.19 328 GLY A N 1
ATOM 2521 C CA . GLY A 1 328 ? 2.175 14.697 -12.594 1.00 95.19 328 GLY A CA 1
ATOM 2522 C C . GLY A 1 328 ? 1.480 15.476 -13.698 1.00 95.19 328 GLY A C 1
ATOM 2523 O O . GLY A 1 328 ? 0.564 14.973 -14.349 1.00 95.19 328 GLY A O 1
ATOM 2524 N N . LEU A 1 329 ? 1.893 16.724 -13.882 1.00 96.00 329 LEU A N 1
ATOM 2525 C CA . LEU A 1 329 ? 1.447 17.569 -14.982 1.00 96.00 329 LEU A CA 1
ATOM 2526 C C . LEU A 1 329 ? 2.185 17.207 -16.280 1.00 96.00 329 LEU A C 1
ATOM 2528 O O . LEU A 1 329 ? 3.223 16.546 -16.261 1.00 96.00 329 LEU A O 1
ATOM 2532 N N . TRP A 1 330 ? 1.668 17.683 -17.415 1.00 96.44 330 TRP A N 1
ATOM 2533 C CA . TRP A 1 330 ? 2.283 17.500 -18.740 1.00 96.44 330 TRP A CA 1
ATOM 2534 C C . TRP A 1 330 ? 3.747 17.960 -18.828 1.00 96.44 330 TRP A C 1
ATOM 2536 O O . TRP A 1 330 ? 4.488 17.462 -19.666 1.00 96.44 330 TRP A O 1
ATOM 2546 N N . ASP A 1 331 ? 4.163 18.908 -17.987 1.00 94.31 331 ASP A N 1
ATOM 2547 C CA . ASP A 1 331 ? 5.534 19.430 -17.936 1.00 94.31 331 ASP A CA 1
ATOM 2548 C C . ASP A 1 331 ? 6.467 18.631 -17.004 1.00 94.31 331 ASP A C 1
ATOM 2550 O O . ASP A 1 331 ? 7.629 18.995 -16.829 1.00 94.31 331 ASP A O 1
ATOM 2554 N N . GLY A 1 332 ? 5.969 17.544 -16.406 1.00 92.31 332 GLY A N 1
ATOM 2555 C CA . GLY A 1 332 ? 6.702 16.713 -15.454 1.00 92.31 332 GLY A CA 1
ATOM 2556 C C . GLY A 1 332 ? 6.659 17.212 -14.009 1.00 92.31 332 GLY A C 1
ATOM 2557 O O . GLY A 1 332 ? 7.232 16.558 -13.136 1.00 92.31 332 GLY A O 1
ATOM 2558 N N . THR A 1 333 ? 5.971 18.322 -13.717 1.00 94.25 333 THR A N 1
ATOM 2559 C CA . THR A 1 333 ? 5.772 18.789 -12.340 1.00 94.25 333 THR A CA 1
ATOM 2560 C C . THR A 1 333 ? 4.981 17.744 -11.553 1.00 94.25 333 THR A C 1
ATOM 2562 O O . THR A 1 333 ? 3.862 17.410 -11.957 1.00 94.25 333 THR A O 1
ATOM 2565 N N . PRO A 1 334 ? 5.500 17.229 -10.426 1.00 92.81 334 PRO A N 1
ATOM 2566 C CA . PRO A 1 334 ? 4.780 16.221 -9.667 1.00 92.81 334 PRO A CA 1
ATOM 2567 C C . PRO A 1 334 ? 3.512 16.772 -9.009 1.00 92.81 334 PRO A C 1
ATOM 2569 O O . PRO A 1 334 ? 3.471 17.922 -8.569 1.00 92.81 334 PRO A O 1
ATOM 2572 N N . ALA A 1 335 ? 2.491 15.928 -8.898 1.00 92.69 335 ALA A N 1
ATOM 2573 C CA . ALA A 1 335 ? 1.223 16.252 -8.261 1.00 92.69 335 ALA A CA 1
ATOM 2574 C C . ALA A 1 335 ? 0.753 15.092 -7.372 1.00 92.69 335 ALA A C 1
ATOM 2576 O O . ALA A 1 335 ? 1.125 13.937 -7.579 1.00 92.69 335 ALA A O 1
ATOM 2577 N N . LEU A 1 336 ? -0.103 15.403 -6.397 1.00 92.19 336 LEU A N 1
ATOM 2578 C CA . LEU A 1 336 ? -0.777 14.373 -5.607 1.00 92.19 336 LEU A CA 1
ATOM 2579 C C . LEU A 1 336 ? -1.661 13.491 -6.516 1.00 92.19 336 LEU A C 1
ATOM 2581 O O . LEU A 1 336 ? -2.260 14.019 -7.459 1.00 92.19 336 LEU A O 1
ATOM 2585 N N . PRO A 1 337 ? -1.840 12.193 -6.212 1.00 92.62 337 PRO A N 1
ATOM 2586 C CA . PRO A 1 337 ? -2.757 11.296 -6.908 1.00 92.62 337 PRO A CA 1
ATOM 2587 C C . PRO A 1 337 ? -4.129 11.923 -7.184 1.00 92.62 337 PRO A C 1
ATOM 2589 O O . PRO A 1 337 ? -4.840 12.341 -6.265 1.00 92.62 337 PRO A O 1
ATOM 2592 N N . GLY A 1 338 ? -4.509 11.983 -8.463 1.00 92.75 338 GLY A N 1
ATOM 2593 C CA . GLY A 1 338 ? -5.779 12.556 -8.914 1.00 92.75 338 GLY A CA 1
ATOM 2594 C C . GLY A 1 338 ? -5.779 14.084 -9.035 1.00 92.75 338 GLY A C 1
ATOM 2595 O O . GLY A 1 338 ? -6.849 14.683 -9.159 1.00 92.75 338 GLY A O 1
ATOM 2596 N N . ARG A 1 339 ? -4.610 14.731 -8.961 1.00 94.31 339 ARG A N 1
ATOM 2597 C CA . ARG A 1 339 ? -4.434 16.185 -9.130 1.00 94.31 339 ARG A CA 1
ATOM 2598 C C . ARG A 1 339 ? -3.564 16.559 -10.328 1.00 94.31 339 ARG A C 1
ATOM 2600 O O . ARG A 1 339 ? -3.317 17.747 -10.520 1.00 94.31 339 ARG A O 1
ATOM 2607 N N . GLY A 1 340 ? -3.123 15.589 -11.120 1.00 95.62 340 GLY A N 1
ATOM 2608 C CA . GLY A 1 340 ? -2.356 15.817 -12.338 1.00 95.62 340 GLY A CA 1
ATOM 2609 C C . GLY A 1 340 ? -3.044 15.268 -13.587 1.00 95.62 340 GLY A C 1
ATOM 2610 O O . GLY A 1 340 ? -4.271 15.217 -13.693 1.00 95.62 340 GLY A O 1
ATOM 2611 N N . ASN A 1 341 ? -2.226 14.906 -14.569 1.00 97.75 341 ASN A N 1
ATOM 2612 C CA . ASN A 1 341 ? -2.626 14.395 -15.874 1.00 97.75 341 ASN A CA 1
ATOM 2613 C C . ASN A 1 341 ? -2.430 12.874 -16.010 1.00 97.75 341 ASN A C 1
ATOM 2615 O O . ASN A 1 341 ? -2.563 12.332 -17.105 1.00 97.75 341 ASN A O 1
ATOM 2619 N N . GLY A 1 342 ? -2.163 12.180 -14.901 1.00 96.81 342 GLY A N 1
ATOM 2620 C CA . GLY A 1 342 ? -1.875 10.751 -14.850 1.00 96.81 342 GLY A CA 1
ATOM 2621 C C . GLY A 1 342 ? -3.087 9.817 -14.975 1.00 96.81 342 GLY A C 1
ATOM 2622 O O . GLY A 1 342 ? -2.900 8.610 -15.084 1.00 96.81 342 GLY A O 1
ATOM 2623 N N . GLU A 1 343 ? -4.324 10.333 -14.941 1.00 97.44 343 GLU A N 1
ATOM 2624 C CA . GLU A 1 343 ? -5.568 9.526 -14.974 1.00 97.44 343 GLU A CA 1
ATOM 2625 C C . GLU A 1 343 ? -5.591 8.415 -13.889 1.00 97.44 343 GLU A C 1
ATOM 2627 O O . GLU A 1 343 ? -6.059 7.292 -14.098 1.00 97.44 343 GLU A O 1
ATOM 2632 N N . VAL A 1 344 ? -5.034 8.719 -12.704 1.00 97.12 344 VAL A N 1
ATOM 2633 C CA . VAL A 1 344 ? -4.827 7.752 -11.607 1.00 97.12 344 VAL A CA 1
ATOM 2634 C C . VAL A 1 344 ? -6.150 7.180 -11.096 1.00 97.12 344 VAL A C 1
ATOM 2636 O O . VAL A 1 344 ? -6.223 5.994 -10.773 1.00 97.12 344 VAL A O 1
ATOM 2639 N N . LYS A 1 345 ? -7.212 7.997 -11.042 1.00 96.75 345 LYS A N 1
ATOM 2640 C CA . LYS A 1 345 ? -8.541 7.557 -10.594 1.00 96.75 345 LYS A CA 1
ATOM 2641 C C . LYS A 1 345 ? -9.109 6.489 -11.528 1.00 96.75 345 LYS A C 1
ATOM 2643 O O . LYS A 1 345 ? -9.609 5.464 -11.068 1.00 96.75 345 LYS A O 1
ATOM 2648 N N . GLU A 1 346 ? -9.023 6.726 -12.831 1.00 97.56 346 GLU A N 1
ATOM 2649 C CA . GLU A 1 346 ? -9.525 5.832 -13.867 1.00 97.56 346 GLU A CA 1
ATOM 2650 C C . GLU A 1 346 ? -8.726 4.525 -13.896 1.00 97.56 346 GLU A C 1
ATOM 2652 O O . GLU A 1 346 ? -9.321 3.449 -13.979 1.00 97.56 346 GLU A O 1
ATOM 2657 N N . LEU A 1 347 ? -7.395 4.604 -13.754 1.00 98.06 347 LEU A N 1
ATOM 2658 C CA . LEU A 1 347 ? -6.520 3.436 -13.616 1.00 98.06 347 LEU A CA 1
ATOM 2659 C C . LEU A 1 347 ? -6.859 2.609 -12.368 1.00 98.06 347 LEU A C 1
ATOM 2661 O O . LEU A 1 347 ? -7.010 1.394 -12.468 1.00 98.06 347 LEU A O 1
ATOM 2665 N N . LEU A 1 348 ? -7.029 3.247 -11.207 1.00 97.69 348 LEU A N 1
ATOM 2666 C CA . LEU A 1 348 ? -7.421 2.559 -9.975 1.00 97.69 348 LEU A CA 1
ATOM 2667 C C . LEU A 1 348 ? -8.769 1.842 -10.141 1.00 97.69 348 LEU A C 1
ATOM 2669 O O . LEU A 1 348 ? -8.870 0.651 -9.844 1.00 97.69 348 LEU A O 1
ATOM 2673 N N . SER A 1 349 ? -9.783 2.545 -10.656 1.00 97.31 349 SER A N 1
ATOM 2674 C CA . SER A 1 349 ? -11.134 2.001 -10.848 1.00 97.31 349 SER A CA 1
ATOM 2675 C C . SER A 1 349 ? -11.116 0.781 -11.777 1.00 97.31 349 SER A C 1
ATOM 2677 O O . SER A 1 349 ? -11.573 -0.302 -11.403 1.00 97.31 349 SER A O 1
ATOM 2679 N N . ILE A 1 350 ? -10.498 0.895 -12.962 1.00 97.25 350 ILE A N 1
ATOM 2680 C CA . ILE A 1 350 ? -10.501 -0.206 -13.935 1.00 97.25 350 ILE A CA 1
ATOM 2681 C C . ILE A 1 350 ? -9.696 -1.420 -13.465 1.00 97.25 350 ILE A C 1
ATOM 2683 O O . ILE A 1 350 ? -10.068 -2.550 -13.783 1.00 97.25 350 ILE A O 1
ATOM 2687 N N . LEU A 1 351 ? -8.605 -1.218 -12.717 1.00 97.56 351 LEU A N 1
ATOM 2688 C CA . LEU A 1 351 ? -7.802 -2.319 -12.186 1.00 97.56 351 LEU A CA 1
ATOM 2689 C C . LEU A 1 351 ? -8.574 -3.108 -11.133 1.00 97.56 351 LEU A C 1
ATOM 2691 O O . LEU A 1 351 ? -8.571 -4.338 -11.182 1.00 97.56 351 LEU A O 1
ATOM 2695 N N . ARG A 1 352 ? -9.313 -2.420 -10.257 1.00 96.69 352 ARG A N 1
ATOM 2696 C CA . ARG A 1 352 ? -10.215 -3.065 -9.295 1.00 96.69 352 ARG A CA 1
ATOM 2697 C C . ARG A 1 352 ? -11.328 -3.840 -9.991 1.00 96.69 352 ARG A C 1
ATOM 2699 O O . ARG A 1 352 ? -11.519 -5.014 -9.697 1.00 96.69 352 ARG A O 1
ATOM 2706 N N . CYS A 1 353 ? -11.993 -3.249 -10.989 1.00 96.25 353 CYS A N 1
ATOM 2707 C CA . CYS A 1 353 ? -13.030 -3.939 -11.773 1.00 96.25 353 CYS A CA 1
ATOM 2708 C C . CYS A 1 353 ? -12.524 -5.183 -12.522 1.00 96.25 353 CYS A C 1
ATOM 2710 O O . CYS A 1 353 ? -13.327 -5.990 -12.989 1.00 96.25 353 CYS A O 1
ATOM 2712 N N . ARG A 1 354 ? -11.206 -5.320 -12.694 1.00 96.00 354 ARG A N 1
ATOM 2713 C CA . ARG A 1 354 ? -10.567 -6.450 -13.375 1.00 96.00 354 ARG A CA 1
ATOM 2714 C C . ARG A 1 354 ? -9.856 -7.405 -12.421 1.00 96.00 354 ARG A C 1
ATOM 2716 O O . ARG A 1 354 ? -9.107 -8.247 -12.912 1.00 96.00 354 ARG A O 1
ATOM 2723 N N . SER A 1 355 ? -10.075 -7.275 -11.111 1.00 96.94 355 SER A N 1
ATOM 2724 C CA . SER A 1 355 ? -9.423 -8.103 -10.091 1.00 96.94 355 SER A CA 1
ATOM 2725 C C . SER A 1 355 ? -7.902 -8.114 -10.238 1.00 96.94 355 SER A C 1
ATOM 2727 O O . SER A 1 355 ? -7.255 -9.160 -10.231 1.00 96.94 355 SER A O 1
ATOM 2729 N N . PHE A 1 356 ? -7.317 -6.935 -10.466 1.00 98.00 356 PHE A N 1
ATOM 2730 C CA . PHE A 1 356 ? -5.871 -6.798 -10.571 1.00 98.00 356 PHE A CA 1
ATOM 2731 C C . PHE A 1 356 ? -5.200 -7.278 -9.283 1.00 98.00 356 PHE A C 1
ATOM 2733 O O . PHE A 1 356 ? -5.437 -6.713 -8.224 1.00 98.00 356 PHE A O 1
ATOM 2740 N N . SER A 1 357 ? -4.328 -8.280 -9.397 1.00 97.38 357 SER A N 1
ATOM 2741 C CA . SER A 1 357 ? -3.656 -8.917 -8.259 1.00 97.38 357 SER A CA 1
ATOM 2742 C C . SER A 1 357 ? -2.189 -8.505 -8.094 1.00 97.38 357 SER A C 1
ATOM 2744 O O . SER A 1 357 ? -1.378 -9.251 -7.545 1.00 97.38 357 SER A O 1
ATOM 2746 N N . GLY A 1 358 ? -1.809 -7.362 -8.669 1.00 97.94 358 GLY A N 1
ATOM 2747 C CA . GLY A 1 358 ? -0.458 -6.816 -8.579 1.00 97.94 358 GLY A CA 1
ATOM 2748 C C . GLY A 1 358 ? -0.312 -5.766 -7.480 1.00 97.94 358 GLY A C 1
ATOM 2749 O O . GLY A 1 358 ? -1.130 -5.682 -6.564 1.00 97.94 358 GLY A O 1
ATOM 2750 N N . PHE A 1 359 ? 0.737 -4.951 -7.576 1.00 98.69 359 PHE A N 1
ATOM 2751 C CA . PHE A 1 359 ? 1.011 -3.897 -6.599 1.00 98.69 359 PHE A CA 1
ATOM 2752 C C . PHE A 1 359 ? 0.395 -2.560 -7.009 1.00 98.69 359 PHE A C 1
ATOM 2754 O O . PHE A 1 359 ? 0.547 -2.121 -8.149 1.00 98.69 359 PHE A O 1
ATOM 2761 N N . LEU A 1 360 ? -0.249 -1.883 -6.063 1.00 98.50 360 LEU A N 1
ATOM 2762 C CA . LEU A 1 360 ? -0.502 -0.448 -6.140 1.00 98.50 360 LEU A CA 1
ATOM 2763 C C . LEU A 1 360 ? 0.466 0.231 -5.174 1.00 98.50 360 LEU A C 1
ATOM 2765 O O . LEU A 1 360 ? 0.386 -0.003 -3.972 1.00 98.50 360 LEU A O 1
ATOM 2769 N N . THR A 1 361 ? 1.402 1.028 -5.680 1.00 98.25 361 THR A N 1
ATOM 2770 C CA . THR A 1 361 ? 2.535 1.514 -4.880 1.00 98.25 361 THR A CA 1
ATOM 2771 C C . THR A 1 361 ? 2.483 3.027 -4.724 1.00 98.25 361 THR A C 1
ATOM 2773 O O . THR A 1 361 ? 2.704 3.758 -5.687 1.00 98.25 361 THR A O 1
ATOM 2776 N N . VAL A 1 362 ? 2.230 3.510 -3.507 1.00 96.62 362 VAL A N 1
ATOM 2777 C CA . VAL A 1 362 ? 2.318 4.936 -3.158 1.00 96.62 362 VAL A CA 1
ATOM 2778 C C . VAL A 1 362 ? 3.770 5.393 -3.273 1.00 96.62 362 VAL A C 1
ATOM 2780 O O . VAL A 1 362 ? 4.656 4.822 -2.635 1.00 96.62 362 VAL A O 1
ATOM 2783 N N . ARG A 1 363 ? 4.028 6.418 -4.088 1.00 90.50 363 ARG A N 1
ATOM 2784 C CA . ARG A 1 363 ? 5.374 6.958 -4.306 1.00 90.50 363 ARG A CA 1
ATOM 2785 C C . ARG A 1 363 ? 5.383 8.459 -4.013 1.00 90.50 363 ARG A C 1
ATOM 2787 O O . ARG A 1 363 ? 4.714 9.195 -4.736 1.00 90.50 363 ARG A O 1
ATOM 2794 N N . PRO A 1 364 ? 6.153 8.926 -3.014 1.00 77.56 364 PRO A N 1
ATOM 2795 C CA . PRO A 1 364 ? 6.291 10.352 -2.772 1.00 77.56 364 PRO A CA 1
ATOM 2796 C C . PRO A 1 364 ? 7.039 11.024 -3.942 1.00 77.56 364 PRO A C 1
ATOM 2798 O O . PRO A 1 364 ? 7.966 10.433 -4.500 1.00 77.56 364 PRO A O 1
ATOM 2801 N N . PRO A 1 365 ? 6.688 12.268 -4.308 1.00 70.25 365 PRO A N 1
ATOM 2802 C CA . PRO A 1 365 ? 7.259 12.923 -5.482 1.00 70.25 365 PRO A CA 1
ATOM 2803 C C . PRO A 1 365 ? 8.718 13.372 -5.351 1.00 70.25 365 PRO A C 1
ATOM 2805 O O . PRO A 1 365 ? 9.320 13.788 -6.338 1.00 70.25 365 PRO A O 1
ATOM 2808 N N . THR A 1 366 ? 9.299 13.327 -4.151 1.00 67.88 366 THR A N 1
ATOM 2809 C CA . THR A 1 366 ? 10.716 13.640 -3.938 1.00 67.88 366 THR A CA 1
ATOM 2810 C C . THR A 1 366 ? 11.408 12.421 -3.340 1.00 67.88 366 THR A C 1
ATOM 2812 O O . THR A 1 366 ? 10.943 11.935 -2.306 1.00 67.88 366 THR A O 1
ATOM 2815 N N . PRO A 1 367 ? 12.506 11.946 -3.952 1.00 71.00 367 PRO A N 1
ATOM 2816 C CA . PRO A 1 367 ? 13.366 10.927 -3.361 1.00 71.00 367 PRO A CA 1
ATOM 2817 C C . PRO A 1 367 ? 14.022 11.410 -2.063 1.00 71.00 367 PRO A C 1
ATOM 2819 O O . PRO A 1 367 ? 14.162 12.614 -1.831 1.00 71.00 367 PRO A O 1
ATOM 2822 N N . GLY A 1 368 ? 14.501 10.469 -1.252 1.00 71.56 368 GLY A N 1
ATOM 2823 C CA . GLY A 1 368 ? 15.323 10.758 -0.078 1.00 71.56 368 GLY A CA 1
ATOM 2824 C C . GLY A 1 368 ? 14.667 10.366 1.241 1.00 71.56 368 GLY A C 1
ATOM 2825 O O . GLY A 1 368 ? 14.046 9.310 1.343 1.00 71.56 368 GLY A O 1
ATOM 2826 N N . ARG A 1 369 ? 14.873 11.196 2.273 1.00 85.06 369 ARG A N 1
ATOM 2827 C CA . ARG A 1 369 ? 14.487 10.887 3.656 1.00 85.06 369 ARG A CA 1
ATOM 2828 C C . ARG A 1 369 ? 12.984 10.640 3.770 1.00 85.06 369 ARG A C 1
ATOM 2830 O O . ARG A 1 369 ? 12.189 11.405 3.224 1.00 85.06 369 ARG A O 1
ATOM 2837 N N . PHE A 1 370 ? 12.604 9.608 4.517 1.00 90.31 370 PHE A N 1
ATOM 2838 C CA . PHE A 1 370 ? 11.201 9.304 4.752 1.00 90.31 370 PHE A CA 1
ATOM 2839 C C . PHE A 1 370 ? 10.538 10.420 5.569 1.00 90.31 370 PHE A C 1
ATOM 2841 O O . PHE A 1 370 ? 11.027 10.807 6.632 1.00 90.31 370 PHE A O 1
ATOM 2848 N N . ASP A 1 371 ? 9.404 10.912 5.074 1.00 91.75 371 ASP A N 1
ATOM 2849 C CA . ASP A 1 371 ? 8.584 11.933 5.721 1.00 91.75 371 ASP A CA 1
ATOM 2850 C C . ASP A 1 371 ? 7.186 11.362 5.980 1.00 91.75 371 ASP A C 1
ATOM 2852 O O . ASP A 1 371 ? 6.424 11.084 5.050 1.00 91.75 371 ASP A O 1
ATOM 2856 N N . ALA A 1 372 ? 6.862 11.173 7.261 1.00 91.12 372 ALA A N 1
ATOM 2857 C CA . ALA A 1 372 ? 5.606 10.574 7.690 1.00 91.12 372 ALA A CA 1
ATOM 2858 C C . ALA A 1 372 ? 4.383 11.455 7.389 1.00 91.12 372 ALA A C 1
ATOM 2860 O O . ALA A 1 372 ? 3.315 10.919 7.090 1.00 91.12 372 ALA A O 1
ATOM 2861 N N . GLU A 1 373 ? 4.512 12.785 7.452 1.00 90.12 373 GLU A N 1
ATOM 2862 C CA . GLU A 1 373 ? 3.393 13.692 7.182 1.00 90.12 373 GLU A CA 1
ATOM 2863 C C . GLU A 1 373 ? 3.066 13.712 5.697 1.00 90.12 373 GLU A C 1
ATOM 2865 O O . GLU A 1 373 ? 1.903 13.560 5.318 1.00 90.12 373 GLU A O 1
ATOM 2870 N N . ARG A 1 374 ? 4.101 13.812 4.861 1.00 89.94 374 ARG A N 1
ATOM 2871 C CA . ARG A 1 374 ? 3.944 13.749 3.411 1.00 89.94 374 ARG A CA 1
ATOM 2872 C C . ARG A 1 374 ? 3.414 12.394 2.960 1.00 89.94 374 ARG A C 1
ATOM 2874 O O . ARG A 1 374 ? 2.486 12.334 2.162 1.00 89.94 374 ARG A O 1
ATOM 2881 N N . PHE A 1 375 ? 3.966 11.300 3.487 1.00 93.25 375 PHE A N 1
ATOM 2882 C CA . PHE A 1 375 ? 3.453 9.963 3.197 1.00 93.25 375 PHE A CA 1
ATOM 2883 C C . PHE A 1 375 ? 1.968 9.840 3.572 1.00 93.25 375 PHE A C 1
ATOM 2885 O O . PHE A 1 375 ? 1.182 9.291 2.799 1.00 93.25 375 PHE A O 1
ATOM 2892 N N . ARG A 1 376 ? 1.567 10.375 4.733 1.00 92.00 376 ARG A N 1
ATOM 2893 C CA . ARG A 1 376 ? 0.162 10.394 5.150 1.00 92.00 376 ARG A CA 1
ATOM 2894 C C . ARG A 1 376 ? -0.715 11.147 4.147 1.00 92.00 376 ARG A C 1
ATOM 2896 O O . ARG A 1 376 ? -1.765 10.617 3.804 1.00 92.00 376 ARG A O 1
ATOM 2903 N N . GLU A 1 377 ? -0.298 12.315 3.660 1.00 92.38 377 GLU A N 1
ATOM 2904 C CA . GLU A 1 377 ? -1.063 13.079 2.661 1.00 92.38 377 GLU A CA 1
ATOM 2905 C C . GLU A 1 377 ? -1.281 12.273 1.366 1.00 92.38 377 GLU A C 1
ATOM 2907 O O . GLU A 1 377 ? -2.406 12.171 0.872 1.00 92.38 377 GLU A O 1
ATOM 2912 N N . GLU A 1 378 ? -0.229 11.634 0.848 1.00 92.75 378 GLU A N 1
ATOM 2913 C CA . GLU A 1 378 ? -0.311 10.774 -0.341 1.00 92.75 378 GLU A CA 1
ATOM 2914 C C . GLU A 1 378 ? -1.238 9.568 -0.113 1.00 92.75 378 GLU A C 1
ATOM 2916 O O . GLU A 1 378 ? -2.077 9.226 -0.953 1.00 92.75 378 GLU A O 1
ATOM 2921 N N . ALA A 1 379 ? -1.134 8.931 1.056 1.00 94.56 379 ALA A N 1
ATOM 2922 C CA . ALA A 1 379 ? -1.971 7.792 1.412 1.00 94.56 379 ALA A CA 1
ATOM 2923 C C . ALA A 1 379 ? -3.446 8.194 1.586 1.00 94.56 379 ALA A C 1
ATOM 2925 O O . ALA A 1 379 ? -4.339 7.478 1.136 1.00 94.56 379 ALA A O 1
ATOM 2926 N N . GLU A 1 380 ? -3.725 9.347 2.195 1.00 93.44 380 GLU A N 1
ATOM 2927 C CA . GLU A 1 380 ? -5.078 9.901 2.320 1.00 93.44 380 GLU A CA 1
ATOM 2928 C C . GLU A 1 380 ? -5.687 10.219 0.952 1.00 93.44 380 GLU A C 1
ATOM 2930 O O . GLU A 1 380 ? -6.879 9.987 0.735 1.00 93.44 380 GLU A O 1
ATOM 2935 N N . ARG A 1 381 ? -4.875 10.674 -0.012 1.00 94.25 381 ARG A N 1
ATOM 2936 C CA . ARG A 1 381 ? -5.318 10.832 -1.403 1.00 94.25 381 ARG A CA 1
ATOM 2937 C C . ARG A 1 381 ? -5.681 9.505 -2.044 1.00 94.25 381 ARG A C 1
ATOM 2939 O O . ARG A 1 381 ? -6.730 9.433 -2.680 1.00 94.25 381 ARG A O 1
ATOM 2946 N N . PHE A 1 382 ? -4.884 8.458 -1.840 1.00 95.38 382 PHE A N 1
ATOM 2947 C CA . PHE A 1 382 ? -5.260 7.111 -2.269 1.00 95.38 382 PHE A CA 1
ATOM 2948 C C . PHE A 1 382 ? -6.597 6.667 -1.655 1.00 95.38 382 PHE A C 1
ATOM 2950 O O . PHE A 1 382 ? -7.478 6.244 -2.400 1.00 95.38 382 PHE A O 1
ATOM 2957 N N . TRP A 1 383 ? -6.785 6.808 -0.337 1.00 95.81 383 TRP A N 1
ATOM 2958 C CA . TRP A 1 383 ? -8.032 6.421 0.339 1.00 95.81 383 TRP A CA 1
ATOM 2959 C C . TRP A 1 383 ? -9.241 7.181 -0.209 1.00 95.81 383 TRP A C 1
ATOM 2961 O O . TRP A 1 383 ? -10.243 6.566 -0.571 1.00 95.81 383 TRP A O 1
ATOM 2971 N N . HIS A 1 384 ? -9.109 8.496 -0.390 1.00 95.50 384 HIS A N 1
ATOM 2972 C CA . HIS A 1 384 ? -10.142 9.307 -1.023 1.00 95.50 384 HIS A CA 1
ATOM 2973 C C . HIS A 1 384 ? -10.459 8.827 -2.448 1.00 95.50 384 HIS A C 1
ATOM 2975 O O . HIS A 1 384 ? -11.624 8.775 -2.835 1.00 95.50 384 HIS A O 1
ATOM 2981 N N . LEU A 1 385 ? -9.452 8.493 -3.262 1.00 95.06 385 LEU A N 1
ATOM 2982 C CA . LEU A 1 385 ? -9.692 7.948 -4.600 1.00 95.06 385 LEU A CA 1
ATOM 2983 C C . LEU A 1 385 ? -10.410 6.596 -4.531 1.00 95.06 385 LEU A C 1
ATOM 2985 O O . LEU A 1 385 ? -11.387 6.418 -5.250 1.00 95.06 385 LEU A O 1
ATOM 2989 N N . LEU A 1 386 ? -9.971 5.693 -3.651 1.00 95.12 386 LEU A N 1
ATOM 2990 C CA . LEU A 1 386 ? -10.517 4.344 -3.490 1.00 95.12 386 LEU A CA 1
ATOM 2991 C C . LEU A 1 386 ? -11.996 4.339 -3.070 1.00 95.12 386 LEU A C 1
ATOM 2993 O O . LEU A 1 386 ? -12.771 3.504 -3.532 1.00 95.12 386 LEU A O 1
ATOM 2997 N N . GLU A 1 387 ? -12.393 5.263 -2.198 1.00 92.56 387 GLU A N 1
ATOM 2998 C CA . GLU A 1 387 ? -13.774 5.396 -1.712 1.00 92.56 387 GLU A CA 1
ATOM 2999 C C . GLU A 1 387 ? -14.720 6.019 -2.750 1.00 92.56 387 GLU A C 1
ATOM 3001 O O . GLU A 1 387 ? -15.936 5.890 -2.637 1.00 92.56 387 GLU A O 1
ATOM 3006 N N . ASN A 1 388 ? -14.169 6.676 -3.775 1.00 89.88 388 ASN A N 1
ATOM 3007 C CA . ASN A 1 388 ? -14.919 7.426 -4.783 1.00 89.88 388 ASN A CA 1
ATOM 3008 C C . ASN A 1 388 ? -14.715 6.893 -6.219 1.00 89.88 388 ASN A C 1
ATOM 3010 O O . ASN A 1 388 ? -14.980 7.634 -7.180 1.00 89.88 388 ASN A O 1
ATOM 3014 N N . CYS A 1 389 ? -14.199 5.667 -6.380 1.00 79.19 389 CYS A N 1
ATOM 3015 C CA . CYS A 1 389 ? -13.882 5.036 -7.671 1.00 79.19 389 CYS A CA 1
ATOM 3016 C C . CYS A 1 389 ? -14.729 3.809 -8.004 1.00 79.19 389 CYS A C 1
ATOM 3018 O O . CYS A 1 389 ? -15.157 3.105 -7.058 1.00 79.19 389 CYS A O 1
#